Protein AF-A0A9D6IW24-F1 (afdb_monomer)

pLDDT: mean 77.9, std 18.71, range [34.84, 98.69]

Nearest PDB structures (foldseek):
  7vpw-assembly1_A  TM=5.408E-01  e=3.854E-04  Homo sapiens
  5j3v-assembly2_B  TM=5.750E-01  e=3.673E-04  Homo sapiens
  8sgh-assembly1_A  TM=5.682E-01  e=8.707E-04  Homo sapiens
  5o9z-assembly1_v  TM=4.630E-01  e=1.218E-03  Homo sapiens
  3oc3-assembly2_B  TM=4.592E-01  e=8.699E-03  Encephalitozoon cuniculi

Mean predicted aligned error: 17.55 Å

Sequence (497 aa):
MRTYSLVWLAALSACSSGPSPADREKELYDRIAYLRASFDTAYADHNTAALDAIVQEMRRHAFRYADVFVRDLKEAPAGRKRLAAFALAFSERDRRVQEALLGVLRNEREDGAVVETVLIALGMIRMEDTPATVFTSRFSHPSPTVRQAALYGFRYQIEKILERHDARLDDATLQAIFERLTDSEMDVRNEAVIVLRQVRIPEIIEPVVQHPLRDVHPLVRQNAAITLAALGAAGQEAVPHLIEALRDGDTKVVEAVWTALTRIAGKDIDRTYATWRDWYDEEEKRMEYACAAHPQVVENAPGKCPECKAKLARRPKPEEYRCPVHPDVRMGRAGRCTTCRRAMESRPPEYACADHPVRRLASPQACPTCSKVCTLVREMFTCLEHPDVEAPYFGRCSRCERDLVRRIDYLCPTHPDMQGRRTDACRKCGKPLQLWLPGYVCRDHANSKSDRPGKCDQCQKERSPVREKYTCATHPEADAPVPGKCSRCEADLVPKK

Radius of gyration: 36.65 Å; Cα contacts (8 Å, |Δi|>4): 771; chains: 1; bounding box: 72×62×144 Å

Secondary structure (DSSP, 8-state):
-------TTSSS-S---PPPHHHHHHHHHHHHHHHHHHHHHHHHTT-HHHHHHHHHHHHHHHHHHHHHHHHHHHHS-HHHHHHHHHHHTTS-S-HHHHHHHHHHHT-TTS-HHHHHHHHHHHHHHT-TT--THHHHTTTT-SSHHHHHHHHHHHHHHHHHHHHSTT----HHHHHHHHTTTT-SSHHHHHHHHHHHHHH--GGGHHHHHHTGGG-SSHHHHHHHHHHHHTTGGGGGGGHHHHHHHTT-S-HHHHHHHHHHHHHHHT----S-HHHHHHHHHHHHHTEEEE-SS-TT-EESSS-B-TTT-PBPEEEEPPS-EE-SS-TT-EESSSSB-TTT-PBPEEPPPPEEETTEEEEEESSS-B-TTT-PBPEE----EE-SS-TT-EESSS-B-TTT-PBPEETT-EEETTEEEEE--TT-B-TTT-PBPEEPPS-EEETTEEEEEESS-SB-TTT-SBPEEP---EE-SS-TT-EESSS-B-TTT-PBPEE--

Structure (mmCIF, N/CA/C/O backbone):
data_AF-A0A9D6IW24-F1
#
_entry.id   AF-A0A9D6IW24-F1
#
loop_
_atom_site.group_PDB
_atom_site.id
_atom_site.type_symbol
_atom_site.label_atom_id
_atom_site.label_alt_id
_atom_site.label_comp_id
_atom_site.label_asym_id
_atom_site.label_entity_id
_atom_site.label_seq_id
_atom_site.pdbx_PDB_ins_code
_atom_site.Cartn_x
_atom_site.Cartn_y
_atom_site.Cartn_z
_atom_site.occupancy
_atom_site.B_iso_or_equiv
_atom_site.auth_seq_id
_atom_site.auth_comp_id
_atom_site.auth_asym_id
_atom_site.auth_atom_id
_atom_site.pdbx_PDB_model_num
ATOM 1 N N . MET A 1 1 ? -11.333 6.982 90.474 1.00 34.84 1 MET A N 1
ATOM 2 C CA . MET A 1 1 ? -10.790 7.779 89.353 1.00 34.84 1 MET A CA 1
ATOM 3 C C . MET A 1 1 ? -10.684 6.880 88.124 1.00 34.84 1 MET A C 1
ATOM 5 O O . MET A 1 1 ? -10.015 5.867 88.228 1.00 34.84 1 MET A O 1
ATOM 9 N N . ARG A 1 2 ? -11.363 7.281 87.031 1.00 35.34 2 ARG A N 1
ATOM 10 C CA . ARG A 1 2 ? -11.197 6.926 85.595 1.00 35.34 2 ARG A CA 1
ATOM 11 C C . ARG A 1 2 ? -11.288 5.433 85.200 1.00 35.34 2 ARG A C 1
ATOM 13 O O . ARG A 1 2 ? -10.357 4.687 85.438 1.00 35.34 2 ARG A O 1
ATOM 20 N N . THR A 1 3 ? -12.441 4.900 84.772 1.00 42.66 3 THR A N 1
ATOM 21 C CA . THR A 1 3 ? -13.108 4.945 83.436 1.00 42.66 3 THR A CA 1
ATOM 22 C C . THR A 1 3 ? -12.318 4.350 82.257 1.00 42.66 3 THR A C 1
ATOM 24 O O . THR A 1 3 ? -11.243 4.846 81.937 1.00 42.66 3 THR A O 1
ATOM 27 N N . TYR A 1 4 ? -12.992 3.420 81.557 1.00 36.41 4 TYR A N 1
ATOM 28 C CA . TYR A 1 4 ? -12.799 2.901 80.187 1.00 36.41 4 TYR A CA 1
ATOM 29 C C . TYR A 1 4 ? -11.956 1.630 79.989 1.00 36.41 4 TYR A C 1
ATOM 31 O O . TYR A 1 4 ? -10.737 1.687 79.891 1.00 36.41 4 TYR A O 1
ATOM 39 N N . SER A 1 5 ? -12.643 0.496 79.782 1.00 38.78 5 SER A N 1
ATOM 40 C CA . SER A 1 5 ? -12.281 -0.528 78.778 1.00 38.78 5 SER A CA 1
ATOM 41 C C . SER A 1 5 ? -13.434 -1.525 78.571 1.00 38.78 5 SER A C 1
ATOM 43 O O . SER A 1 5 ? -13.344 -2.697 78.907 1.00 38.78 5 SER A O 1
ATOM 45 N N . LEU A 1 6 ? -14.545 -1.030 78.015 1.00 37.31 6 LEU A N 1
ATOM 46 C CA . LEU A 1 6 ? -15.658 -1.824 77.463 1.00 37.31 6 LEU A CA 1
ATOM 47 C C . LEU A 1 6 ? -15.849 -1.499 75.966 1.00 37.31 6 LEU A C 1
ATOM 49 O O . LEU A 1 6 ? -16.962 -1.313 75.494 1.00 37.31 6 LEU A O 1
ATOM 53 N N . VAL A 1 7 ? -14.750 -1.375 75.211 1.00 38.88 7 VAL A N 1
ATOM 54 C CA . VAL A 1 7 ? -14.787 -1.049 73.763 1.00 38.88 7 VAL A CA 1
ATOM 55 C C . VAL A 1 7 ? -14.125 -2.134 72.892 1.00 38.88 7 VAL A C 1
ATOM 57 O O . VAL A 1 7 ? -14.119 -2.045 71.671 1.00 38.88 7 VAL A O 1
ATOM 60 N N . TRP A 1 8 ? -13.652 -3.238 73.475 1.00 34.88 8 TRP A N 1
ATOM 61 C CA . TRP A 1 8 ? -12.947 -4.295 72.728 1.00 34.88 8 TRP A CA 1
ATOM 62 C C . TRP A 1 8 ? -13.841 -5.316 71.994 1.00 34.88 8 TRP A C 1
ATOM 64 O O . TRP A 1 8 ? -13.343 -6.329 71.517 1.00 34.88 8 TRP A O 1
ATOM 74 N N . LEU A 1 9 ? -15.142 -5.047 71.840 1.00 36.97 9 LEU A N 1
ATOM 75 C CA . LEU A 1 9 ? -16.083 -5.930 71.125 1.00 36.97 9 LEU A CA 1
ATOM 76 C C . LEU A 1 9 ? -16.911 -5.232 70.029 1.00 36.97 9 LEU A C 1
ATOM 78 O O . LEU A 1 9 ? -17.869 -5.809 69.528 1.00 36.97 9 LEU A O 1
ATOM 82 N N . ALA A 1 10 ? -16.530 -4.020 69.608 1.00 38.78 10 ALA A N 1
ATOM 83 C CA . ALA A 1 10 ? -17.240 -3.273 68.559 1.00 38.78 10 ALA A CA 1
ATOM 84 C C . ALA A 1 10 ? -16.310 -2.654 67.495 1.00 38.78 10 ALA A C 1
ATOM 86 O O . ALA A 1 10 ? -16.598 -1.586 66.964 1.00 38.78 10 ALA A O 1
ATOM 87 N N . ALA A 1 11 ? -15.188 -3.309 67.173 1.00 37.88 11 ALA A N 1
ATOM 88 C CA . ALA A 1 11 ? -14.238 -2.826 66.159 1.00 37.88 11 ALA A CA 1
ATOM 89 C C . ALA A 1 11 ? -13.743 -3.921 65.189 1.00 37.88 11 ALA A C 1
ATOM 91 O O . ALA A 1 11 ? -12.640 -3.830 64.664 1.00 37.88 11 ALA A O 1
ATOM 92 N N . LEU A 1 12 ? -14.557 -4.954 64.929 1.00 39.50 12 LEU A N 1
ATOM 93 C CA . LEU A 1 12 ? -14.298 -5.967 63.887 1.00 39.50 12 LEU A CA 1
ATOM 94 C C . LEU A 1 12 ? -15.357 -5.983 62.768 1.00 39.50 12 LEU A C 1
ATOM 96 O O . LEU A 1 12 ? -15.411 -6.922 61.984 1.00 39.50 12 LEU A O 1
ATOM 100 N N . SER A 1 13 ? -16.155 -4.917 62.652 1.00 43.19 13 SER A N 1
ATOM 101 C CA . SER A 1 13 ? -17.126 -4.739 61.556 1.00 43.19 13 SER A CA 1
ATOM 102 C C . SER A 1 13 ? -16.817 -3.535 60.661 1.00 43.19 13 SER A C 1
ATOM 104 O O . SER A 1 13 ? -17.690 -3.061 59.934 1.00 43.19 13 SER A O 1
ATOM 106 N N . ALA A 1 14 ? -15.575 -3.039 60.672 1.00 39.31 14 ALA A N 1
ATOM 107 C CA . ALA A 1 14 ? -15.097 -2.175 59.598 1.00 39.31 14 ALA A CA 1
ATOM 108 C C . ALA A 1 14 ? -14.836 -3.065 58.376 1.00 39.31 14 ALA A C 1
ATOM 110 O O . ALA A 1 14 ? -13.791 -3.697 58.248 1.00 39.31 14 ALA A O 1
ATOM 111 N N . CYS A 1 15 ? -15.868 -3.176 57.544 1.00 43.81 15 CYS A N 1
ATOM 112 C CA . CYS A 1 15 ? -15.897 -3.936 56.309 1.00 43.81 15 CYS A CA 1
ATOM 113 C C . CYS A 1 15 ? -14.624 -3.706 55.485 1.00 43.81 15 CYS A C 1
ATOM 115 O O . CYS A 1 15 ? -14.405 -2.620 54.952 1.00 43.81 15 CYS A O 1
ATOM 117 N N . SER A 1 16 ? -13.840 -4.763 55.289 1.00 47.09 16 SER A N 1
ATOM 118 C CA . SER A 1 16 ? -12.960 -4.912 54.131 1.00 47.09 16 SER A CA 1
ATOM 119 C C . SER A 1 16 ? -13.811 -5.191 52.885 1.00 47.09 16 SER A C 1
ATOM 121 O O . SER A 1 16 ? -13.673 -6.213 52.215 1.00 47.09 16 SER A O 1
ATOM 123 N N . SER A 1 17 ? -14.755 -4.303 52.571 1.00 58.00 17 SER A N 1
ATOM 124 C CA . SER A 1 17 ? -15.447 -4.352 51.290 1.00 58.00 17 SER A CA 1
ATOM 125 C C . SER A 1 17 ? -14.443 -3.905 50.237 1.00 58.00 17 SER A C 1
ATOM 127 O O . SER A 1 17 ? -14.224 -2.709 50.050 1.00 58.00 17 SER A O 1
ATOM 129 N N . GLY A 1 18 ? -13.775 -4.872 49.602 1.00 61.47 18 GLY A N 1
ATOM 130 C CA . GLY A 1 18 ? -12.970 -4.615 48.410 1.00 61.47 18 GLY A CA 1
ATOM 131 C C . GLY A 1 18 ? -13.777 -3.842 47.355 1.00 61.47 18 GLY A C 1
ATOM 132 O O . GLY A 1 18 ? -15.009 -3.805 47.438 1.00 61.47 18 GLY A O 1
ATOM 133 N N . PRO A 1 19 ? -13.104 -3.228 46.366 1.00 71.75 19 PRO A N 1
ATOM 134 C CA . PRO A 1 19 ? -13.751 -2.349 45.397 1.00 71.75 19 PRO A CA 1
ATOM 135 C C . PRO A 1 19 ? -14.975 -3.021 44.765 1.00 71.75 19 PRO A C 1
ATOM 137 O O . PRO A 1 19 ? -14.953 -4.215 44.407 1.00 71.75 19 PRO A O 1
ATOM 140 N N . SER A 1 20 ? -16.065 -2.257 44.651 1.00 85.75 20 SER A N 1
ATOM 141 C CA . SER A 1 20 ? -17.302 -2.759 44.061 1.00 85.75 20 SER A CA 1
ATOM 142 C C . SER A 1 20 ? -17.048 -3.211 42.612 1.00 85.75 20 SER A C 1
ATOM 144 O O . SER A 1 20 ? -16.039 -2.840 42.005 1.00 85.75 20 SER A O 1
ATOM 146 N N . PRO A 1 21 ? -17.920 -4.041 42.014 1.00 83.81 21 PRO A N 1
ATOM 147 C CA . PRO A 1 21 ? -17.789 -4.391 40.600 1.00 83.81 21 PRO A CA 1
ATOM 148 C C . PRO A 1 21 ? -17.697 -3.160 39.683 1.00 83.81 21 PRO A C 1
ATOM 150 O O . PRO A 1 21 ? -16.912 -3.164 38.740 1.00 83.81 21 PRO A O 1
ATOM 153 N N . ALA A 1 22 ? -18.431 -2.088 40.005 1.00 84.38 22 ALA A N 1
ATOM 154 C CA . ALA A 1 22 ? -18.382 -0.829 39.267 1.00 84.38 22 ALA A CA 1
ATOM 155 C C . ALA A 1 22 ? -17.029 -0.113 39.422 1.00 84.38 22 ALA A C 1
ATOM 157 O O . ALA A 1 22 ? -16.487 0.377 38.433 1.00 84.38 22 ALA A O 1
ATOM 158 N N . ASP A 1 23 ? -16.452 -0.112 40.629 1.00 87.94 23 ASP A N 1
ATOM 159 C CA . ASP A 1 23 ? -15.127 0.476 40.877 1.00 87.94 23 ASP A CA 1
ATOM 160 C C . ASP A 1 23 ? -14.036 -0.283 40.114 1.00 87.94 23 ASP A C 1
ATOM 162 O O . ASP A 1 23 ? -13.180 0.328 39.480 1.00 87.94 23 ASP A O 1
ATOM 166 N N . ARG A 1 24 ? -14.119 -1.619 40.082 1.00 89.25 24 ARG A N 1
ATOM 167 C CA . ARG A 1 24 ? -13.186 -2.465 39.322 1.00 89.25 24 ARG A CA 1
ATOM 168 C C . ARG A 1 24 ? -13.279 -2.246 37.814 1.00 89.25 24 ARG A C 1
ATOM 170 O O . ARG A 1 24 ? -12.253 -2.229 37.137 1.00 89.25 24 ARG A O 1
ATOM 177 N N . GLU A 1 25 ? -14.485 -2.079 37.268 1.00 91.69 25 GLU A N 1
ATOM 178 C CA . GLU A 1 25 ? -14.645 -1.734 35.851 1.00 91.69 25 GLU A CA 1
ATOM 179 C C . GLU A 1 25 ? -14.119 -0.325 35.552 1.00 91.69 25 GLU A C 1
ATOM 181 O O . GLU A 1 25 ? -13.469 -0.120 34.526 1.00 91.69 25 GLU A O 1
ATOM 186 N N . LYS A 1 26 ? -14.341 0.642 36.448 1.00 92.94 26 LYS A N 1
ATOM 187 C CA . LYS A 1 26 ? -13.782 1.989 36.305 1.00 92.94 26 LYS A CA 1
ATOM 188 C C . LYS A 1 26 ? -12.251 1.952 36.277 1.00 92.94 26 LYS A C 1
ATOM 190 O O . LYS A 1 26 ? -11.656 2.496 35.353 1.00 92.94 26 LYS A O 1
ATOM 195 N N . GLU A 1 27 ? -11.624 1.265 37.231 1.00 94.75 27 GLU A N 1
ATOM 196 C CA . GLU A 1 27 ? -10.167 1.082 37.280 1.00 94.75 27 GLU A CA 1
ATOM 197 C C . GLU A 1 27 ? -9.623 0.409 36.012 1.00 94.75 27 GLU A C 1
ATOM 199 O O . GLU A 1 27 ? -8.584 0.817 35.488 1.00 94.75 27 GLU A O 1
ATOM 204 N N . LEU A 1 28 ? -10.339 -0.589 35.478 1.00 96.06 28 LEU A N 1
ATOM 205 C CA . LEU A 1 28 ? -9.986 -1.231 34.212 1.00 96.06 28 LEU A CA 1
ATOM 206 C C . LEU A 1 28 ? -9.955 -0.213 33.067 1.00 96.06 28 LEU A C 1
ATOM 208 O O . LEU A 1 28 ? -8.969 -0.151 32.337 1.00 96.06 28 LEU A O 1
ATOM 212 N N . TYR A 1 29 ? -11.004 0.592 32.902 1.00 96.94 29 TYR A N 1
ATOM 213 C CA . TYR A 1 29 ? -11.069 1.569 31.814 1.00 96.94 29 TYR A CA 1
ATOM 214 C C . TYR A 1 29 ? -10.085 2.729 31.983 1.00 96.94 29 TYR A C 1
ATOM 216 O O . TYR A 1 29 ? -9.503 3.157 30.986 1.00 96.94 29 TYR A O 1
ATOM 224 N N . ASP A 1 30 ? -9.830 3.175 33.215 1.00 97.31 30 ASP A N 1
ATOM 225 C CA . ASP A 1 30 ? -8.777 4.153 33.514 1.00 97.31 30 ASP A CA 1
ATOM 226 C C . ASP A 1 30 ? -7.401 3.598 33.089 1.00 97.31 30 ASP A C 1
ATOM 228 O O . ASP A 1 30 ? -6.598 4.299 32.464 1.00 97.31 30 ASP A O 1
ATOM 232 N N . ARG A 1 31 ? -7.151 2.300 33.326 1.00 97.56 31 ARG A N 1
ATOM 233 C CA . ARG A 1 31 ? -5.926 1.628 32.871 1.00 97.56 31 ARG A CA 1
ATOM 234 C C . ARG A 1 31 ? -5.852 1.498 31.349 1.00 97.56 31 ARG A C 1
ATOM 236 O O . ARG A 1 31 ? -4.799 1.783 30.783 1.00 97.56 31 ARG A O 1
ATOM 243 N N . ILE A 1 32 ? -6.939 1.115 30.674 1.00 97.94 32 ILE A N 1
ATOM 244 C CA . ILE A 1 32 ? -6.974 1.032 29.201 1.00 97.94 32 ILE A CA 1
ATOM 245 C C . ILE A 1 32 ? -6.748 2.410 28.566 1.00 97.94 32 ILE A C 1
ATOM 247 O O . ILE A 1 32 ? -6.005 2.516 27.590 1.00 97.94 32 ILE A O 1
ATOM 251 N N . ALA A 1 33 ? -7.326 3.475 29.127 1.00 97.19 33 ALA A N 1
ATOM 252 C CA . ALA A 1 33 ? -7.103 4.842 28.661 1.00 97.19 33 ALA A CA 1
ATOM 253 C C . ALA A 1 33 ? -5.631 5.261 28.801 1.00 97.19 33 ALA A C 1
ATOM 255 O O . ALA A 1 33 ? -5.049 5.799 27.858 1.00 97.19 33 ALA A O 1
ATOM 256 N N . TYR A 1 34 ? -5.006 4.951 29.942 1.00 97.25 34 TYR A N 1
ATOM 257 C CA . TYR A 1 34 ? -3.578 5.186 30.156 1.00 97.25 34 TYR A CA 1
ATOM 258 C C . TYR A 1 34 ? -2.702 4.419 29.154 1.00 97.25 34 TYR A C 1
ATOM 260 O O . TYR A 1 34 ? -1.781 4.991 28.566 1.00 97.25 34 TYR A O 1
ATOM 268 N N . LEU A 1 35 ? -2.997 3.135 28.926 1.00 96.94 35 LEU A N 1
ATOM 269 C CA . LEU A 1 35 ? -2.258 2.307 27.972 1.00 96.94 35 LEU A CA 1
ATOM 270 C C . LEU A 1 35 ? -2.415 2.822 26.540 1.00 96.94 35 LEU A C 1
ATOM 272 O O . LEU A 1 35 ? -1.437 2.830 25.800 1.00 96.94 35 LEU A O 1
ATOM 276 N N . ARG A 1 36 ? -3.605 3.304 26.158 1.00 95.00 36 ARG A N 1
ATOM 277 C CA . ARG A 1 36 ? -3.828 3.920 24.846 1.00 95.00 36 ARG A CA 1
ATOM 278 C C . ARG A 1 36 ? -2.966 5.163 24.643 1.00 95.00 36 ARG A C 1
ATOM 280 O O . ARG A 1 36 ? -2.259 5.241 23.646 1.00 95.00 36 ARG A O 1
ATOM 287 N N . ALA A 1 37 ? -3.002 6.105 25.585 1.00 94.62 37 ALA A N 1
ATOM 288 C CA . ALA A 1 37 ? -2.191 7.319 25.496 1.00 94.62 37 ALA A CA 1
ATOM 289 C C . ALA A 1 37 ? -0.691 6.982 25.429 1.00 94.62 37 ALA A C 1
ATOM 291 O O . ALA A 1 37 ? 0.037 7.517 24.599 1.00 94.62 37 ALA A O 1
ATOM 292 N N . SER A 1 38 ? -0.253 6.025 26.254 1.00 95.00 38 SER A N 1
ATOM 293 C CA . SER A 1 38 ? 1.135 5.552 26.266 1.00 95.00 38 SER A CA 1
ATOM 294 C C . SER A 1 38 ? 1.532 4.874 24.951 1.00 95.00 38 SER A C 1
ATOM 296 O O . SER A 1 38 ? 2.672 5.009 24.515 1.00 95.00 38 SER A O 1
ATOM 298 N N . PHE A 1 39 ? 0.601 4.158 24.310 1.00 92.44 39 PHE A N 1
ATOM 299 C CA . PHE A 1 39 ? 0.817 3.523 23.010 1.00 92.44 39 PHE A CA 1
ATOM 300 C C . PHE A 1 39 ? 1.069 4.571 21.928 1.00 92.44 39 PHE A C 1
ATOM 302 O O . PHE A 1 39 ? 2.031 4.448 21.175 1.00 92.44 39 PHE A O 1
ATOM 309 N N . ASP A 1 40 ? 0.235 5.612 21.882 1.00 88.69 40 ASP A N 1
ATOM 310 C CA . ASP A 1 40 ? 0.345 6.686 20.892 1.00 88.69 40 ASP A CA 1
ATOM 311 C C . ASP A 1 40 ? 1.692 7.430 21.039 1.00 88.69 40 ASP A C 1
ATOM 313 O O . ASP A 1 40 ? 2.381 7.664 20.044 1.00 88.69 40 ASP A O 1
ATOM 317 N N . THR A 1 41 ? 2.133 7.710 22.275 1.00 92.19 41 THR A N 1
ATOM 318 C CA . THR A 1 41 ? 3.465 8.288 22.548 1.00 92.19 41 THR A CA 1
ATOM 319 C C . THR A 1 41 ? 4.599 7.352 22.132 1.00 92.19 41 THR A C 1
ATOM 321 O O . THR A 1 41 ? 5.495 7.758 21.396 1.00 92.19 41 THR A O 1
ATOM 324 N N . ALA A 1 42 ? 4.556 6.081 22.543 1.00 92.00 42 ALA A N 1
ATOM 325 C CA . ALA A 1 42 ? 5.605 5.118 22.208 1.00 92.00 42 ALA A CA 1
ATOM 326 C C . ALA A 1 42 ? 5.726 4.888 20.692 1.00 92.00 42 ALA A C 1
ATOM 328 O O . ALA A 1 42 ? 6.828 4.682 20.183 1.00 92.00 42 ALA A O 1
ATOM 329 N N . TYR A 1 43 ? 4.605 4.949 19.968 1.00 84.88 43 TYR A N 1
ATOM 330 C CA . TYR A 1 43 ? 4.581 4.864 18.513 1.00 84.88 43 TYR A CA 1
ATOM 331 C C . TYR A 1 43 ? 5.252 6.077 17.859 1.00 84.88 43 TYR A C 1
ATOM 333 O O . TYR A 1 43 ? 6.083 5.899 16.967 1.00 84.88 43 TYR A O 1
ATOM 341 N N . ALA A 1 44 ? 4.936 7.290 18.327 1.00 84.50 44 ALA A N 1
ATOM 342 C CA . ALA A 1 44 ? 5.543 8.528 17.839 1.00 84.50 44 ALA A CA 1
ATOM 343 C C . ALA A 1 44 ? 7.063 8.572 18.080 1.00 84.50 44 ALA A C 1
ATOM 345 O O . ALA A 1 44 ? 7.813 9.001 17.204 1.00 84.50 44 ALA A O 1
ATOM 346 N N . ASP A 1 45 ? 7.518 8.054 19.221 1.00 91.44 45 ASP A N 1
ATOM 347 C CA . ASP A 1 45 ? 8.937 8.010 19.595 1.00 91.44 45 ASP A CA 1
ATOM 348 C C . ASP A 1 45 ? 9.703 6.831 18.964 1.00 91.44 45 ASP A C 1
ATOM 350 O O . ASP A 1 45 ? 10.898 6.661 19.212 1.00 91.44 45 ASP A O 1
ATOM 354 N N . HIS A 1 46 ? 9.030 5.978 18.178 1.00 87.00 46 HIS A N 1
ATOM 355 C CA . HIS A 1 46 ? 9.571 4.712 17.668 1.00 87.00 46 HIS A CA 1
ATOM 356 C C . HIS A 1 46 ? 10.171 3.811 18.772 1.00 87.00 46 HIS A C 1
ATOM 358 O O . HIS A 1 46 ? 11.126 3.062 18.545 1.00 87.00 46 HIS A O 1
ATOM 364 N N . ASN A 1 47 ? 9.602 3.860 19.980 1.00 93.62 47 ASN A N 1
ATOM 365 C CA . ASN A 1 47 ? 10.073 3.118 21.145 1.00 93.62 47 ASN A CA 1
ATOM 366 C C . ASN A 1 47 ? 9.486 1.699 21.165 1.00 93.62 47 ASN A C 1
ATOM 368 O O . ASN A 1 47 ? 8.448 1.427 21.773 1.00 93.62 47 ASN A O 1
ATOM 372 N N . THR A 1 48 ? 10.173 0.776 20.497 1.00 93.88 48 THR A N 1
ATOM 373 C CA . THR A 1 48 ? 9.731 -0.617 20.334 1.00 93.88 48 THR A CA 1
ATOM 374 C C . THR A 1 48 ? 9.580 -1.365 21.659 1.00 93.88 48 THR A C 1
ATOM 376 O O . THR A 1 48 ? 8.604 -2.087 21.836 1.00 93.88 48 THR A O 1
ATOM 379 N N . ALA A 1 49 ? 10.478 -1.149 22.625 1.00 94.75 49 ALA A N 1
ATOM 380 C CA . ALA A 1 49 ? 10.412 -1.811 23.928 1.00 94.75 49 ALA A CA 1
ATOM 381 C C . ALA A 1 49 ? 9.169 -1.391 24.732 1.00 94.75 49 ALA A C 1
ATOM 383 O O . ALA A 1 49 ? 8.513 -2.230 25.354 1.00 94.75 49 ALA A O 1
ATOM 384 N N . ALA A 1 50 ? 8.821 -0.100 24.698 1.00 94.88 50 ALA A N 1
ATOM 385 C CA . ALA A 1 50 ? 7.600 0.395 25.326 1.00 94.88 50 ALA A CA 1
ATOM 386 C C . ALA A 1 50 ? 6.349 -0.160 24.630 1.00 94.88 50 ALA A C 1
ATOM 388 O O . ALA A 1 50 ? 5.424 -0.612 25.309 1.00 94.88 50 ALA A O 1
ATOM 389 N N . LEU A 1 51 ? 6.339 -0.192 23.292 1.00 93.38 51 LEU A N 1
ATOM 390 C CA . LEU A 1 51 ? 5.245 -0.787 22.521 1.00 93.38 51 LEU A CA 1
ATOM 391 C C . LEU A 1 51 ? 5.038 -2.261 22.884 1.00 93.38 51 LEU A C 1
ATOM 393 O O . LEU A 1 51 ? 3.911 -2.654 23.177 1.00 93.38 51 LEU A O 1
ATOM 397 N N . ASP A 1 52 ? 6.105 -3.058 22.946 1.00 94.62 52 ASP A N 1
ATOM 398 C CA . ASP A 1 52 ? 6.020 -4.479 23.294 1.00 94.62 52 ASP A CA 1
ATOM 399 C C . ASP A 1 52 ? 5.437 -4.697 24.697 1.00 94.62 52 ASP A C 1
ATOM 401 O O . ASP A 1 52 ? 4.567 -5.553 24.886 1.00 94.62 52 ASP A O 1
ATOM 405 N N . ALA A 1 53 ? 5.863 -3.898 25.681 1.00 95.94 53 ALA A N 1
ATOM 406 C CA . ALA A 1 53 ? 5.334 -3.970 27.041 1.00 95.94 53 ALA A CA 1
ATOM 407 C C . ALA A 1 53 ? 3.830 -3.643 27.090 1.00 95.94 53 ALA A C 1
ATOM 409 O O . ALA A 1 53 ? 3.053 -4.377 27.710 1.00 95.94 53 ALA A O 1
ATOM 410 N N . ILE A 1 54 ? 3.411 -2.583 26.391 1.00 96.06 54 ILE A N 1
ATOM 411 C CA . ILE A 1 54 ? 2.005 -2.170 26.304 1.00 96.06 54 ILE A CA 1
ATOM 412 C C . ILE A 1 54 ? 1.174 -3.253 25.612 1.00 96.06 54 ILE A C 1
ATOM 414 O O . ILE A 1 54 ? 0.139 -3.658 26.137 1.00 96.06 54 ILE A O 1
ATOM 418 N N . VAL A 1 55 ? 1.636 -3.777 24.474 1.00 94.62 55 VAL A N 1
ATOM 419 C CA . VAL A 1 55 ? 0.952 -4.837 23.716 1.00 94.62 55 VAL A CA 1
ATOM 420 C C . VAL A 1 55 ? 0.746 -6.082 24.579 1.00 94.62 55 VAL A C 1
ATOM 422 O O . VAL A 1 55 ? -0.346 -6.653 24.588 1.00 94.62 55 VAL A O 1
ATOM 425 N N . GLN A 1 56 ? 1.761 -6.505 25.337 1.00 95.31 56 GLN A N 1
ATOM 426 C CA . GLN A 1 56 ? 1.641 -7.657 26.234 1.00 95.31 56 GLN A CA 1
ATOM 427 C C . GLN A 1 56 ? 0.598 -7.430 27.330 1.00 95.31 56 GLN A C 1
ATOM 429 O O . GLN A 1 56 ? -0.165 -8.341 27.658 1.00 95.31 56 GLN A O 1
ATOM 434 N N . GLU A 1 57 ? 0.548 -6.229 27.904 1.00 97.00 57 GLU A N 1
ATOM 435 C CA . GLU A 1 57 ? -0.458 -5.890 28.906 1.00 97.00 57 GLU A CA 1
ATOM 436 C C . GLU A 1 57 ? -1.866 -5.841 28.310 1.00 97.00 57 GLU A C 1
ATOM 438 O O . GLU A 1 57 ? -2.793 -6.442 28.859 1.00 97.00 57 GLU A O 1
ATOM 443 N N . MET A 1 58 ? -2.011 -5.220 27.143 1.00 96.19 58 MET A N 1
ATOM 444 C CA . MET A 1 58 ? -3.270 -5.147 26.411 1.00 96.19 58 MET A CA 1
ATOM 445 C C . MET A 1 58 ? -3.803 -6.535 26.056 1.00 96.19 58 MET A C 1
ATOM 447 O O . MET A 1 58 ? -4.975 -6.802 26.301 1.00 96.19 58 MET A O 1
ATOM 451 N N . ARG A 1 59 ? -2.950 -7.460 25.592 1.00 95.38 59 ARG A N 1
ATOM 452 C CA . ARG A 1 59 ? -3.329 -8.866 25.352 1.00 95.38 59 ARG A CA 1
ATOM 453 C C . ARG A 1 59 ? -3.884 -9.540 26.609 1.00 95.38 59 ARG A C 1
ATOM 455 O O . ARG A 1 59 ? -4.904 -10.224 26.538 1.00 95.38 59 ARG A O 1
ATOM 462 N N . ARG A 1 60 ? -3.261 -9.325 27.778 1.00 95.25 60 ARG A N 1
ATOM 463 C CA . ARG A 1 60 ? -3.763 -9.872 29.056 1.00 95.25 60 ARG A CA 1
ATOM 464 C C . ARG A 1 60 ? -5.147 -9.325 29.396 1.00 95.25 60 ARG A C 1
ATOM 466 O O . ARG A 1 60 ? -6.012 -10.093 29.816 1.00 95.25 60 ARG A O 1
ATOM 473 N N . HIS A 1 61 ? -5.365 -8.022 29.213 1.00 95.88 61 HIS A N 1
ATOM 474 C CA . HIS A 1 61 ? -6.674 -7.414 29.447 1.00 95.88 61 HIS A CA 1
ATOM 475 C C . HIS A 1 61 ? -7.719 -7.894 28.442 1.00 95.88 61 HIS A C 1
ATOM 477 O O . HIS A 1 61 ? -8.811 -8.271 28.861 1.00 95.88 61 HIS A O 1
ATOM 483 N N . ALA A 1 62 ? -7.379 -7.931 27.153 1.00 93.88 62 ALA A N 1
ATOM 484 C CA . ALA A 1 62 ? -8.251 -8.403 26.086 1.00 93.88 62 ALA A CA 1
ATOM 485 C C . ALA A 1 62 ? -8.720 -9.836 26.351 1.00 93.88 62 ALA A C 1
ATOM 487 O O . ALA A 1 62 ? -9.910 -10.104 26.264 1.00 93.88 62 ALA A O 1
ATOM 488 N N . PHE A 1 63 ? -7.815 -10.730 26.763 1.00 92.94 63 PHE A N 1
ATOM 489 C CA . PHE A 1 63 ? -8.158 -12.106 27.119 1.00 92.94 63 PHE A CA 1
ATOM 490 C C . PHE A 1 63 ? -9.040 -12.187 28.374 1.00 92.94 63 PHE A C 1
ATOM 492 O O . PHE A 1 63 ? -10.064 -12.866 28.378 1.00 92.94 63 PHE A O 1
ATOM 499 N N . ARG A 1 64 ? -8.662 -11.489 29.453 1.00 94.19 64 ARG A N 1
ATOM 500 C CA . ARG A 1 64 ? -9.338 -11.601 30.756 1.00 94.19 64 ARG A CA 1
ATOM 501 C C . ARG A 1 64 ? -10.710 -10.928 30.797 1.00 94.19 64 ARG A C 1
ATOM 503 O O . ARG A 1 64 ? -11.575 -11.378 31.541 1.00 94.19 64 ARG A O 1
ATOM 510 N N . TYR A 1 65 ? -10.886 -9.841 30.051 1.00 95.38 65 TYR A N 1
ATOM 511 C CA . TYR A 1 65 ? -12.063 -8.972 30.124 1.00 95.38 65 TYR A CA 1
ATOM 512 C C . TYR A 1 65 ? -12.807 -8.858 28.785 1.00 95.38 65 TYR A C 1
ATOM 514 O O . TYR A 1 65 ? -13.600 -7.934 28.608 1.00 95.38 65 TYR A O 1
ATOM 522 N N . ALA A 1 66 ? -12.595 -9.801 27.856 1.00 94.44 66 ALA A N 1
ATOM 523 C CA . ALA A 1 66 ? -13.243 -9.821 26.541 1.00 94.44 66 ALA A CA 1
ATOM 524 C C . ALA A 1 66 ? -14.762 -9.613 26.626 1.00 94.44 66 ALA A C 1
ATOM 526 O O . ALA A 1 66 ? -15.308 -8.765 25.926 1.00 94.44 66 ALA A O 1
ATOM 527 N N . ASP A 1 67 ? -15.440 -10.346 27.515 1.00 94.19 67 ASP A N 1
ATOM 528 C CA . ASP A 1 67 ? -16.902 -10.307 27.625 1.00 94.19 67 ASP A CA 1
ATOM 529 C C . ASP A 1 67 ? -17.411 -8.936 28.112 1.00 94.19 67 ASP A C 1
ATOM 531 O O . ASP A 1 67 ? -18.440 -8.455 27.635 1.00 94.19 67 ASP A O 1
ATOM 535 N N . VAL A 1 68 ? -16.656 -8.267 28.996 1.00 95.50 68 VAL A N 1
ATOM 536 C CA . VAL A 1 68 ? -16.948 -6.897 29.459 1.00 95.50 68 VAL A CA 1
ATOM 537 C C . VAL A 1 68 ? -16.849 -5.924 28.288 1.00 95.50 68 VAL A C 1
ATOM 539 O O . VAL A 1 68 ? -17.772 -5.149 28.043 1.00 95.50 68 VAL A O 1
ATOM 542 N N . PHE A 1 69 ? -15.767 -6.005 27.511 1.00 97.06 69 PHE A N 1
ATOM 543 C CA . PHE A 1 69 ? -15.574 -5.134 26.354 1.00 97.06 69 PHE A CA 1
ATOM 544 C C . PHE A 1 69 ? -16.611 -5.390 25.252 1.00 97.06 69 PHE A C 1
ATOM 546 O O . PHE A 1 69 ? -17.123 -4.441 24.664 1.00 97.06 69 PHE A O 1
ATOM 553 N N . VAL A 1 70 ? -16.967 -6.652 24.989 1.00 96.44 70 VAL A N 1
ATOM 554 C CA . VAL A 1 70 ? -17.984 -7.028 23.993 1.00 96.44 70 VAL A CA 1
ATOM 555 C C . VAL A 1 70 ? -19.378 -6.537 24.389 1.00 96.44 70 VAL A C 1
ATOM 557 O O . VAL A 1 70 ? -20.125 -6.079 23.521 1.00 96.44 70 VAL A O 1
ATOM 560 N N . ARG A 1 71 ? -19.737 -6.602 25.677 1.00 95.75 71 ARG A N 1
ATOM 561 C CA . ARG A 1 71 ? -20.968 -5.992 26.205 1.00 95.75 71 ARG A CA 1
ATOM 562 C C . ARG A 1 71 ? -20.944 -4.478 25.997 1.00 95.75 71 ARG A C 1
ATOM 564 O O . ARG A 1 71 ? -21.860 -3.914 25.400 1.00 95.75 71 ARG A O 1
ATOM 571 N N . ASP A 1 72 ? -19.862 -3.829 26.415 1.00 96.19 72 ASP A N 1
ATOM 572 C CA . ASP A 1 72 ? -19.760 -2.370 26.397 1.00 96.19 72 ASP A CA 1
ATOM 573 C C . ASP A 1 72 ? -19.706 -1.796 24.973 1.00 96.19 72 ASP A C 1
ATOM 575 O O . ASP A 1 72 ? -20.222 -0.705 24.742 1.00 96.19 72 ASP A O 1
ATOM 579 N N . LEU A 1 73 ? -19.194 -2.536 23.982 1.00 95.75 73 LEU A N 1
ATOM 580 C CA . LEU A 1 73 ? -19.311 -2.157 22.566 1.00 95.75 73 LEU A CA 1
ATOM 581 C C . LEU A 1 73 ? -20.766 -1.942 22.119 1.00 95.75 73 LEU A C 1
ATOM 583 O O . LEU A 1 73 ? -21.026 -1.103 21.254 1.00 95.75 73 LEU A O 1
ATOM 587 N N . LYS A 1 74 ? -21.713 -2.693 22.691 1.00 90.69 74 LYS A N 1
ATOM 588 C CA . LYS A 1 74 ? -23.134 -2.637 22.324 1.00 90.69 74 LYS A CA 1
ATOM 589 C C . LYS A 1 74 ? -23.872 -1.542 23.087 1.00 90.69 74 LYS A C 1
ATOM 591 O O . LYS A 1 74 ? -24.672 -0.823 22.494 1.00 90.69 74 LYS A O 1
ATOM 596 N N . GLU A 1 75 ? -23.591 -1.417 24.380 1.00 91.88 75 GLU A N 1
ATOM 597 C CA . GLU A 1 75 ? -24.449 -0.690 25.325 1.00 91.88 75 GLU A CA 1
ATOM 598 C C . GLU A 1 75 ? -23.841 0.624 25.832 1.00 91.88 75 GLU A C 1
ATOM 600 O O . GLU A 1 75 ? -24.572 1.517 26.260 1.00 91.88 75 GLU A O 1
ATOM 605 N N . ALA A 1 76 ? -22.513 0.767 25.805 1.00 94.00 76 ALA A N 1
ATOM 606 C CA . ALA A 1 76 ? -21.846 1.878 26.472 1.00 94.00 76 ALA A CA 1
ATOM 607 C C . ALA A 1 76 ? -21.827 3.172 25.630 1.00 94.00 76 ALA A C 1
ATOM 609 O O . ALA A 1 76 ? -21.988 3.136 24.410 1.00 94.00 76 ALA A O 1
ATOM 610 N N . PRO A 1 77 ? -21.566 4.339 26.248 1.00 94.94 77 PRO A N 1
ATOM 611 C CA . PRO A 1 77 ? -21.326 5.583 25.518 1.00 94.94 77 PRO A CA 1
ATOM 612 C C . PRO A 1 77 ? -20.093 5.507 24.602 1.00 94.94 77 PRO A C 1
ATOM 614 O O . PRO A 1 77 ? -19.158 4.746 24.867 1.00 94.94 77 PRO A O 1
ATOM 617 N N . ALA A 1 78 ? -20.042 6.363 23.576 1.00 94.62 78 ALA A N 1
ATOM 618 C CA . ALA A 1 78 ? -19.004 6.356 22.536 1.00 94.62 78 ALA A CA 1
ATOM 619 C C . ALA A 1 78 ? -17.562 6.315 23.083 1.00 94.62 78 ALA A C 1
ATOM 621 O O . ALA A 1 78 ? -16.749 5.513 22.626 1.00 94.62 78 ALA A O 1
ATOM 622 N N . GLY A 1 79 ? -17.243 7.105 24.115 1.00 93.88 79 GLY A N 1
ATOM 623 C CA . GLY A 1 79 ? -15.907 7.099 24.729 1.00 93.88 79 GLY A CA 1
ATOM 624 C C . GLY A 1 79 ? -15.505 5.732 25.299 1.00 93.88 79 GLY A C 1
ATOM 625 O O . GLY A 1 79 ? -14.382 5.273 25.091 1.00 93.88 79 GLY A O 1
ATOM 626 N N . ARG A 1 80 ? -16.444 5.034 25.948 1.00 95.19 80 ARG A N 1
ATOM 627 C CA . ARG A 1 80 ? -16.214 3.697 26.512 1.00 95.19 80 ARG A CA 1
ATOM 628 C C . ARG A 1 80 ? -16.184 2.624 25.420 1.00 95.19 80 ARG A C 1
ATOM 630 O O . ARG A 1 80 ? -15.336 1.736 25.488 1.00 95.19 80 ARG A O 1
ATOM 637 N N . LYS A 1 81 ? -17.007 2.755 24.369 1.00 97.38 81 LYS A N 1
ATOM 638 C CA . LYS A 1 81 ? -16.933 1.899 23.169 1.00 97.38 81 LYS A CA 1
ATOM 639 C C . LYS A 1 81 ? -15.564 1.975 22.496 1.00 97.38 81 LYS A C 1
ATOM 641 O O . LYS A 1 81 ? -15.014 0.939 22.143 1.00 97.38 81 LYS A O 1
ATOM 646 N N . ARG A 1 82 ? -14.986 3.173 22.356 1.00 96.25 82 ARG A N 1
ATOM 647 C CA . ARG A 1 82 ? -13.646 3.357 21.768 1.00 96.25 82 ARG A CA 1
ATOM 648 C C . ARG A 1 82 ? -12.575 2.602 22.545 1.00 96.25 82 ARG A C 1
ATOM 650 O O . ARG A 1 82 ? -11.808 1.850 21.954 1.00 96.25 82 ARG A O 1
ATOM 657 N N . LEU A 1 83 ? -12.543 2.759 23.867 1.00 97.06 83 LEU A N 1
ATOM 658 C CA . LEU A 1 83 ? -11.580 2.046 24.711 1.00 97.06 83 LEU A CA 1
ATOM 659 C C . LEU A 1 83 ? -11.804 0.528 24.673 1.00 97.06 83 LEU A C 1
ATOM 661 O O . LEU A 1 83 ? -10.836 -0.225 24.608 1.00 97.06 83 LEU A O 1
ATOM 665 N N . ALA A 1 84 ? -13.064 0.080 24.641 1.00 97.56 84 ALA A N 1
ATOM 666 C CA . ALA A 1 84 ? -13.405 -1.333 24.486 1.00 97.56 84 ALA A CA 1
ATOM 667 C C . ALA A 1 84 ? -12.909 -1.896 23.141 1.00 97.56 84 ALA A C 1
ATOM 669 O O . ALA A 1 84 ? -12.236 -2.923 23.121 1.00 97.56 84 ALA A O 1
ATOM 670 N N . ALA A 1 85 ? -13.181 -1.206 22.027 1.00 97.31 85 ALA A N 1
ATOM 671 C CA . ALA A 1 85 ? -12.713 -1.586 20.693 1.00 97.31 85 ALA A CA 1
ATOM 672 C C . ALA A 1 85 ? -11.181 -1.643 20.630 1.00 97.31 85 ALA A C 1
ATOM 674 O O . ALA A 1 85 ? -10.619 -2.606 20.112 1.00 97.31 85 ALA A O 1
ATOM 675 N N . PHE A 1 86 ? -10.506 -0.641 21.202 1.00 96.50 86 PHE A N 1
ATOM 676 C CA . PHE A 1 86 ? -9.049 -0.608 21.271 1.00 96.50 86 PHE A CA 1
ATOM 677 C C . PHE A 1 86 ? -8.487 -1.782 22.077 1.00 96.50 86 PHE A C 1
ATOM 679 O O . PHE A 1 86 ? -7.556 -2.434 21.619 1.00 96.50 86 PHE A O 1
ATOM 686 N N . ALA A 1 87 ? -9.068 -2.096 23.239 1.00 96.94 87 ALA A N 1
ATOM 687 C CA . ALA A 1 87 ? -8.669 -3.260 24.026 1.00 96.94 87 ALA A CA 1
ATOM 688 C C . ALA A 1 87 ? -8.829 -4.566 23.241 1.00 96.94 87 ALA A C 1
ATOM 690 O O . ALA A 1 87 ? -7.922 -5.396 23.201 1.00 96.94 87 ALA A O 1
ATOM 691 N N . LEU A 1 88 ? -9.959 -4.714 22.557 1.00 96.50 88 LEU A N 1
ATOM 692 C CA . LEU A 1 88 ? -10.289 -5.897 21.773 1.00 96.50 88 LEU A CA 1
ATOM 693 C C . LEU A 1 88 ? -9.430 -6.078 20.515 1.00 96.50 88 LEU A C 1
ATOM 695 O O . LEU A 1 88 ? -9.292 -7.204 20.048 1.00 96.50 88 LEU A O 1
ATOM 699 N N . ALA A 1 89 ? -8.774 -5.031 20.006 1.00 94.62 89 ALA A N 1
ATOM 700 C CA . ALA A 1 89 ? -7.815 -5.148 18.902 1.00 94.62 89 ALA A CA 1
ATOM 701 C C . ALA A 1 89 ? -6.667 -6.142 19.196 1.00 94.62 89 ALA A C 1
ATOM 703 O O . ALA A 1 89 ? -6.052 -6.673 18.273 1.00 94.62 89 ALA A O 1
ATOM 704 N N . PHE A 1 90 ? -6.397 -6.414 20.479 1.00 94.75 90 PHE A N 1
ATOM 705 C CA . PHE A 1 90 ? -5.332 -7.299 20.960 1.00 94.75 90 PHE A CA 1
ATOM 706 C C . PHE A 1 90 ? -5.820 -8.707 21.338 1.00 94.75 90 PHE A C 1
ATOM 708 O O . PHE A 1 90 ? -5.073 -9.462 21.957 1.00 94.75 90 PHE A O 1
ATOM 715 N N . SER A 1 91 ? -7.058 -9.082 20.993 1.00 90.25 91 SER A N 1
ATOM 716 C CA . SER A 1 91 ? -7.645 -10.376 21.373 1.00 90.25 91 SER A CA 1
ATOM 717 C C . SER A 1 91 ? -7.258 -11.554 20.465 1.00 90.25 91 SER A C 1
ATOM 719 O O . SER A 1 91 ? -7.766 -12.643 20.685 1.00 90.25 91 SER A O 1
ATOM 721 N N . GLU A 1 92 ? -6.423 -11.328 19.443 1.00 82.19 92 GLU A N 1
ATOM 722 C CA . GLU A 1 92 ? -5.907 -12.301 18.457 1.00 82.19 92 GLU A CA 1
ATOM 723 C C . GLU A 1 92 ? -6.886 -13.402 18.004 1.00 82.19 92 GLU A C 1
ATOM 725 O O . GLU A 1 92 ? -7.038 -14.439 18.644 1.00 82.19 92 GLU A O 1
ATOM 730 N N . ARG A 1 93 ? -7.471 -13.235 16.809 1.00 82.56 93 ARG A N 1
ATOM 731 C CA . ARG A 1 93 ? -8.315 -14.244 16.139 1.00 82.56 93 ARG A CA 1
ATOM 732 C C . ARG A 1 93 ? -9.545 -14.735 16.937 1.00 82.56 93 ARG A C 1
ATOM 734 O O . ARG A 1 93 ? -9.996 -15.864 16.746 1.00 82.56 93 ARG A O 1
ATOM 741 N N . ASP A 1 94 ? -10.130 -13.895 17.794 1.00 89.38 94 ASP A N 1
ATOM 742 C CA . ASP A 1 94 ? -11.392 -14.210 18.488 1.00 89.38 94 ASP A CA 1
ATOM 743 C C . ASP A 1 94 ? -12.618 -13.887 17.600 1.00 89.38 94 ASP A C 1
ATOM 745 O O . ASP A 1 94 ? -12.912 -12.727 17.294 1.00 89.38 94 ASP A O 1
ATOM 749 N N . ARG A 1 95 ? -13.367 -14.931 17.207 1.00 93.00 95 ARG A N 1
ATOM 750 C CA . ARG A 1 95 ? -14.600 -14.833 16.398 1.00 93.00 95 ARG A CA 1
ATOM 751 C C . ARG A 1 95 ? -15.695 -14.013 17.082 1.00 93.00 95 ARG A C 1
ATOM 753 O O . ARG A 1 95 ? -16.371 -13.232 16.420 1.00 93.00 95 ARG A O 1
ATOM 760 N N . ARG A 1 96 ? -15.867 -14.156 18.399 1.00 93.19 96 ARG A N 1
ATOM 761 C CA . ARG A 1 96 ? -16.904 -13.429 19.154 1.00 93.19 96 ARG A CA 1
ATOM 762 C C . ARG A 1 96 ? -16.618 -11.931 19.136 1.00 93.19 96 ARG A C 1
ATOM 764 O O . ARG A 1 96 ? -17.531 -11.119 19.001 1.00 93.19 96 ARG A O 1
ATOM 771 N N . VAL A 1 97 ? -15.337 -11.575 19.235 1.00 94.44 97 VAL A N 1
ATOM 772 C CA . VAL A 1 97 ? -14.869 -10.188 19.147 1.00 94.44 97 VAL A CA 1
ATOM 773 C C . VAL A 1 97 ? -15.106 -9.622 17.752 1.00 94.44 97 VAL A C 1
ATOM 775 O O . VAL A 1 97 ? -15.666 -8.535 17.627 1.00 94.44 97 VAL A O 1
ATOM 778 N N . GLN A 1 98 ? -14.760 -10.369 16.701 1.00 95.12 98 GLN A N 1
ATOM 779 C CA . GLN A 1 98 ? -15.042 -9.967 15.322 1.00 95.12 98 GLN A CA 1
ATOM 780 C C . GLN A 1 98 ? -16.537 -9.708 15.097 1.00 95.12 98 GLN A C 1
ATOM 782 O O . GLN A 1 98 ? -16.901 -8.663 14.564 1.00 95.12 98 GLN A O 1
ATOM 787 N N . GLU A 1 99 ? -17.413 -10.619 15.526 1.00 95.38 99 GLU A N 1
ATOM 788 C CA . GLU A 1 99 ? -18.865 -10.463 15.388 1.00 95.38 99 GLU A CA 1
ATOM 789 C C . GLU A 1 99 ? -19.388 -9.222 16.121 1.00 95.38 99 GLU A C 1
ATOM 791 O O . GLU A 1 99 ? -20.231 -8.497 15.586 1.00 95.38 99 GLU A O 1
ATOM 796 N N . ALA A 1 100 ? -18.862 -8.940 17.317 1.00 96.06 100 ALA A N 1
ATOM 797 C CA . ALA A 1 100 ? -19.211 -7.745 18.077 1.00 96.06 100 ALA A CA 1
ATOM 798 C C . ALA A 1 100 ? -18.776 -6.457 17.359 1.00 96.06 100 ALA A C 1
ATOM 800 O O . ALA A 1 100 ? -19.586 -5.543 17.201 1.00 96.06 100 ALA A O 1
ATOM 801 N N . LEU A 1 101 ? -17.533 -6.407 16.869 1.00 97.00 101 LEU A N 1
ATOM 802 C CA . LEU A 1 101 ? -16.987 -5.276 16.113 1.00 97.00 101 LEU A CA 1
ATOM 803 C C . LEU A 1 101 ? -17.765 -5.039 14.808 1.00 97.00 101 LEU A C 1
ATOM 805 O O . LEU A 1 101 ? -18.155 -3.911 14.508 1.00 97.00 101 LEU A O 1
ATOM 809 N N . LEU A 1 102 ? -18.077 -6.103 14.062 1.00 96.31 102 LEU A N 1
ATOM 810 C CA . LEU A 1 102 ? -18.918 -6.023 12.865 1.00 96.31 102 LEU A CA 1
ATOM 811 C C . LEU A 1 102 ? -20.332 -5.530 13.189 1.00 96.31 102 LEU A C 1
ATOM 813 O O . LEU A 1 102 ? -20.915 -4.790 12.400 1.00 96.31 102 LEU A O 1
ATOM 817 N N . GLY A 1 103 ? -20.880 -5.913 14.345 1.00 95.56 103 GLY A N 1
ATOM 818 C CA . GLY A 1 103 ? -22.169 -5.427 14.833 1.00 95.56 103 GLY A CA 1
ATOM 819 C C . GLY A 1 103 ? -22.211 -3.906 14.991 1.00 95.56 103 GLY A C 1
ATOM 820 O O . GLY A 1 103 ? -23.198 -3.291 14.592 1.00 95.56 103 GLY A O 1
ATOM 821 N N . VAL A 1 104 ? -21.128 -3.297 15.486 1.00 96.12 104 VAL A N 1
ATOM 822 C CA . VAL A 1 104 ? -21.010 -1.834 15.617 1.00 96.12 104 VAL A CA 1
ATOM 823 C C . VAL A 1 104 ? -21.058 -1.152 14.247 1.00 96.12 104 VAL A C 1
ATOM 825 O O . VAL A 1 104 ? -21.785 -0.180 14.067 1.00 96.12 104 VAL A O 1
ATOM 828 N N . LEU A 1 105 ? -20.367 -1.702 13.244 1.00 95.38 105 LEU A N 1
ATOM 829 C CA . LEU A 1 105 ? -20.289 -1.108 11.901 1.00 95.38 105 LEU A CA 1
ATOM 830 C C . LEU A 1 105 ? -21.578 -1.208 11.070 1.00 95.38 105 LEU A C 1
ATOM 832 O O . LEU A 1 105 ? -21.659 -0.577 10.013 1.00 95.38 105 LEU A O 1
ATOM 836 N N . ARG A 1 106 ? -22.573 -1.981 11.529 1.00 93.38 106 ARG A N 1
ATOM 837 C CA . ARG A 1 106 ? -23.923 -2.019 10.935 1.00 93.38 106 ARG A CA 1
ATOM 838 C C . ARG A 1 106 ? -24.755 -0.791 11.307 1.00 93.38 106 ARG A C 1
ATOM 840 O O . ARG A 1 106 ? -25.735 -0.505 10.627 1.00 93.38 106 ARG A O 1
ATOM 847 N N . ASN A 1 107 ? -24.391 -0.080 12.373 1.00 91.44 107 ASN A N 1
ATOM 848 C CA . ASN A 1 107 ? -25.036 1.170 12.747 1.00 91.44 107 ASN A CA 1
ATOM 849 C C . ASN A 1 107 ? -24.424 2.332 11.952 1.00 91.44 107 ASN A C 1
ATOM 851 O O . ASN A 1 107 ? -23.354 2.831 12.286 1.00 91.44 107 ASN A O 1
ATOM 855 N N . GLU A 1 108 ? -25.123 2.797 10.917 1.00 87.62 108 GLU A N 1
ATOM 856 C CA . GLU A 1 108 ? -24.662 3.909 10.069 1.00 87.62 108 GLU A CA 1
ATOM 857 C C . GLU A 1 108 ? -24.568 5.255 10.804 1.00 87.62 108 GLU A C 1
ATOM 859 O O . GLU A 1 108 ? -23.919 6.175 10.315 1.00 87.62 108 GLU A O 1
ATOM 864 N N . ARG A 1 109 ? -25.209 5.383 11.974 1.00 90.19 109 ARG A N 1
ATOM 865 C CA . ARG A 1 109 ? -25.193 6.596 12.808 1.00 90.19 109 ARG A CA 1
ATOM 866 C C . ARG A 1 109 ? -24.194 6.517 13.960 1.00 90.19 109 ARG A C 1
ATOM 868 O O . ARG A 1 109 ? -24.263 7.333 14.876 1.00 90.19 109 ARG A O 1
ATOM 875 N N . GLU A 1 110 ? -23.336 5.504 13.969 1.00 94.50 110 GLU A N 1
ATOM 876 C CA . GLU A 1 110 ? -22.334 5.361 15.016 1.00 94.50 110 GLU A CA 1
ATOM 877 C C . GLU A 1 110 ? -21.311 6.503 14.967 1.00 94.50 110 GLU A C 1
ATOM 879 O O . GLU A 1 110 ? -21.017 7.063 13.909 1.00 94.50 110 GLU A O 1
ATOM 884 N N . ASP A 1 111 ? -20.771 6.852 16.133 1.00 94.75 111 ASP A N 1
ATOM 885 C CA . ASP A 1 111 ? -19.752 7.888 16.259 1.00 94.75 111 ASP A CA 1
ATOM 886 C C . ASP A 1 111 ? -18.516 7.570 15.395 1.00 94.75 111 ASP A C 1
ATOM 888 O O . ASP A 1 111 ? -17.977 6.461 15.421 1.00 94.75 111 ASP A O 1
ATOM 892 N N . GLY A 1 112 ? -18.036 8.559 14.635 1.00 94.75 112 GLY A N 1
ATOM 893 C CA . GLY A 1 112 ? -16.937 8.366 13.687 1.00 94.75 112 GLY A CA 1
ATOM 894 C C . GLY A 1 112 ? -15.638 7.880 14.339 1.00 94.75 112 GLY A C 1
ATOM 895 O O . GLY A 1 112 ? -14.930 7.072 13.744 1.00 94.75 112 GLY A O 1
ATOM 896 N N . ALA A 1 113 ? -15.342 8.298 15.573 1.00 95.06 113 ALA A N 1
ATOM 897 C CA . ALA A 1 113 ? -14.147 7.851 16.286 1.00 95.06 113 ALA A CA 1
ATOM 898 C C . ALA A 1 113 ? -14.306 6.420 16.837 1.00 95.06 113 ALA A C 1
ATOM 900 O O . ALA A 1 113 ? -13.320 5.685 16.965 1.00 95.06 113 ALA A O 1
ATOM 901 N N . VAL A 1 114 ? -15.540 5.988 17.129 1.00 97.25 114 VAL A N 1
ATOM 902 C CA . VAL A 1 114 ? -15.849 4.568 17.378 1.00 97.25 114 VAL A CA 1
ATOM 903 C C . VAL A 1 114 ? -15.624 3.758 16.102 1.00 97.25 114 VAL A C 1
ATOM 905 O O . VAL A 1 114 ? -14.891 2.772 16.145 1.00 97.25 114 VAL A O 1
ATOM 908 N N . VAL A 1 115 ? -16.187 4.190 14.967 1.00 97.69 115 VAL A N 1
ATOM 909 C CA . VAL A 1 115 ? -16.037 3.517 13.662 1.00 97.69 115 VAL A CA 1
ATOM 910 C C . VAL A 1 115 ? -14.564 3.362 13.281 1.00 97.69 115 VAL A C 1
ATOM 912 O O . VAL A 1 115 ? -14.133 2.261 12.944 1.00 97.69 115 VAL A O 1
ATOM 915 N N . GLU A 1 116 ? -13.781 4.434 13.389 1.00 96.94 116 GLU A N 1
ATOM 916 C CA . GLU A 1 116 ? -12.330 4.430 13.178 1.00 96.94 116 GLU A CA 1
ATOM 917 C C . GLU A 1 116 ? -11.635 3.347 14.016 1.00 96.94 116 GLU A C 1
ATOM 919 O O . GLU A 1 116 ? -10.941 2.481 13.479 1.00 96.94 116 GLU A O 1
ATOM 924 N N . THR A 1 117 ? -11.862 3.354 15.335 1.00 97.06 117 THR A N 1
ATOM 925 C CA . THR A 1 117 ? -11.207 2.414 16.257 1.00 97.06 117 THR A CA 1
ATOM 926 C C . THR A 1 117 ? -11.604 0.968 15.952 1.00 97.06 117 THR A C 1
ATOM 928 O O . THR A 1 117 ? -10.774 0.063 16.022 1.00 97.06 117 THR A O 1
ATOM 931 N N . VAL A 1 118 ? -12.865 0.743 15.579 1.00 97.69 118 VAL A N 1
ATOM 932 C CA . VAL A 1 118 ? -13.385 -0.580 15.219 1.00 97.69 118 VAL A CA 1
ATOM 933 C C . VAL A 1 118 ? -12.769 -1.096 13.915 1.00 97.69 118 VAL A C 1
ATOM 935 O O . VAL A 1 118 ? -12.413 -2.271 13.849 1.00 97.69 118 VAL A O 1
ATOM 938 N N . LEU A 1 119 ? -12.584 -0.248 12.898 1.00 97.25 119 LEU A N 1
ATOM 939 C CA . LEU A 1 119 ? -11.907 -0.631 11.651 1.00 97.25 119 LEU A CA 1
ATOM 940 C C . LEU A 1 119 ? -10.445 -1.028 11.904 1.00 97.25 119 LEU A C 1
ATOM 942 O O . LEU A 1 119 ? -9.990 -2.055 11.396 1.00 97.25 119 LEU A O 1
ATOM 946 N N . ILE A 1 120 ? -9.731 -0.271 12.743 1.00 94.56 120 ILE A N 1
ATOM 947 C CA . ILE A 1 120 ? -8.364 -0.618 13.164 1.00 94.56 120 ILE A CA 1
ATOM 948 C C . ILE A 1 120 ? -8.362 -1.964 13.897 1.00 94.56 120 ILE A C 1
ATOM 950 O O . ILE A 1 120 ? -7.574 -2.847 13.553 1.00 94.56 120 ILE A O 1
ATOM 954 N N . ALA A 1 121 ? -9.267 -2.148 14.863 1.00 95.75 121 ALA A N 1
ATOM 955 C CA . ALA A 1 121 ? -9.370 -3.380 15.637 1.00 95.75 121 ALA A CA 1
ATOM 956 C C . ALA A 1 121 ? -9.635 -4.601 14.743 1.00 95.75 121 ALA A C 1
ATOM 958 O O . ALA A 1 121 ? -8.952 -5.613 14.882 1.00 95.75 121 ALA A O 1
ATOM 959 N N . LEU A 1 122 ? -10.553 -4.493 13.776 1.00 95.12 122 LEU A N 1
ATOM 960 C CA . LEU A 1 122 ? -10.828 -5.553 12.799 1.00 95.12 122 LEU A CA 1
ATOM 961 C C . LEU A 1 122 ? -9.598 -5.909 11.951 1.00 95.12 122 LEU A C 1
ATOM 963 O O . LEU A 1 122 ? -9.365 -7.086 11.673 1.00 95.12 122 LEU A O 1
ATOM 967 N N . GLY A 1 123 ? -8.792 -4.914 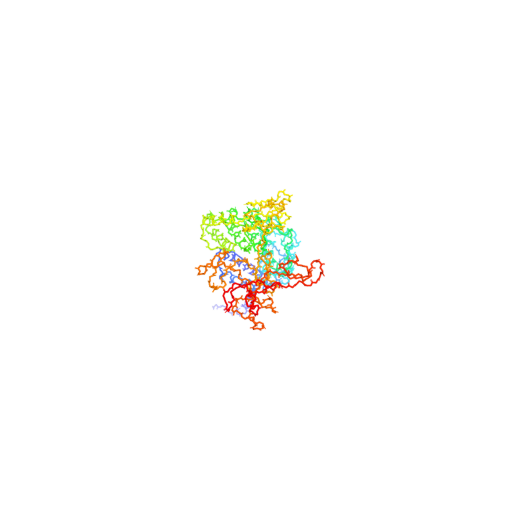11.568 1.00 91.81 123 GLY A N 1
ATOM 968 C CA . GLY A 1 123 ? -7.507 -5.148 10.907 1.00 91.81 123 GLY A CA 1
ATOM 969 C C . GLY A 1 123 ? -6.521 -5.907 11.800 1.00 91.81 123 GLY A C 1
ATOM 970 O O . GLY A 1 123 ? -5.937 -6.902 11.376 1.00 91.81 123 GLY A O 1
ATOM 971 N N . MET A 1 124 ? -6.378 -5.481 13.059 1.00 91.19 124 MET A N 1
ATOM 972 C CA . MET A 1 124 ? -5.406 -6.033 14.013 1.00 91.19 124 MET A CA 1
ATOM 973 C C . MET A 1 124 ? -5.728 -7.452 14.493 1.00 91.19 124 MET A C 1
ATOM 975 O O . MET A 1 124 ? -4.806 -8.248 14.667 1.00 91.19 124 MET A O 1
ATOM 979 N N . ILE A 1 125 ? -7.008 -7.815 14.652 1.00 91.31 125 ILE A N 1
ATOM 980 C CA . ILE A 1 125 ? -7.378 -9.196 15.015 1.00 91.31 125 ILE A CA 1
ATOM 981 C C . ILE A 1 125 ? -7.093 -10.194 13.883 1.00 91.31 125 ILE A C 1
ATOM 983 O O . ILE A 1 125 ? -7.036 -11.398 14.143 1.00 91.31 125 ILE A O 1
ATOM 987 N N . ARG A 1 126 ? -6.909 -9.698 12.645 1.00 85.88 126 ARG A N 1
ATOM 988 C CA . ARG A 1 126 ? -6.542 -10.461 11.438 1.00 85.88 126 ARG A CA 1
ATOM 989 C C . ARG A 1 126 ? -7.447 -11.669 11.194 1.00 85.88 126 ARG A C 1
ATOM 991 O O . ARG A 1 126 ? -6.982 -12.746 10.820 1.00 85.88 126 ARG A O 1
ATOM 998 N N . MET A 1 127 ? -8.747 -11.485 11.421 1.00 88.38 127 MET A N 1
ATOM 999 C CA . MET A 1 127 ? -9.739 -12.512 11.134 1.00 88.38 127 MET A CA 1
ATOM 1000 C C . MET A 1 127 ? -9.931 -12.648 9.628 1.00 88.38 127 MET A C 1
ATOM 1002 O O . MET A 1 127 ? -10.259 -11.696 8.917 1.00 88.38 127 MET A O 1
ATOM 1006 N N . GLU A 1 128 ? -9.709 -13.869 9.175 1.00 82.00 128 GLU A N 1
ATOM 1007 C CA . GLU A 1 128 ? -9.598 -14.276 7.782 1.00 82.00 128 GLU A CA 1
ATOM 1008 C C . GLU A 1 128 ? -10.900 -14.204 6.972 1.00 82.00 128 GLU A C 1
ATOM 1010 O O . GLU A 1 128 ? -10.865 -14.204 5.742 1.00 82.00 128 GLU A O 1
ATOM 1015 N N . ASP A 1 129 ? -12.039 -14.225 7.647 1.00 86.81 129 ASP A N 1
ATOM 1016 C CA . ASP A 1 129 ? -13.394 -14.163 7.098 1.00 86.81 129 ASP A CA 1
ATOM 1017 C C . ASP A 1 129 ? -14.021 -12.768 7.259 1.00 86.81 129 ASP A C 1
ATOM 1019 O O . ASP A 1 129 ? -15.208 -12.589 6.988 1.00 86.81 129 ASP A O 1
ATOM 1023 N N . THR A 1 130 ? -13.233 -11.762 7.665 1.00 90.38 130 THR A N 1
ATOM 1024 C CA . THR A 1 130 ? -13.703 -10.373 7.742 1.00 90.38 130 THR A CA 1
ATOM 1025 C C . THR A 1 130 ? -14.025 -9.866 6.334 1.00 90.38 130 THR A C 1
ATOM 1027 O O . THR A 1 130 ? -13.130 -9.827 5.488 1.00 90.38 130 THR A O 1
ATOM 1030 N N . PRO A 1 131 ? -15.271 -9.445 6.045 1.00 90.25 131 PRO A N 1
ATOM 1031 C CA . PRO A 1 131 ? -15.629 -9.011 4.701 1.00 90.25 131 PRO A CA 1
ATOM 1032 C C . PRO A 1 131 ? -14.856 -7.755 4.284 1.00 90.25 131 PRO A C 1
ATOM 1034 O O . PRO A 1 131 ? -14.915 -6.730 4.962 1.00 90.25 131 PRO A O 1
ATOM 1037 N N . ALA A 1 132 ? -14.196 -7.796 3.124 1.00 89.50 132 ALA A N 1
ATOM 1038 C CA . ALA A 1 132 ? -13.489 -6.646 2.549 1.00 89.50 132 ALA A CA 1
ATOM 1039 C C . ALA A 1 132 ? -14.385 -5.398 2.403 1.00 89.50 132 ALA A C 1
ATOM 1041 O O . ALA A 1 132 ? -13.929 -4.274 2.609 1.00 89.50 132 ALA A O 1
ATOM 1042 N N . THR A 1 133 ? -15.677 -5.604 2.120 1.00 91.44 133 THR A N 1
ATOM 1043 C CA . THR A 1 133 ? -16.700 -4.555 1.951 1.00 91.44 133 THR A CA 1
ATOM 1044 C C . THR A 1 133 ? -16.897 -3.678 3.183 1.00 91.44 133 THR A C 1
ATOM 1046 O O . THR A 1 133 ? -17.327 -2.528 3.066 1.00 91.44 133 THR A O 1
ATOM 1049 N N . VAL A 1 134 ? -16.551 -4.190 4.365 1.00 94.12 134 VAL A N 1
ATOM 1050 C CA . VAL A 1 134 ? -16.570 -3.424 5.612 1.00 94.12 134 VAL A CA 1
ATOM 1051 C C . VAL A 1 134 ? -15.517 -2.323 5.588 1.00 94.12 134 VAL A C 1
ATOM 1053 O O . VAL A 1 134 ? -15.752 -1.271 6.160 1.00 94.12 134 VAL A O 1
ATOM 1056 N N . PHE A 1 135 ? -14.395 -2.519 4.897 1.00 95.25 135 PHE A N 1
ATOM 1057 C CA . PHE A 1 135 ? -13.373 -1.490 4.743 1.00 95.25 135 PHE A CA 1
ATOM 1058 C C . PHE A 1 135 ? -13.626 -0.636 3.500 1.00 95.25 135 PHE A C 1
ATOM 1060 O O . PHE A 1 135 ? -13.701 0.588 3.601 1.00 95.25 135 PHE A O 1
ATOM 1067 N N . THR A 1 136 ? -13.825 -1.264 2.336 1.00 94.38 136 THR A N 1
ATOM 1068 C CA . THR A 1 136 ? -13.893 -0.540 1.054 1.00 94.38 136 THR A CA 1
ATOM 1069 C C . THR A 1 136 ? -15.047 0.459 1.004 1.00 94.38 136 THR A C 1
ATOM 1071 O O . THR A 1 136 ? -14.882 1.567 0.498 1.00 94.38 136 THR A O 1
ATOM 1074 N N .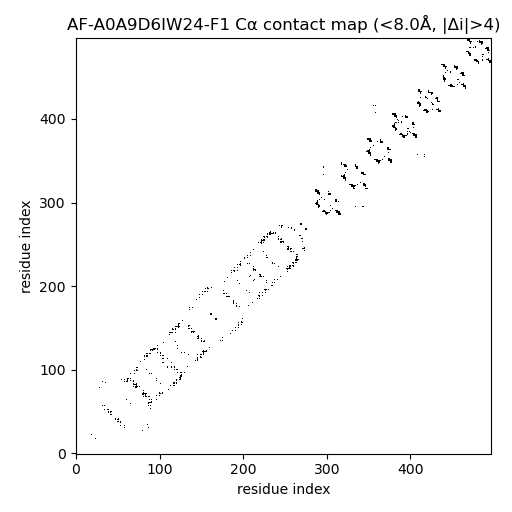 SER A 1 137 ? -16.188 0.150 1.630 1.00 93.88 137 SER A N 1
ATOM 1075 C CA . SER A 1 137 ? -17.327 1.076 1.694 1.00 93.88 137 SER A CA 1
ATOM 1076 C C . SER A 1 137 ? -17.094 2.304 2.587 1.00 93.88 137 SER A C 1
ATOM 1078 O O . SER A 1 137 ? -17.909 3.223 2.579 1.00 93.88 137 SER A O 1
ATOM 1080 N N . ARG A 1 138 ? -16.000 2.347 3.364 1.00 96.75 138 ARG A N 1
ATOM 1081 C CA . ARG A 1 138 ? -15.604 3.499 4.195 1.00 96.75 138 ARG A CA 1
ATOM 1082 C C . ARG A 1 138 ? -14.420 4.281 3.627 1.00 96.75 138 ARG A C 1
ATOM 1084 O O . ARG A 1 138 ? -14.046 5.297 4.209 1.00 96.75 138 ARG A O 1
ATOM 1091 N N . PHE A 1 139 ? -13.898 3.912 2.454 1.00 96.88 139 PHE A N 1
ATOM 1092 C CA . PHE A 1 139 ? -12.888 4.731 1.779 1.00 96.88 139 PHE A CA 1
ATOM 1093 C C . PHE A 1 139 ? -13.405 6.133 1.476 1.00 96.88 139 PHE A C 1
ATOM 1095 O O . PHE A 1 139 ? -12.614 7.060 1.525 1.00 96.88 139 PHE A O 1
ATOM 1102 N N . SER A 1 140 ? -14.703 6.324 1.223 1.00 94.50 140 SER A N 1
ATOM 1103 C CA . SER A 1 140 ? -15.310 7.637 0.934 1.00 94.50 140 SER A CA 1
ATOM 1104 C C . SER A 1 140 ? -16.034 8.261 2.133 1.00 94.50 140 SER A C 1
ATOM 1106 O O . SER A 1 140 ? -16.906 9.108 1.962 1.00 94.50 140 SER A O 1
ATOM 1108 N N . HIS A 1 141 ? -15.703 7.839 3.356 1.00 96.31 141 HIS A N 1
ATOM 1109 C CA . HIS A 1 141 ? -16.328 8.376 4.562 1.00 96.31 141 HIS A CA 1
ATOM 1110 C C . HIS A 1 141 ? -15.987 9.873 4.774 1.00 96.31 141 HIS A C 1
ATOM 1112 O O . HIS A 1 141 ? -14.849 10.277 4.509 1.00 96.31 141 HIS A O 1
ATOM 1118 N N . PRO A 1 142 ? -16.913 10.709 5.298 1.00 95.12 142 PRO A N 1
ATOM 1119 C CA . PRO A 1 142 ? -16.653 12.137 5.516 1.00 95.12 142 PRO A CA 1
ATOM 1120 C C . PRO A 1 142 ? -15.472 12.417 6.456 1.00 95.12 142 PRO A C 1
ATOM 1122 O O . PRO A 1 142 ? -14.660 13.299 6.186 1.00 95.12 142 PRO A O 1
ATOM 1125 N N . SER A 1 143 ? -15.344 11.639 7.538 1.00 96.25 143 SER A N 1
ATOM 1126 C CA . SER A 1 143 ? -14.195 11.736 8.451 1.00 96.25 143 SER A CA 1
ATOM 1127 C C . SER A 1 143 ? -12.925 11.151 7.817 1.00 96.25 143 SER A C 1
ATOM 1129 O O . SER A 1 143 ? -12.951 9.977 7.431 1.00 96.25 143 SER A O 1
ATOM 1131 N N . PRO A 1 144 ? -11.810 11.902 7.770 1.00 97.31 144 PRO A N 1
ATOM 1132 C CA . PRO A 1 144 ? -10.549 11.405 7.232 1.00 97.31 144 PRO A CA 1
ATOM 1133 C C . PRO A 1 144 ? -9.923 10.289 8.060 1.00 97.31 144 PRO A C 1
ATOM 1135 O O . PRO A 1 144 ? -9.369 9.353 7.486 1.00 97.31 144 PRO A O 1
ATOM 1138 N N . THR A 1 145 ? -10.064 10.331 9.386 1.00 96.25 145 THR A N 1
ATOM 1139 C CA . THR A 1 145 ? -9.515 9.285 10.256 1.00 96.25 145 THR A CA 1
ATOM 1140 C C . THR A 1 145 ? -10.191 7.943 9.985 1.00 96.25 145 THR A C 1
ATOM 1142 O O . THR A 1 145 ? -9.537 6.906 9.953 1.00 96.25 145 THR A O 1
ATOM 1145 N N . VAL A 1 146 ? -11.487 7.957 9.651 1.00 97.88 146 VAL A N 1
ATOM 1146 C CA . VAL A 1 146 ? -12.221 6.760 9.219 1.00 97.88 146 VAL A CA 1
ATOM 1147 C C . VAL A 1 146 ? -11.746 6.273 7.848 1.00 97.88 146 VAL A C 1
ATOM 1149 O O . VAL A 1 146 ? -11.577 5.067 7.675 1.00 97.88 146 VAL A O 1
ATOM 1152 N N . ARG A 1 147 ? -11.488 7.174 6.884 1.00 98.25 147 ARG A N 1
ATOM 1153 C CA . ARG A 1 147 ? -10.933 6.788 5.569 1.00 98.25 147 ARG A CA 1
ATOM 1154 C C . ARG A 1 147 ? -9.570 6.113 5.721 1.00 98.25 147 ARG A C 1
ATOM 1156 O O . ARG A 1 147 ? -9.338 5.055 5.139 1.00 98.25 147 ARG A O 1
ATOM 1163 N N . GLN A 1 148 ? -8.697 6.694 6.541 1.00 97.38 148 GLN A N 1
ATOM 1164 C CA . GLN A 1 148 ? -7.384 6.136 6.857 1.00 97.38 148 GLN A CA 1
ATOM 1165 C C . GLN A 1 148 ? -7.509 4.780 7.563 1.00 97.38 148 GLN A C 1
ATOM 1167 O O . GLN A 1 148 ? -6.902 3.806 7.126 1.00 97.38 148 GLN A O 1
ATOM 1172 N N . ALA A 1 149 ? -8.325 4.687 8.617 1.00 97.25 149 ALA A N 1
ATOM 1173 C CA . ALA A 1 149 ? -8.551 3.447 9.359 1.00 97.25 149 ALA A CA 1
ATOM 1174 C C . ALA A 1 149 ? -9.113 2.330 8.470 1.00 97.25 149 ALA A C 1
ATOM 1176 O O . ALA A 1 149 ? -8.740 1.167 8.624 1.00 97.25 149 ALA A O 1
ATOM 1177 N N . ALA A 1 150 ? -9.973 2.678 7.509 1.00 97.81 150 ALA A N 1
ATOM 1178 C CA . ALA A 1 150 ? -10.478 1.742 6.519 1.00 97.81 150 ALA A CA 1
ATOM 1179 C C . ALA A 1 150 ? -9.349 1.188 5.636 1.00 97.81 150 ALA A C 1
ATOM 1181 O O . ALA A 1 150 ? -9.250 -0.028 5.487 1.00 97.81 150 ALA A O 1
ATOM 1182 N N . LEU A 1 151 ? -8.475 2.043 5.091 1.00 97.31 151 LEU A N 1
ATOM 1183 C CA . LEU A 1 151 ? -7.316 1.616 4.289 1.00 97.31 151 LEU A CA 1
ATOM 1184 C C . LEU A 1 151 ? -6.339 0.763 5.114 1.00 97.31 151 LEU A C 1
ATOM 1186 O O . LEU A 1 151 ? -5.933 -0.313 4.674 1.00 97.31 151 LEU A O 1
ATOM 1190 N N . TYR A 1 152 ? -6.034 1.199 6.339 1.00 94.31 152 TYR A N 1
ATOM 1191 C CA . TYR A 1 152 ? -5.170 0.479 7.272 1.00 94.31 152 TYR A CA 1
ATOM 1192 C C . TYR A 1 152 ? -5.719 -0.914 7.597 1.00 94.31 152 TYR A C 1
ATOM 1194 O O . TYR A 1 152 ? -4.993 -1.906 7.540 1.00 94.31 152 TYR A O 1
ATOM 1202 N N . GLY A 1 153 ? -7.010 -1.010 7.926 1.00 93.31 153 GLY A N 1
ATOM 1203 C CA . GLY A 1 153 ? -7.661 -2.284 8.213 1.00 93.31 153 GLY A CA 1
ATOM 1204 C C . GLY A 1 153 ? -7.715 -3.194 6.983 1.00 93.31 153 GLY A C 1
ATOM 1205 O O . GLY A 1 153 ? -7.437 -4.391 7.084 1.00 93.31 153 GLY A O 1
ATOM 1206 N N . PHE A 1 154 ? -7.975 -2.614 5.806 1.00 93.88 154 PHE A N 1
ATOM 1207 C CA . PHE A 1 154 ? -7.999 -3.332 4.532 1.00 93.88 154 PHE A CA 1
ATOM 1208 C C . PHE A 1 154 ? -6.642 -3.938 4.163 1.00 93.88 154 PHE A C 1
ATOM 1210 O O . PHE A 1 154 ? -6.601 -5.042 3.623 1.00 93.88 154 PHE A O 1
ATOM 1217 N N . ARG A 1 155 ? -5.532 -3.277 4.513 1.00 90.19 155 ARG A N 1
ATOM 1218 C CA . ARG A 1 155 ? -4.160 -3.764 4.288 1.00 90.19 155 ARG A CA 1
ATOM 1219 C C . ARG A 1 155 ? -3.948 -5.205 4.767 1.00 90.19 155 ARG A C 1
ATOM 1221 O O . ARG A 1 155 ? -3.299 -6.002 4.099 1.00 90.19 155 ARG A O 1
ATOM 1228 N N . TYR A 1 156 ? -4.554 -5.582 5.892 1.00 84.44 156 TYR A N 1
ATOM 1229 C CA . TYR A 1 156 ? -4.445 -6.942 6.436 1.00 84.44 156 TYR A CA 1
ATOM 1230 C C . TYR A 1 156 ? -5.259 -7.991 5.665 1.00 84.44 156 TYR A C 1
ATOM 1232 O O . TYR A 1 156 ? -5.023 -9.184 5.835 1.00 84.44 156 TYR A O 1
ATOM 1240 N N . GLN A 1 157 ? -6.203 -7.570 4.819 1.00 82.81 157 GLN A N 1
ATOM 1241 C CA . GLN A 1 157 ? -6.989 -8.453 3.952 1.00 82.81 157 GLN A CA 1
ATOM 1242 C C . GLN A 1 157 ? -6.320 -8.671 2.589 1.00 82.81 157 GLN A C 1
ATOM 1244 O O . GLN A 1 157 ? -6.508 -9.724 1.979 1.00 82.81 157 GLN A O 1
ATOM 1249 N N . ILE A 1 158 ? -5.521 -7.707 2.115 1.00 83.31 158 ILE A N 1
ATOM 1250 C CA . ILE A 1 158 ? -4.882 -7.753 0.790 1.00 83.31 158 ILE A CA 1
ATOM 1251 C C . ILE A 1 158 ? -3.955 -8.958 0.658 1.00 83.31 158 ILE A C 1
ATOM 1253 O O . ILE A 1 158 ? -4.032 -9.656 -0.349 1.00 83.31 158 ILE A O 1
ATOM 1257 N N . GLU A 1 159 ? -3.128 -9.234 1.671 1.00 73.62 159 GLU A N 1
ATOM 1258 C CA . GLU A 1 159 ? -2.216 -10.390 1.672 1.00 73.62 159 GLU A CA 1
ATOM 1259 C C . GLU A 1 159 ? -2.974 -11.685 1.351 1.00 73.62 159 GLU A C 1
ATOM 1261 O O . GLU A 1 159 ? -2.636 -12.385 0.400 1.00 73.62 159 GLU A O 1
ATOM 1266 N N . LYS A 1 160 ? -4.087 -11.933 2.051 1.00 73.25 160 LYS A N 1
ATOM 1267 C CA . LYS A 1 160 ? -4.921 -13.118 1.830 1.00 73.25 160 LYS A CA 1
ATOM 1268 C C . LYS A 1 160 ? -5.613 -13.121 0.470 1.00 73.25 160 LYS A C 1
ATOM 1270 O O . LYS A 1 160 ? -5.743 -14.181 -0.145 1.00 73.25 160 LYS A O 1
ATOM 1275 N N . ILE A 1 161 ? -6.125 -11.969 0.024 1.00 74.94 161 ILE A N 1
ATOM 1276 C CA . ILE A 1 161 ? -6.757 -11.878 -1.295 1.00 74.94 161 ILE A CA 1
ATOM 1277 C C . ILE A 1 161 ? -5.741 -12.317 -2.348 1.00 74.94 161 ILE A C 1
ATOM 1279 O O . ILE A 1 161 ? -6.074 -13.172 -3.152 1.00 74.94 161 ILE A O 1
ATOM 1283 N N . LEU A 1 162 ? -4.504 -11.825 -2.284 1.00 70.62 162 LEU A N 1
ATOM 1284 C CA . LEU A 1 162 ? -3.474 -12.080 -3.295 1.00 70.62 162 LEU A CA 1
ATOM 1285 C C . LEU A 1 162 ? -2.764 -13.441 -3.156 1.00 70.62 162 LEU A C 1
ATOM 1287 O O . LEU A 1 162 ? -2.166 -13.908 -4.120 1.00 70.62 162 LEU A O 1
ATOM 1291 N N . GLU A 1 163 ? -2.832 -14.106 -1.998 1.00 68.69 163 GLU A N 1
ATOM 1292 C CA . GLU A 1 163 ? -2.332 -15.483 -1.813 1.00 68.69 163 GLU A CA 1
ATOM 1293 C C . GLU A 1 163 ? -3.117 -16.524 -2.625 1.00 68.69 163 GLU A C 1
ATOM 1295 O O . GLU A 1 163 ? -2.604 -17.598 -2.954 1.00 68.69 163 GLU A O 1
ATOM 1300 N N . ARG A 1 164 ? -4.368 -16.225 -2.982 1.00 69.31 164 ARG A N 1
ATOM 1301 C CA . ARG A 1 164 ? -5.132 -17.061 -3.908 1.00 69.31 164 ARG A CA 1
ATOM 1302 C C . ARG A 1 164 ? -4.586 -16.788 -5.308 1.00 69.31 164 ARG A C 1
ATOM 1304 O O . ARG A 1 164 ? -4.801 -15.708 -5.836 1.00 69.31 164 ARG A O 1
ATOM 1311 N N . HIS A 1 165 ? -3.899 -17.764 -5.900 1.00 48.34 165 HIS A N 1
ATOM 1312 C CA . HIS A 1 165 ? -3.134 -17.634 -7.154 1.00 48.34 165 HIS A CA 1
ATOM 1313 C C . HIS A 1 165 ? -3.869 -16.985 -8.355 1.00 48.34 165 HIS A C 1
ATOM 1315 O O . HIS A 1 165 ? -3.191 -16.527 -9.272 1.00 48.34 165 HIS A O 1
ATOM 1321 N N . ASP A 1 166 ? -5.206 -16.900 -8.334 1.00 52.88 166 ASP A N 1
ATOM 1322 C CA . ASP A 1 166 ? -6.050 -16.285 -9.375 1.00 52.88 166 ASP A CA 1
ATOM 1323 C C . ASP A 1 166 ? -6.814 -15.023 -8.918 1.00 52.88 166 ASP A C 1
ATOM 1325 O O . ASP A 1 166 ? -7.629 -14.474 -9.660 1.00 52.88 166 ASP A O 1
ATOM 1329 N N . ALA A 1 167 ? -6.612 -14.555 -7.687 1.00 62.84 167 ALA A N 1
ATOM 1330 C CA . ALA A 1 167 ? -7.367 -13.439 -7.135 1.00 62.84 167 ALA A CA 1
ATOM 1331 C C . ALA A 1 167 ? -6.652 -12.104 -7.376 1.00 62.84 167 ALA A C 1
ATOM 1333 O O . ALA A 1 167 ? -5.549 -11.845 -6.898 1.00 62.84 167 ALA A O 1
ATOM 1334 N N . ARG A 1 168 ? -7.339 -11.225 -8.104 1.00 73.38 168 ARG A N 1
ATOM 1335 C CA . ARG A 1 168 ? -7.007 -9.808 -8.269 1.00 73.38 168 ARG A CA 1
ATOM 1336 C C . ARG A 1 168 ? -8.017 -8.990 -7.466 1.00 73.38 168 ARG A C 1
ATOM 1338 O O . ARG A 1 168 ? -9.162 -9.411 -7.304 1.00 73.38 168 ARG A O 1
ATOM 1345 N N . LEU A 1 169 ? -7.608 -7.819 -6.983 1.00 83.38 169 LEU A N 1
ATOM 1346 C CA . LEU A 1 169 ? -8.581 -6.824 -6.535 1.00 83.38 169 LEU A CA 1
ATOM 1347 C C . LEU A 1 169 ? -9.497 -6.461 -7.706 1.00 83.38 169 LEU A C 1
ATOM 1349 O O . LEU A 1 169 ? -9.015 -6.250 -8.820 1.00 83.38 169 LEU A O 1
ATOM 1353 N N . ASP A 1 170 ? -10.802 -6.400 -7.456 1.00 87.25 170 ASP A N 1
ATOM 1354 C CA . ASP A 1 170 ? -11.729 -5.909 -8.468 1.00 87.25 170 ASP A CA 1
ATOM 1355 C C . ASP A 1 170 ? -11.429 -4.443 -8.821 1.00 87.25 170 ASP A C 1
ATOM 1357 O O . ASP A 1 170 ? -10.860 -3.678 -8.031 1.00 87.25 170 ASP A O 1
ATOM 1361 N N . ASP A 1 171 ? -11.796 -4.055 -10.042 1.00 89.50 171 ASP A N 1
ATOM 1362 C CA . ASP A 1 171 ? -11.481 -2.727 -10.571 1.00 89.50 171 ASP A CA 1
ATOM 1363 C C . ASP A 1 171 ? -12.144 -1.609 -9.753 1.00 89.50 171 ASP A C 1
ATOM 1365 O O . ASP A 1 171 ? -11.578 -0.526 -9.621 1.00 89.50 171 ASP A O 1
ATOM 1369 N N . ALA A 1 172 ? -13.307 -1.874 -9.147 1.00 91.75 172 ALA A N 1
ATOM 1370 C CA . ALA A 1 172 ? -13.999 -0.912 -8.291 1.00 91.75 172 ALA A CA 1
ATOM 1371 C C . ALA A 1 172 ? -13.195 -0.608 -7.017 1.00 91.75 172 ALA A C 1
ATOM 1373 O O . ALA A 1 172 ? -13.048 0.551 -6.631 1.00 91.75 172 ALA A O 1
ATOM 1374 N N . THR A 1 173 ? -12.628 -1.635 -6.387 1.00 92.69 173 THR A N 1
ATOM 1375 C CA . THR A 1 173 ? -11.775 -1.506 -5.205 1.00 92.69 173 THR A CA 1
ATOM 1376 C C . THR A 1 173 ? -10.468 -0.805 -5.555 1.00 92.69 173 THR A C 1
ATOM 1378 O O . THR A 1 173 ? -10.053 0.098 -4.830 1.00 92.69 173 THR A O 1
ATOM 1381 N N . LEU A 1 174 ? -9.835 -1.166 -6.679 1.00 92.75 174 LEU A N 1
ATOM 1382 C CA . LEU A 1 174 ? -8.635 -0.474 -7.161 1.00 92.75 174 LEU A CA 1
ATOM 1383 C C . LEU A 1 174 ? -8.904 1.010 -7.415 1.00 92.75 174 LEU A C 1
ATOM 1385 O O . LEU A 1 174 ? -8.139 1.857 -6.955 1.00 92.75 174 LEU A O 1
ATOM 1389 N N . 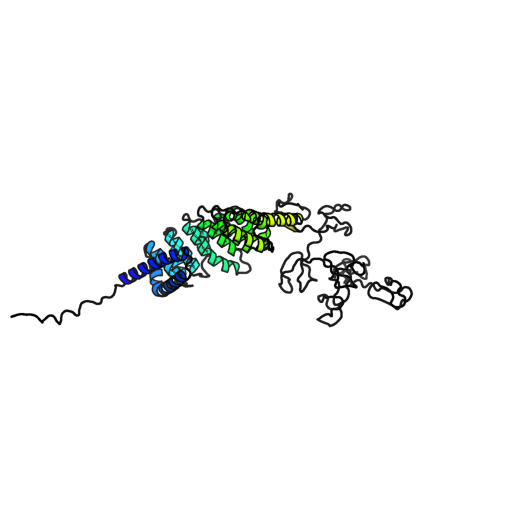GLN A 1 175 ? -10.015 1.329 -8.079 1.00 94.81 175 GLN A N 1
ATOM 1390 C CA . GLN A 1 175 ? -10.404 2.706 -8.353 1.00 94.81 175 GLN A CA 1
ATOM 1391 C C . GLN A 1 175 ? -10.653 3.490 -7.059 1.00 94.81 175 GLN A C 1
ATOM 1393 O O . GLN A 1 175 ? -10.145 4.600 -6.911 1.00 94.81 175 GLN A O 1
ATOM 1398 N N . ALA A 1 176 ? -11.346 2.895 -6.086 1.00 95.88 176 ALA A N 1
ATOM 1399 C CA . ALA A 1 176 ? -11.587 3.529 -4.794 1.00 95.88 176 ALA A CA 1
ATOM 1400 C C . ALA A 1 176 ? -10.283 3.812 -4.018 1.00 95.88 176 ALA A C 1
ATOM 1402 O O . ALA A 1 176 ? -10.197 4.814 -3.310 1.00 95.88 176 ALA A O 1
ATOM 1403 N N . ILE A 1 177 ? -9.248 2.973 -4.168 1.00 97.00 177 ILE A N 1
ATOM 1404 C CA . ILE A 1 177 ? -7.911 3.236 -3.608 1.00 97.00 177 ILE A CA 1
ATOM 1405 C C . ILE A 1 177 ? -7.210 4.361 -4.382 1.00 97.00 177 ILE A C 1
ATOM 1407 O O . ILE A 1 177 ? -6.625 5.252 -3.766 1.00 97.00 177 ILE A O 1
ATOM 1411 N N . PHE A 1 178 ? -7.276 4.362 -5.718 1.00 97.25 178 PHE A N 1
ATOM 1412 C CA . PHE A 1 178 ? -6.670 5.414 -6.541 1.00 97.25 178 PHE A CA 1
ATOM 1413 C C . PHE A 1 178 ? -7.244 6.799 -6.238 1.00 97.25 178 PHE A C 1
ATOM 1415 O O . PHE A 1 178 ? -6.483 7.758 -6.127 1.00 97.25 178 PHE A O 1
ATOM 1422 N N . GLU A 1 179 ? -8.549 6.906 -5.994 1.00 97.06 179 GLU A N 1
ATOM 1423 C CA . GLU A 1 179 ? -9.186 8.158 -5.568 1.00 97.06 179 GLU A CA 1
ATOM 1424 C C . GLU A 1 179 ? -8.696 8.675 -4.204 1.00 97.06 179 GLU A C 1
ATOM 1426 O O . GLU A 1 179 ? -8.919 9.841 -3.868 1.00 97.06 179 GLU A O 1
ATOM 1431 N N . ARG A 1 180 ? -8.056 7.831 -3.383 1.00 98.25 180 ARG A N 1
ATOM 1432 C CA . ARG A 1 180 ? -7.452 8.237 -2.105 1.00 98.25 180 ARG A CA 1
ATOM 1433 C C . ARG A 1 180 ? -6.009 8.716 -2.238 1.00 98.25 180 ARG A C 1
ATOM 1435 O O . ARG A 1 180 ? -5.504 9.330 -1.306 1.00 98.25 180 ARG A O 1
ATOM 1442 N N . LEU A 1 181 ? -5.367 8.551 -3.397 1.00 98.38 181 LEU A N 1
ATOM 1443 C CA . LEU A 1 181 ? -4.024 9.095 -3.649 1.00 98.38 181 LEU A CA 1
ATOM 1444 C C . LEU A 1 181 ? -3.991 10.629 -3.723 1.00 98.38 181 LEU A C 1
ATOM 1446 O O . LEU A 1 181 ? -2.918 11.214 -3.624 1.00 98.38 181 LEU A O 1
ATOM 1450 N N . THR A 1 182 ? -5.149 11.275 -3.878 1.00 97.56 182 THR A N 1
ATOM 1451 C CA . THR A 1 182 ? -5.316 12.738 -3.922 1.00 97.56 182 THR A CA 1
ATOM 1452 C C . THR A 1 182 ? -6.220 13.256 -2.801 1.00 97.56 182 THR A C 1
ATOM 1454 O O . THR A 1 182 ? -6.831 14.314 -2.935 1.00 97.56 182 THR A O 1
ATOM 1457 N N . ASP A 1 183 ? -6.360 12.494 -1.715 1.00 98.56 183 ASP A N 1
ATOM 1458 C CA . ASP A 1 183 ? -7.148 12.893 -0.547 1.00 98.56 183 ASP A CA 1
ATOM 1459 C C . ASP A 1 183 ? -6.616 14.191 0.095 1.00 98.56 183 ASP A C 1
ATOM 1461 O O . ASP A 1 183 ? -5.416 14.477 0.029 1.00 98.56 183 ASP A O 1
ATOM 1465 N N . SER A 1 184 ? -7.486 14.979 0.738 1.00 96.88 184 SER A N 1
ATOM 1466 C CA . SER A 1 184 ? -7.069 16.214 1.420 1.00 96.88 184 SER A CA 1
ATOM 1467 C C . SER A 1 184 ? -6.062 15.933 2.534 1.00 96.88 184 SER A C 1
ATOM 1469 O O . SER A 1 184 ? -5.107 16.693 2.709 1.00 96.88 184 SER A O 1
ATOM 1471 N N . GLU A 1 185 ? -6.219 14.806 3.230 1.00 97.94 185 GLU A N 1
ATOM 1472 C CA . GLU A 1 185 ? -5.378 14.456 4.366 1.00 97.94 185 GLU A CA 1
ATOM 1473 C C . GLU A 1 185 ? -4.163 13.629 3.956 1.00 97.94 185 GLU A C 1
ATOM 1475 O O . GLU A 1 185 ? -4.268 12.593 3.294 1.00 97.94 185 GLU A O 1
ATOM 1480 N N . MET A 1 186 ? -2.990 14.069 4.413 1.00 97.31 186 MET A N 1
ATOM 1481 C CA . MET A 1 186 ? -1.707 13.423 4.125 1.00 97.31 186 MET A CA 1
ATOM 1482 C C . MET A 1 186 ? -1.684 11.960 4.575 1.00 97.31 186 MET A C 1
ATOM 1484 O O . MET A 1 186 ? -1.236 11.099 3.819 1.00 97.31 186 MET A O 1
ATOM 1488 N N . ASP A 1 187 ? -2.237 11.667 5.752 1.00 96.25 187 ASP A N 1
ATOM 1489 C CA . ASP A 1 187 ? -2.265 10.313 6.304 1.00 96.25 187 ASP A CA 1
ATOM 1490 C C . ASP A 1 187 ? -3.105 9.348 5.454 1.00 96.25 187 ASP A C 1
ATOM 1492 O O . ASP A 1 187 ? -2.729 8.189 5.274 1.00 96.25 187 ASP A O 1
ATOM 1496 N N . VAL A 1 188 ? -4.205 9.833 4.863 1.00 98.44 188 VAL A N 1
ATOM 1497 C CA . VAL A 1 188 ? -5.048 9.039 3.956 1.00 98.44 188 VAL A CA 1
ATOM 1498 C C . VAL A 1 188 ? -4.305 8.758 2.650 1.00 98.44 188 VAL A C 1
ATOM 1500 O O . VAL A 1 188 ? -4.261 7.605 2.211 1.00 98.44 188 VAL A O 1
ATOM 1503 N N . ARG A 1 189 ? -3.665 9.778 2.057 1.00 98.50 189 ARG A N 1
ATOM 1504 C CA . ARG A 1 189 ? -2.843 9.605 0.845 1.00 98.50 189 ARG A CA 1
ATOM 1505 C C . ARG A 1 189 ? -1.712 8.610 1.079 1.00 98.50 189 ARG A C 1
ATOM 1507 O O . ARG A 1 189 ? -1.498 7.709 0.270 1.00 98.50 189 ARG A O 1
ATOM 1514 N N . ASN A 1 190 ? -1.010 8.745 2.202 1.00 97.94 190 ASN A N 1
ATOM 1515 C CA . ASN A 1 190 ? 0.099 7.874 2.566 1.00 97.94 190 ASN A CA 1
ATOM 1516 C C . ASN A 1 190 ? -0.351 6.418 2.760 1.00 97.94 190 ASN A C 1
ATOM 1518 O O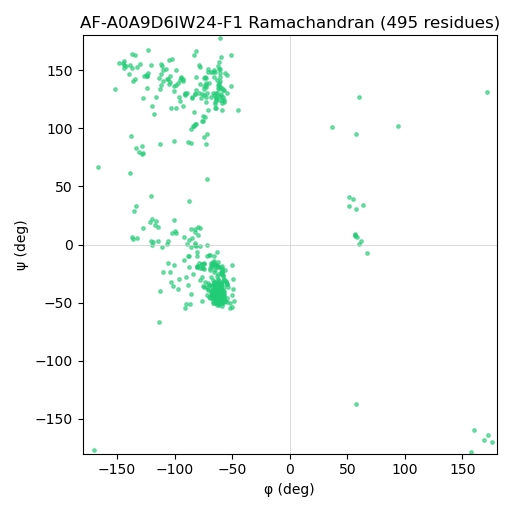 . ASN A 1 190 ? 0.284 5.500 2.239 1.00 97.94 190 ASN A O 1
ATOM 1522 N N . GLU A 1 191 ? -1.461 6.193 3.468 1.00 97.38 191 GLU A N 1
ATOM 1523 C CA . GLU A 1 191 ? -1.983 4.843 3.693 1.00 97.38 191 GLU A CA 1
ATOM 1524 C C . GLU A 1 191 ? -2.441 4.191 2.378 1.00 97.38 191 GLU A C 1
ATOM 1526 O O . GLU A 1 191 ? -2.157 3.016 2.144 1.00 97.38 191 GLU A O 1
ATOM 1531 N N . ALA A 1 192 ? -3.045 4.955 1.458 1.00 98.06 192 ALA A N 1
ATOM 1532 C CA . ALA A 1 192 ? -3.396 4.462 0.124 1.00 98.06 192 ALA A CA 1
ATOM 1533 C C . ALA A 1 192 ? -2.156 4.007 -0.672 1.00 98.06 192 ALA A C 1
ATOM 1535 O O . ALA A 1 192 ? -2.170 2.951 -1.309 1.00 98.06 192 ALA A O 1
ATOM 1536 N N . VAL A 1 193 ? -1.043 4.743 -0.585 1.00 98.06 193 VAL A N 1
ATOM 1537 C CA . VAL A 1 193 ? 0.236 4.364 -1.215 1.00 98.06 193 VAL A CA 1
ATOM 1538 C C . VAL A 1 193 ? 0.816 3.078 -0.618 1.00 98.06 193 VAL A C 1
ATOM 1540 O O . VAL A 1 193 ? 1.372 2.253 -1.353 1.00 98.06 193 VAL A O 1
ATOM 1543 N N . ILE A 1 194 ? 0.695 2.890 0.699 1.00 95.81 194 ILE A N 1
ATOM 1544 C CA . ILE A 1 194 ? 1.144 1.674 1.396 1.00 95.81 194 ILE A CA 1
ATOM 1545 C C . ILE A 1 194 ? 0.283 0.475 0.991 1.00 95.81 194 ILE A C 1
ATOM 1547 O O . ILE A 1 194 ? 0.823 -0.593 0.705 1.00 95.81 194 ILE A O 1
ATOM 1551 N N . VAL A 1 195 ? -1.035 0.654 0.902 1.00 95.25 195 VAL A N 1
ATOM 1552 C CA . VAL A 1 195 ? -1.970 -0.359 0.396 1.00 95.25 195 VAL A CA 1
ATOM 1553 C C . VAL A 1 195 ? -1.551 -0.831 -1.004 1.00 95.25 195 VAL A C 1
ATOM 1555 O O . VAL A 1 195 ? -1.367 -2.029 -1.221 1.00 95.25 195 VAL A O 1
ATOM 1558 N N . LEU A 1 196 ? -1.284 0.090 -1.938 1.00 94.56 196 LEU A N 1
ATOM 1559 C CA . LEU A 1 196 ? -0.860 -0.260 -3.303 1.00 94.56 196 LEU A CA 1
ATOM 1560 C C . LEU A 1 196 ? 0.486 -1.003 -3.362 1.00 94.56 196 LEU A C 1
ATOM 1562 O O . LEU A 1 196 ? 0.703 -1.810 -4.271 1.00 94.56 196 LEU A O 1
ATOM 1566 N N . ARG A 1 197 ? 1.372 -0.797 -2.378 1.00 92.50 197 ARG A N 1
ATOM 1567 C CA . ARG A 1 197 ? 2.644 -1.533 -2.267 1.00 92.50 197 ARG A CA 1
ATOM 1568 C C . ARG A 1 197 ? 2.447 -3.033 -2.132 1.00 92.50 197 ARG A C 1
ATOM 1570 O O . ARG A 1 197 ? 3.289 -3.778 -2.621 1.00 92.50 197 ARG A O 1
ATOM 1577 N N . GLN A 1 198 ? 1.388 -3.472 -1.455 1.00 86.94 198 GLN A N 1
ATOM 1578 C CA . GLN A 1 198 ? 1.083 -4.895 -1.298 1.00 86.94 198 GLN A CA 1
ATOM 1579 C C . GLN A 1 198 ? 0.438 -5.480 -2.556 1.00 86.94 198 GLN A C 1
ATOM 1581 O O . GLN A 1 198 ? 0.681 -6.641 -2.871 1.00 86.94 198 GLN A O 1
ATOM 1586 N N . VAL A 1 199 ? -0.313 -4.661 -3.302 1.00 85.88 199 VAL A N 1
ATOM 1587 C CA . VAL A 1 199 ? -0.998 -5.072 -4.537 1.00 85.88 199 VAL A CA 1
ATOM 1588 C C . VAL A 1 199 ? -0.010 -5.434 -5.649 1.00 85.88 199 VAL A C 1
ATOM 1590 O O . VAL A 1 199 ? -0.193 -6.445 -6.318 1.00 85.88 199 VAL A O 1
ATOM 1593 N N . ARG A 1 200 ? 1.066 -4.651 -5.819 1.00 84.19 200 ARG A N 1
ATOM 1594 C CA . ARG A 1 200 ? 2.200 -4.952 -6.725 1.00 84.19 200 ARG A CA 1
ATOM 1595 C C . ARG A 1 200 ? 1.816 -5.223 -8.191 1.00 84.19 200 ARG A C 1
ATOM 1597 O O . ARG A 1 200 ? 2.434 -6.065 -8.843 1.00 84.19 200 ARG A O 1
ATOM 1604 N N . ILE A 1 201 ? 0.847 -4.483 -8.726 1.00 83.50 201 ILE A N 1
ATOM 1605 C CA . ILE A 1 201 ? 0.443 -4.564 -10.140 1.00 83.50 201 ILE A CA 1
ATOM 1606 C C . ILE A 1 201 ? 0.974 -3.361 -10.949 1.00 83.50 201 ILE A C 1
ATOM 1608 O O . ILE A 1 201 ? 1.044 -2.262 -10.396 1.00 83.50 201 ILE A O 1
ATOM 1612 N N . PRO A 1 202 ? 1.349 -3.513 -12.235 1.00 81.50 202 PRO A N 1
ATOM 1613 C CA . PRO A 1 202 ? 1.871 -2.411 -13.059 1.00 81.50 202 PRO A CA 1
ATOM 1614 C C . PRO A 1 202 ? 0.927 -1.207 -13.205 1.00 81.50 202 PRO A C 1
ATOM 1616 O O . PRO A 1 202 ? 1.380 -0.082 -13.397 1.00 81.50 202 PRO A O 1
ATOM 1619 N N . GLU A 1 203 ? -0.382 -1.415 -13.077 1.00 86.62 203 GLU A N 1
ATOM 1620 C CA . GLU A 1 203 ? -1.417 -0.385 -13.198 1.00 86.62 203 GLU A CA 1
ATOM 1621 C C . GLU A 1 203 ? -1.282 0.727 -12.148 1.00 86.62 203 GLU A C 1
ATOM 1623 O O . GLU A 1 203 ? -1.783 1.828 -12.362 1.00 86.62 203 GLU A O 1
ATOM 1628 N N . ILE A 1 204 ? -0.565 0.484 -11.043 1.00 94.38 204 ILE A N 1
ATOM 1629 C CA . ILE A 1 204 ? -0.315 1.510 -10.021 1.00 94.38 204 ILE A CA 1
ATOM 1630 C C . ILE A 1 204 ? 0.725 2.548 -10.461 1.00 94.38 204 ILE A C 1
ATOM 1632 O O . ILE A 1 204 ? 0.812 3.597 -9.828 1.00 94.38 204 ILE A O 1
ATOM 1636 N N . ILE A 1 205 ? 1.531 2.273 -11.498 1.00 93.94 205 ILE A N 1
ATOM 1637 C CA . ILE A 1 205 ? 2.660 3.135 -11.884 1.00 93.94 205 ILE A CA 1
ATOM 1638 C C . ILE A 1 205 ? 2.172 4.546 -12.203 1.00 93.94 205 ILE A C 1
ATOM 1640 O O . ILE A 1 205 ? 2.670 5.502 -11.615 1.00 93.94 205 ILE A O 1
ATOM 1644 N N . GLU A 1 206 ? 1.184 4.675 -13.092 1.00 95.44 206 GLU A N 1
ATOM 1645 C CA . GLU A 1 206 ? 0.700 5.982 -13.542 1.00 95.44 206 GLU A CA 1
ATOM 1646 C C . GLU A 1 206 ? 0.088 6.794 -12.380 1.00 95.44 206 GLU A C 1
ATOM 1648 O O . GLU A 1 206 ? 0.571 7.902 -12.133 1.00 95.44 206 GLU A O 1
ATOM 1653 N N . PRO A 1 207 ? -0.871 6.269 -11.580 1.00 97.69 207 PRO A N 1
ATOM 1654 C CA . PRO A 1 207 ? -1.423 7.021 -10.452 1.00 97.69 207 PRO A CA 1
ATOM 1655 C C . PRO A 1 207 ? -0.374 7.428 -9.406 1.00 97.69 207 PRO A C 1
ATOM 1657 O O . PRO A 1 207 ? -0.424 8.555 -8.904 1.00 97.69 207 PRO A O 1
ATOM 1660 N N . VAL A 1 208 ? 0.584 6.539 -9.095 1.00 98.44 208 VAL A N 1
ATOM 1661 C CA . VAL A 1 208 ? 1.626 6.768 -8.075 1.00 98.44 208 VAL A CA 1
ATOM 1662 C C . VAL A 1 208 ? 2.674 7.786 -8.543 1.00 98.44 208 VAL A C 1
ATOM 1664 O O . VAL A 1 208 ? 3.144 8.603 -7.751 1.00 98.44 208 VAL A O 1
ATOM 1667 N N . VAL A 1 209 ? 3.028 7.779 -9.827 1.00 98.19 209 VAL A N 1
ATOM 1668 C CA . VAL A 1 209 ? 3.956 8.753 -10.421 1.00 98.19 209 VAL A CA 1
ATOM 1669 C C . VAL A 1 209 ? 3.330 10.145 -10.537 1.00 98.19 209 VAL A C 1
ATOM 1671 O O . VAL A 1 209 ? 4.027 11.151 -10.350 1.00 98.19 209 VAL A O 1
ATOM 1674 N N . GLN A 1 210 ? 2.040 10.213 -10.873 1.00 96.50 210 GLN A N 1
ATOM 1675 C CA . GLN A 1 210 ? 1.344 11.478 -11.093 1.00 96.50 210 GLN A CA 1
ATOM 1676 C C . GLN A 1 210 ? 1.145 12.270 -9.798 1.00 96.50 210 GLN A C 1
ATOM 1678 O O . GLN A 1 210 ? 1.424 13.468 -9.798 1.00 96.50 210 GLN A O 1
ATOM 1683 N N . HIS A 1 211 ? 0.707 11.622 -8.708 1.00 96.56 211 HIS A N 1
ATOM 1684 C CA . HIS A 1 211 ? 0.359 12.337 -7.471 1.00 96.56 211 HIS A CA 1
ATOM 1685 C C . HIS A 1 211 ? 1.312 12.018 -6.308 1.00 96.56 211 HIS A C 1
ATOM 1687 O O . HIS A 1 211 ? 2.092 12.900 -5.951 1.00 96.56 211 HIS A O 1
ATOM 1693 N N . PRO A 1 212 ? 1.369 10.789 -5.754 1.00 98.50 212 PRO A N 1
ATOM 1694 C CA . PRO A 1 212 ? 2.200 10.498 -4.582 1.00 98.50 212 PRO A CA 1
ATOM 1695 C C . PRO A 1 212 ? 3.695 10.805 -4.719 1.00 98.50 212 PRO A C 1
ATOM 1697 O O . PRO A 1 212 ? 4.297 11.319 -3.782 1.00 98.50 212 PRO A O 1
ATOM 1700 N N . LEU A 1 213 ? 4.321 10.524 -5.868 1.00 98.56 213 LEU A N 1
ATOM 1701 C CA . LEU A 1 213 ? 5.754 10.795 -6.074 1.00 98.56 213 LEU A CA 1
ATOM 1702 C C . LEU A 1 213 ? 6.073 12.303 -6.110 1.00 98.56 213 LEU A C 1
ATOM 1704 O O . LEU A 1 213 ? 7.223 12.698 -5.947 1.00 98.56 213 LEU A O 1
ATOM 1708 N N . ARG A 1 214 ? 5.053 13.143 -6.304 1.00 97.44 214 ARG A N 1
ATOM 1709 C CA . ARG A 1 214 ? 5.127 14.610 -6.347 1.00 97.44 214 ARG A CA 1
ATOM 1710 C C . ARG A 1 214 ? 4.372 15.267 -5.190 1.00 97.44 214 ARG A C 1
ATOM 1712 O O . ARG A 1 214 ? 4.088 16.461 -5.243 1.00 97.44 214 ARG A O 1
ATOM 1719 N N . ASP A 1 215 ? 4.029 14.495 -4.161 1.00 98.69 215 ASP A N 1
ATOM 1720 C CA . ASP A 1 215 ? 3.238 14.975 -3.034 1.00 98.69 215 ASP A CA 1
ATOM 1721 C C . ASP A 1 215 ? 3.937 16.108 -2.277 1.00 98.69 215 ASP A C 1
ATOM 1723 O O . ASP A 1 215 ? 5.165 16.151 -2.175 1.00 98.69 215 ASP A O 1
ATOM 1727 N N . VAL A 1 216 ? 3.151 16.998 -1.672 1.00 97.44 216 VAL A N 1
ATOM 1728 C CA . VAL A 1 216 ? 3.676 18.076 -0.825 1.00 97.44 216 VAL A CA 1
ATOM 1729 C C . VAL A 1 216 ? 4.475 17.534 0.363 1.00 97.44 216 VAL A C 1
ATOM 1731 O O . VAL A 1 216 ? 5.469 18.139 0.765 1.00 97.44 216 VAL A O 1
ATOM 1734 N N . HIS A 1 217 ? 4.091 16.373 0.902 1.00 98.25 217 HIS A N 1
ATOM 1735 C CA . HIS A 1 217 ? 4.699 15.809 2.097 1.00 98.25 217 HIS A CA 1
ATOM 1736 C C . HIS A 1 217 ? 5.794 14.777 1.760 1.00 98.25 217 HIS A C 1
ATOM 1738 O O . HIS A 1 217 ? 5.514 13.792 1.069 1.00 98.25 217 HIS A O 1
ATOM 1744 N N . PRO A 1 218 ? 7.025 14.917 2.298 1.00 98.19 218 PRO A N 1
ATOM 1745 C CA . PRO A 1 218 ? 8.135 14.006 1.994 1.00 98.19 218 PRO A CA 1
ATOM 1746 C C . PRO A 1 218 ? 7.842 12.534 2.299 1.00 98.19 218 PRO A C 1
ATOM 1748 O O . PRO A 1 218 ? 8.232 11.659 1.533 1.00 98.19 218 PRO A O 1
ATOM 1751 N N . LEU A 1 219 ? 7.097 12.248 3.375 1.00 97.19 219 LEU A N 1
ATOM 1752 C CA . LEU A 1 219 ? 6.723 10.873 3.736 1.00 97.19 219 LEU A CA 1
ATOM 1753 C C . LEU A 1 219 ? 5.926 10.165 2.625 1.00 97.19 219 LEU A C 1
ATOM 1755 O O . LEU A 1 219 ? 6.180 8.995 2.338 1.00 97.19 219 LEU A O 1
ATOM 1759 N N . VAL A 1 220 ? 5.000 10.876 1.970 1.00 98.56 220 VAL A N 1
ATOM 1760 C CA . VAL A 1 220 ? 4.198 10.317 0.872 1.00 98.56 220 VAL A CA 1
ATOM 1761 C C . VAL A 1 220 ? 5.090 10.058 -0.343 1.00 98.56 220 VAL A C 1
ATOM 1763 O O . VAL A 1 220 ? 5.034 8.967 -0.910 1.00 98.56 220 VAL A O 1
ATOM 1766 N N . ARG A 1 221 ? 5.984 10.999 -0.689 1.00 98.69 221 ARG A N 1
ATOM 1767 C CA . ARG A 1 221 ? 6.947 10.836 -1.797 1.00 98.69 221 ARG A CA 1
ATOM 1768 C C . ARG A 1 221 ? 7.906 9.670 -1.571 1.00 98.69 221 ARG A C 1
ATOM 1770 O O . ARG A 1 221 ? 8.119 8.854 -2.469 1.00 98.69 221 ARG A O 1
ATOM 1777 N N . GLN A 1 222 ? 8.431 9.543 -0.354 1.00 98.50 222 GLN A N 1
ATOM 1778 C CA . GLN A 1 222 ? 9.275 8.422 0.053 1.00 98.50 222 GLN A CA 1
ATOM 1779 C C . GLN A 1 222 ? 8.526 7.096 -0.124 1.00 98.50 222 GLN A C 1
ATOM 1781 O O . GLN A 1 222 ? 9.030 6.164 -0.757 1.00 98.50 222 GLN A O 1
ATOM 1786 N N . ASN A 1 223 ? 7.302 7.008 0.402 1.00 98.31 223 ASN A N 1
ATOM 1787 C CA . ASN A 1 223 ? 6.504 5.797 0.291 1.00 98.31 223 ASN A CA 1
ATOM 1788 C C . ASN A 1 223 ? 6.102 5.488 -1.154 1.00 98.31 223 ASN A C 1
ATOM 1790 O O . ASN A 1 223 ? 6.052 4.307 -1.498 1.00 98.31 223 ASN A O 1
ATOM 1794 N N . ALA A 1 224 ? 5.897 6.500 -2.000 1.00 98.69 224 ALA A N 1
ATOM 1795 C CA . ALA A 1 224 ? 5.640 6.337 -3.426 1.00 98.69 224 ALA A CA 1
ATOM 1796 C C . ALA A 1 224 ? 6.822 5.667 -4.136 1.00 98.69 224 ALA A C 1
ATOM 1798 O O . ALA A 1 224 ? 6.629 4.679 -4.846 1.00 98.69 224 ALA A O 1
ATOM 1799 N N . ALA A 1 225 ? 8.050 6.131 -3.881 1.00 98.62 225 ALA A N 1
ATOM 1800 C CA . ALA A 1 225 ? 9.258 5.525 -4.437 1.00 98.62 225 ALA A CA 1
ATOM 1801 C C . ALA A 1 225 ? 9.412 4.053 -4.012 1.00 98.62 225 ALA A C 1
ATOM 1803 O O . ALA A 1 225 ? 9.632 3.182 -4.855 1.00 98.62 225 ALA A O 1
ATOM 1804 N N . ILE A 1 226 ? 9.211 3.743 -2.725 1.00 98.06 226 ILE A N 1
ATOM 1805 C CA . ILE A 1 226 ? 9.269 2.358 -2.220 1.00 98.06 226 ILE A CA 1
ATOM 1806 C C . ILE A 1 226 ? 8.147 1.498 -2.831 1.00 98.06 226 ILE A C 1
ATOM 1808 O O . ILE A 1 226 ? 8.362 0.329 -3.156 1.00 98.06 226 ILE A O 1
ATOM 1812 N N . THR A 1 227 ? 6.949 2.059 -3.016 1.00 97.50 227 THR A N 1
ATOM 1813 C CA . THR A 1 227 ? 5.821 1.370 -3.658 1.00 97.50 227 THR A CA 1
ATOM 1814 C C . THR A 1 227 ? 6.127 1.020 -5.114 1.00 97.50 227 THR A C 1
ATOM 1816 O O . THR A 1 227 ? 5.903 -0.119 -5.518 1.00 97.50 227 THR A O 1
ATOM 1819 N N . LEU A 1 228 ? 6.732 1.934 -5.877 1.00 96.94 228 LEU A N 1
ATOM 1820 C CA . LEU A 1 228 ? 7.203 1.658 -7.239 1.00 96.94 228 LEU A CA 1
ATOM 1821 C C . LEU A 1 228 ? 8.328 0.607 -7.246 1.00 96.94 228 LEU A C 1
ATOM 1823 O O . LEU A 1 228 ? 8.322 -0.302 -8.075 1.00 96.94 228 LEU A O 1
ATOM 1827 N N . ALA A 1 229 ? 9.249 0.656 -6.277 1.00 92.25 229 ALA A N 1
ATOM 1828 C CA . ALA A 1 229 ? 10.324 -0.329 -6.125 1.00 92.25 229 ALA A CA 1
ATOM 1829 C C . ALA A 1 229 ? 9.803 -1.765 -5.910 1.00 92.25 229 ALA A C 1
ATOM 1831 O O . ALA A 1 229 ? 10.425 -2.738 -6.352 1.00 92.25 229 ALA A O 1
ATOM 1832 N N . ALA A 1 230 ? 8.655 -1.926 -5.242 1.00 87.44 230 ALA A N 1
ATOM 1833 C CA . ALA A 1 230 ? 8.053 -3.233 -4.966 1.00 87.44 230 ALA A CA 1
ATOM 1834 C C . ALA A 1 230 ? 7.633 -4.000 -6.240 1.00 87.44 230 ALA A C 1
ATOM 1836 O O . ALA A 1 230 ? 7.496 -5.231 -6.198 1.00 87.44 230 ALA A O 1
ATOM 1837 N N . LEU A 1 231 ? 7.499 -3.301 -7.375 1.00 81.00 231 LEU A N 1
ATOM 1838 C CA . LEU A 1 231 ? 7.238 -3.883 -8.696 1.00 81.00 231 LEU A CA 1
ATOM 1839 C C . LEU A 1 231 ? 8.480 -4.549 -9.318 1.00 81.00 231 LEU A C 1
ATOM 1841 O O . LEU A 1 231 ? 8.348 -5.395 -10.203 1.00 81.00 231 LEU A O 1
ATOM 1845 N N . GLY A 1 232 ? 9.692 -4.204 -8.866 1.00 82.19 232 GLY A N 1
ATOM 1846 C CA . GLY A 1 232 ? 10.935 -4.668 -9.493 1.00 82.19 232 GLY A CA 1
ATOM 1847 C C . GLY A 1 232 ? 10.997 -4.278 -10.974 1.00 82.19 232 GLY A C 1
ATOM 1848 O O . GLY A 1 232 ? 10.594 -3.179 -11.338 1.00 82.19 232 GLY A O 1
ATOM 1849 N N . ALA A 1 233 ? 11.442 -5.185 -11.847 1.00 77.00 233 ALA A N 1
ATOM 1850 C CA . ALA A 1 233 ? 11.563 -4.917 -13.286 1.00 77.00 233 ALA A CA 1
ATOM 1851 C C . ALA A 1 233 ? 10.234 -4.522 -13.970 1.00 77.00 233 ALA A C 1
ATOM 1853 O O . ALA A 1 233 ? 10.250 -3.837 -14.991 1.00 77.00 233 ALA A O 1
ATOM 1854 N N . ALA A 1 234 ? 9.078 -4.902 -13.408 1.00 77.38 234 ALA A N 1
ATOM 1855 C CA . ALA A 1 234 ? 7.776 -4.470 -13.924 1.00 77.38 234 ALA A CA 1
ATOM 1856 C C . ALA A 1 234 ? 7.539 -2.955 -13.746 1.00 77.38 234 ALA A C 1
ATOM 1858 O O . ALA A 1 234 ? 6.698 -2.382 -14.429 1.00 77.38 234 ALA A O 1
ATOM 1859 N N . GLY A 1 235 ? 8.307 -2.295 -12.872 1.00 81.81 235 GLY A N 1
ATOM 1860 C CA . GLY A 1 235 ? 8.279 -0.852 -12.640 1.00 81.81 235 GLY A CA 1
ATOM 1861 C C . GLY A 1 235 ? 9.086 -0.021 -13.643 1.00 81.81 235 GLY A C 1
ATOM 1862 O O . GLY A 1 235 ? 9.291 1.162 -13.393 1.00 81.81 235 GLY A O 1
ATOM 1863 N N . GLN A 1 236 ? 9.571 -0.593 -14.755 1.00 82.81 236 GLN A N 1
ATOM 1864 C CA . GLN A 1 236 ? 10.485 0.091 -15.686 1.00 82.81 236 GLN A CA 1
ATOM 1865 C C . GLN A 1 236 ? 9.944 1.432 -16.213 1.00 82.81 236 GLN A C 1
ATOM 1867 O O . GLN A 1 236 ? 10.713 2.365 -16.439 1.00 82.81 236 GLN A O 1
ATOM 1872 N N . GLU A 1 237 ? 8.627 1.559 -16.383 1.00 86.38 237 GLU A N 1
ATOM 1873 C CA . GLU A 1 237 ? 7.993 2.806 -16.834 1.00 86.38 237 GLU A CA 1
ATOM 1874 C C . GLU A 1 237 ? 8.092 3.949 -15.803 1.00 86.38 237 GLU A C 1
ATOM 1876 O O . GLU A 1 237 ? 7.991 5.123 -16.159 1.00 86.38 237 GLU A O 1
ATOM 1881 N N . ALA A 1 238 ? 8.351 3.633 -14.531 1.00 94.88 238 ALA A N 1
ATOM 1882 C CA . ALA A 1 238 ? 8.541 4.621 -13.476 1.00 94.88 238 ALA A CA 1
ATOM 1883 C C . ALA A 1 238 ? 9.951 5.239 -13.468 1.00 94.88 238 ALA A C 1
ATOM 1885 O O . ALA A 1 238 ? 10.134 6.311 -12.892 1.00 94.88 238 ALA A O 1
ATOM 1886 N N . VAL A 1 239 ? 10.938 4.597 -14.108 1.00 95.00 239 VAL A N 1
ATOM 1887 C CA . VAL A 1 239 ? 12.356 5.005 -14.086 1.00 95.00 239 VAL A CA 1
ATOM 1888 C C . VAL A 1 239 ? 12.572 6.487 -14.410 1.00 95.00 239 VAL A C 1
ATOM 1890 O O . VAL A 1 239 ? 13.164 7.156 -13.569 1.00 95.00 239 VAL A O 1
ATOM 1893 N N . PRO A 1 240 ? 12.087 7.059 -15.531 1.00 95.44 240 PRO A N 1
ATOM 1894 C CA . PRO A 1 240 ? 12.338 8.474 -15.826 1.00 95.44 240 PRO A CA 1
ATOM 1895 C C . PRO A 1 240 ? 11.799 9.414 -14.738 1.00 95.44 240 PRO A C 1
ATOM 1897 O O . PRO A 1 240 ? 12.424 10.420 -14.426 1.00 95.44 240 PRO A O 1
ATOM 1900 N N . HIS A 1 241 ? 10.677 9.066 -14.107 1.00 98.19 241 HIS A N 1
ATOM 1901 C CA . HIS A 1 241 ? 10.078 9.868 -13.041 1.00 98.19 241 HIS A CA 1
ATOM 1902 C C . HIS A 1 241 ? 10.846 9.755 -11.722 1.00 98.19 241 HIS A C 1
ATOM 1904 O O . HIS A 1 241 ? 10.982 10.741 -11.002 1.00 98.19 241 HIS A O 1
ATOM 1910 N N . LEU A 1 242 ? 11.370 8.567 -11.421 1.00 98.50 242 LEU A N 1
ATOM 1911 C CA . LEU A 1 242 ? 12.256 8.349 -10.283 1.00 98.50 242 LEU A CA 1
ATOM 1912 C C . LEU A 1 242 ? 13.598 9.070 -10.477 1.00 98.50 242 LEU A C 1
ATOM 1914 O O . LEU A 1 242 ? 14.108 9.640 -9.524 1.00 98.50 242 LEU A O 1
ATOM 1918 N N . ILE A 1 243 ? 14.142 9.129 -11.697 1.00 98.38 243 ILE A N 1
ATOM 1919 C CA . ILE A 1 243 ? 15.358 9.911 -11.981 1.00 98.38 243 ILE A CA 1
ATOM 1920 C C . ILE A 1 243 ? 15.135 11.382 -11.625 1.00 98.38 243 ILE A C 1
ATOM 1922 O O . ILE A 1 243 ? 15.943 11.949 -10.896 1.00 98.38 243 ILE A O 1
ATOM 1926 N N . GLU A 1 244 ? 14.020 11.985 -12.048 1.00 98.06 244 GLU A N 1
ATOM 1927 C CA . GLU A 1 244 ? 13.690 13.363 -11.653 1.00 98.06 244 GLU A CA 1
ATOM 1928 C C . GLU A 1 244 ? 13.564 13.522 -10.129 1.00 98.06 244 GLU A C 1
ATOM 1930 O O . GLU A 1 244 ? 14.033 14.513 -9.567 1.00 98.06 244 GLU A O 1
ATOM 1935 N N . ALA A 1 245 ? 13.003 12.523 -9.442 1.00 98.19 245 ALA A N 1
ATOM 1936 C CA . ALA A 1 245 ? 12.854 12.526 -7.988 1.00 98.19 245 ALA A CA 1
ATOM 1937 C C . ALA A 1 245 ? 14.188 12.405 -7.214 1.00 98.19 245 ALA A C 1
ATOM 1939 O O . ALA A 1 245 ? 14.204 12.630 -6.009 1.00 98.19 245 ALA A O 1
ATOM 1940 N N . LEU A 1 246 ? 15.330 12.129 -7.864 1.00 98.25 246 LEU A N 1
ATOM 1941 C CA . LEU A 1 246 ? 16.652 12.239 -7.217 1.00 98.25 246 LEU A CA 1
ATOM 1942 C C . LEU A 1 246 ? 17.025 13.688 -6.870 1.00 98.25 246 LEU A C 1
ATOM 1944 O O . LEU A 1 246 ? 17.958 13.917 -6.105 1.00 98.25 246 LEU A O 1
ATOM 1948 N N . ARG A 1 247 ? 16.315 14.671 -7.435 1.00 97.44 247 ARG A N 1
ATOM 1949 C CA . ARG A 1 247 ? 16.490 16.099 -7.134 1.00 97.44 247 ARG A CA 1
ATOM 1950 C C . ARG A 1 247 ? 15.698 16.558 -5.907 1.00 97.44 247 ARG A C 1
ATOM 1952 O O . ARG A 1 247 ? 15.635 17.761 -5.656 1.00 97.44 247 ARG A O 1
ATOM 1959 N N . ASP A 1 248 ? 15.049 15.640 -5.194 1.00 98.31 248 ASP A N 1
ATOM 1960 C CA . ASP A 1 248 ? 14.249 15.972 -4.020 1.00 98.31 248 ASP A CA 1
ATOM 1961 C C . ASP A 1 248 ? 15.093 16.643 -2.925 1.00 98.31 248 ASP A C 1
ATOM 1963 O O . ASP A 1 248 ? 16.263 16.314 -2.728 1.00 98.31 248 ASP A O 1
ATOM 1967 N N . GLY A 1 249 ? 14.492 17.593 -2.205 1.00 96.81 249 GLY A N 1
ATOM 1968 C CA . GLY A 1 249 ? 15.154 18.287 -1.099 1.00 96.81 249 GLY A CA 1
ATOM 1969 C C . GLY A 1 249 ? 15.256 17.449 0.179 1.00 96.81 249 GLY A C 1
ATOM 1970 O O . GLY A 1 249 ? 16.043 17.785 1.062 1.00 96.81 249 GLY A O 1
ATOM 1971 N N . ASP A 1 250 ? 14.473 16.375 0.296 1.00 98.06 250 ASP A N 1
ATOM 1972 C CA . ASP A 1 250 ? 14.482 15.481 1.449 1.00 98.06 250 ASP A CA 1
ATOM 1973 C C . ASP A 1 250 ? 15.399 14.270 1.214 1.00 98.06 250 ASP A C 1
ATOM 1975 O O . ASP A 1 250 ? 15.230 13.485 0.277 1.00 98.06 250 ASP A O 1
ATOM 1979 N N . THR A 1 251 ? 16.371 14.080 2.107 1.00 97.12 251 THR A N 1
ATOM 1980 C CA . THR A 1 251 ? 17.384 13.022 1.987 1.00 97.12 251 THR A CA 1
ATOM 1981 C C . THR A 1 251 ? 16.802 11.611 2.073 1.00 97.12 251 THR A C 1
ATOM 1983 O O . THR A 1 251 ? 17.306 10.710 1.398 1.00 97.12 251 THR A O 1
ATOM 1986 N N . LYS A 1 252 ? 15.727 11.403 2.848 1.00 96.88 252 LYS A N 1
ATOM 1987 C CA . LYS A 1 252 ? 15.046 10.103 2.952 1.00 96.88 252 LYS A CA 1
ATOM 1988 C C . LYS A 1 252 ? 14.287 9.779 1.670 1.00 96.88 252 LYS A C 1
ATOM 1990 O O . LYS A 1 252 ? 14.208 8.608 1.292 1.00 96.88 252 LYS A O 1
ATOM 1995 N N . VAL A 1 253 ? 13.748 10.797 0.992 1.00 98.31 253 VAL A N 1
ATOM 1996 C CA . VAL A 1 253 ? 13.126 10.635 -0.330 1.00 98.31 253 VAL A CA 1
ATOM 1997 C C . VAL A 1 253 ? 14.182 10.247 -1.360 1.00 98.31 253 VAL A C 1
ATOM 1999 O O . VAL A 1 253 ? 14.012 9.228 -2.026 1.00 98.31 253 VAL A O 1
ATOM 2002 N N . VAL A 1 254 ? 15.300 10.977 -1.437 1.00 98.06 254 VAL A N 1
ATOM 2003 C CA . VAL A 1 254 ? 16.398 10.665 -2.374 1.00 98.06 254 VAL A CA 1
ATOM 2004 C C . VAL A 1 254 ? 16.932 9.242 -2.165 1.00 98.06 254 VAL A C 1
ATOM 2006 O O . VAL A 1 254 ? 17.144 8.510 -3.131 1.00 98.06 254 VAL A O 1
ATOM 2009 N N . GLU A 1 255 ? 17.099 8.803 -0.915 1.00 97.44 255 GLU A N 1
ATOM 2010 C CA . GLU A 1 255 ? 17.534 7.437 -0.601 1.00 97.44 255 GLU A CA 1
ATOM 2011 C C . GLU A 1 255 ? 16.526 6.365 -1.051 1.00 97.44 255 GLU A C 1
ATOM 2013 O O . GLU A 1 255 ? 16.915 5.343 -1.634 1.00 97.44 255 GLU A O 1
ATOM 2018 N N . ALA A 1 256 ? 15.231 6.597 -0.826 1.00 98.06 256 ALA A N 1
ATOM 2019 C CA . ALA A 1 256 ? 14.176 5.699 -1.284 1.00 98.06 256 ALA A CA 1
ATOM 2020 C C . ALA A 1 256 ? 14.099 5.635 -2.818 1.00 98.06 256 ALA A C 1
ATOM 2022 O O . ALA A 1 256 ? 13.958 4.550 -3.383 1.00 98.06 256 ALA A O 1
ATOM 2023 N N . VAL A 1 257 ? 14.236 6.779 -3.491 1.00 98.56 257 VAL A N 1
ATOM 2024 C CA . VAL A 1 257 ? 14.249 6.894 -4.954 1.00 98.56 257 VAL A CA 1
ATOM 2025 C C . VAL A 1 257 ? 15.441 6.158 -5.555 1.00 98.56 257 VAL A C 1
ATOM 2027 O O . VAL A 1 257 ? 15.264 5.364 -6.476 1.00 98.56 257 VAL A O 1
ATOM 2030 N N . TRP A 1 258 ? 16.639 6.359 -5.009 1.00 97.75 258 TRP A N 1
ATOM 2031 C CA . TRP A 1 258 ? 17.831 5.633 -5.440 1.00 97.75 258 TRP A CA 1
ATOM 2032 C C . TRP A 1 258 ? 17.656 4.119 -5.284 1.00 97.75 258 TRP A C 1
ATOM 2034 O O . TRP A 1 258 ? 17.885 3.364 -6.227 1.00 97.75 258 TRP A O 1
ATOM 2044 N N . THR A 1 259 ? 17.152 3.672 -4.131 1.00 94.69 259 THR A N 1
ATOM 2045 C CA . THR A 1 259 ? 16.858 2.250 -3.889 1.00 94.69 259 THR A CA 1
ATOM 2046 C C . THR A 1 259 ? 15.854 1.704 -4.911 1.00 94.69 259 THR A C 1
ATOM 2048 O O . THR A 1 259 ? 16.009 0.583 -5.407 1.00 94.69 259 THR A O 1
ATOM 2051 N N . ALA A 1 260 ? 14.834 2.496 -5.258 1.00 97.00 260 ALA A N 1
ATOM 2052 C CA . ALA A 1 260 ? 13.851 2.140 -6.271 1.00 97.00 260 ALA A CA 1
ATOM 2053 C C . ALA A 1 260 ? 14.482 1.998 -7.661 1.00 97.00 260 ALA A C 1
ATOM 2055 O O . ALA A 1 260 ? 14.272 0.977 -8.317 1.00 97.00 260 ALA A O 1
ATOM 2056 N N . LEU A 1 261 ? 15.296 2.969 -8.084 1.00 96.38 261 LEU A N 1
ATOM 2057 C CA . LEU A 1 261 ? 16.014 2.943 -9.360 1.00 96.38 261 LEU A CA 1
ATOM 2058 C C . LEU A 1 261 ? 16.926 1.720 -9.468 1.00 96.38 261 LEU A C 1
ATOM 2060 O O . LEU A 1 261 ? 16.822 0.966 -10.436 1.00 96.38 261 LEU A O 1
ATOM 2064 N N . THR A 1 262 ? 17.736 1.459 -8.442 1.00 89.62 262 THR A N 1
ATOM 2065 C CA . THR A 1 262 ? 18.634 0.299 -8.394 1.00 89.62 262 THR A CA 1
ATOM 2066 C C . THR A 1 262 ? 17.871 -1.014 -8.534 1.00 89.62 262 THR A C 1
ATOM 2068 O O . THR A 1 262 ? 18.252 -1.889 -9.315 1.00 89.62 262 THR A O 1
ATOM 2071 N N . ARG A 1 263 ? 16.746 -1.150 -7.822 1.00 86.38 263 ARG A N 1
ATOM 2072 C CA . ARG A 1 263 ? 15.922 -2.364 -7.834 1.00 86.38 263 ARG A CA 1
ATOM 2073 C C . ARG A 1 263 ? 15.173 -2.578 -9.150 1.00 86.38 263 ARG A C 1
ATOM 2075 O O . ARG A 1 263 ? 15.039 -3.722 -9.579 1.00 86.38 263 ARG A O 1
ATOM 2082 N N . ILE A 1 264 ? 14.657 -1.513 -9.760 1.00 83.88 264 ILE A N 1
ATOM 2083 C CA . ILE A 1 264 ? 13.878 -1.587 -11.004 1.00 83.88 264 ILE A CA 1
ATOM 2084 C C . ILE A 1 264 ? 14.808 -1.803 -12.201 1.00 83.88 264 ILE A C 1
ATOM 2086 O O . ILE A 1 264 ? 14.578 -2.710 -12.998 1.00 83.88 264 ILE A O 1
ATOM 2090 N N . ALA A 1 265 ? 15.877 -1.008 -12.303 1.00 79.31 265 ALA A N 1
ATOM 2091 C CA . ALA A 1 265 ? 16.809 -1.052 -13.428 1.00 79.31 265 ALA A CA 1
ATOM 2092 C C . ALA A 1 265 ? 17.849 -2.180 -13.319 1.00 79.31 265 ALA A C 1
ATOM 2094 O O . ALA A 1 265 ? 18.482 -2.533 -14.317 1.00 79.31 265 ALA A O 1
ATOM 2095 N N . GLY A 1 266 ? 18.068 -2.730 -12.118 1.00 80.75 266 GLY A N 1
ATOM 2096 C CA . GLY A 1 266 ? 19.131 -3.705 -11.866 1.00 80.75 266 GLY A CA 1
ATOM 2097 C C . GLY A 1 266 ? 20.529 -3.116 -12.080 1.00 80.75 266 GLY A C 1
ATOM 2098 O O . GLY A 1 266 ? 21.419 -3.802 -12.589 1.00 80.75 266 GLY A O 1
ATOM 2099 N N . LYS A 1 267 ? 20.705 -1.828 -11.763 1.00 79.94 267 LYS A N 1
ATOM 2100 C CA . LYS A 1 267 ? 21.953 -1.071 -11.926 1.00 79.94 267 LYS A CA 1
ATOM 2101 C C . LYS A 1 267 ? 22.369 -0.462 -10.601 1.00 79.94 267 LYS A C 1
ATOM 2103 O O . LYS A 1 267 ? 21.540 0.128 -9.927 1.00 79.94 267 LYS A O 1
ATOM 2108 N N . ASP A 1 268 ? 23.647 -0.577 -10.275 1.00 85.44 268 ASP A N 1
ATOM 2109 C CA . ASP A 1 268 ? 24.246 0.089 -9.124 1.00 85.44 268 ASP A CA 1
ATOM 2110 C C . ASP A 1 268 ? 24.988 1.335 -9.622 1.00 85.44 268 ASP A C 1
ATOM 2112 O O . ASP A 1 268 ? 26.132 1.267 -10.072 1.00 85.44 268 ASP A O 1
ATOM 2116 N N . ILE A 1 269 ? 24.259 2.447 -9.679 1.00 89.00 269 ILE A N 1
ATOM 2117 C CA . ILE A 1 269 ? 24.768 3.785 -10.004 1.00 89.00 269 ILE A CA 1
ATOM 2118 C C . ILE A 1 269 ? 24.674 4.601 -8.713 1.00 89.00 269 ILE A C 1
ATOM 2120 O O . ILE A 1 269 ? 23.843 4.304 -7.855 1.00 89.00 269 ILE A O 1
ATOM 2124 N N . ASP A 1 270 ? 25.515 5.616 -8.547 1.00 90.69 270 ASP A N 1
ATOM 2125 C CA . ASP A 1 270 ? 25.464 6.503 -7.385 1.00 90.69 270 ASP A CA 1
ATOM 2126 C C . ASP A 1 270 ? 24.113 7.251 -7.250 1.00 90.69 270 ASP A C 1
ATOM 2128 O O . ASP A 1 270 ? 23.189 7.110 -8.052 1.00 90.69 270 ASP A O 1
ATOM 2132 N N . ARG A 1 271 ? 23.960 8.053 -6.191 1.00 91.06 271 ARG A N 1
ATOM 2133 C CA . ARG A 1 271 ? 22.713 8.790 -5.890 1.00 91.06 271 ARG A CA 1
ATOM 2134 C C . ARG A 1 271 ? 22.559 10.075 -6.717 1.00 91.06 271 ARG A C 1
ATOM 2136 O O . ARG A 1 271 ? 21.766 10.944 -6.364 1.00 91.06 271 ARG A O 1
ATOM 2143 N N . THR A 1 272 ? 23.336 10.228 -7.785 1.00 94.00 272 THR A N 1
ATOM 2144 C CA . THR A 1 272 ? 23.439 11.482 -8.527 1.00 94.00 272 THR A CA 1
ATOM 2145 C C . THR A 1 272 ? 22.412 11.515 -9.655 1.00 94.00 272 THR A C 1
ATOM 2147 O O . THR A 1 272 ? 22.328 10.601 -10.466 1.00 94.00 272 THR A O 1
ATOM 2150 N N . TYR A 1 273 ? 21.640 12.600 -9.764 1.00 96.31 273 TYR A N 1
ATOM 2151 C CA . TYR A 1 273 ? 20.699 12.769 -10.879 1.00 96.31 273 TYR A CA 1
ATOM 2152 C C . TYR A 1 273 ? 21.389 12.625 -12.250 1.00 96.31 273 TYR A C 1
ATOM 2154 O O . TYR A 1 273 ? 20.874 11.949 -13.137 1.00 96.31 273 TYR A O 1
ATOM 2162 N N . ALA A 1 274 ? 22.546 13.276 -12.431 1.00 95.94 274 ALA A N 1
ATOM 2163 C CA . ALA A 1 274 ? 23.207 13.387 -13.732 1.00 95.94 274 ALA A CA 1
ATOM 2164 C C . ALA A 1 274 ? 23.640 12.021 -14.284 1.00 95.94 274 ALA A C 1
ATOM 2166 O O . ALA A 1 274 ? 23.371 11.713 -15.437 1.00 95.94 274 ALA A O 1
ATOM 2167 N N . THR A 1 275 ? 24.222 11.171 -13.440 1.00 95.25 275 THR A N 1
ATOM 2168 C CA . THR A 1 275 ? 24.695 9.833 -13.826 1.00 95.25 275 THR A CA 1
ATOM 2169 C C . THR A 1 275 ? 23.538 8.923 -14.240 1.00 95.25 275 THR A C 1
ATOM 2171 O O . THR A 1 275 ? 23.622 8.226 -15.252 1.00 95.25 275 THR A O 1
ATOM 2174 N N . TRP A 1 276 ? 22.427 8.962 -13.501 1.00 95.88 276 TRP A N 1
ATOM 2175 C CA . TRP A 1 276 ? 21.213 8.229 -13.852 1.00 95.88 276 TRP A CA 1
ATOM 2176 C C . TRP A 1 276 ? 20.559 8.753 -15.131 1.00 95.88 276 TRP A C 1
ATOM 2178 O O . TRP A 1 276 ? 20.093 7.950 -15.941 1.00 95.88 276 TRP A O 1
ATOM 2188 N N . ARG A 1 277 ? 20.535 10.077 -15.328 1.00 96.62 277 ARG A N 1
ATOM 2189 C CA . ARG A 1 277 ? 20.013 10.706 -16.546 1.00 96.62 277 ARG A CA 1
ATOM 2190 C C . ARG A 1 277 ? 20.813 10.276 -17.773 1.00 96.62 277 ARG A C 1
ATOM 2192 O O . ARG A 1 277 ? 20.211 9.784 -18.723 1.00 96.62 277 ARG A O 1
ATOM 2199 N N . ASP A 1 278 ? 22.139 10.369 -17.708 1.00 93.94 278 ASP A N 1
ATOM 2200 C CA . ASP A 1 278 ? 23.041 9.973 -18.794 1.00 93.94 278 ASP A CA 1
ATOM 2201 C C . ASP A 1 278 ? 22.876 8.488 -19.143 1.00 93.94 278 ASP A C 1
ATOM 2203 O O . ASP A 1 278 ? 22.744 8.123 -20.313 1.00 93.94 278 ASP A O 1
ATOM 2207 N N . TRP A 1 279 ? 22.816 7.618 -18.127 1.00 93.38 279 TRP A N 1
ATOM 2208 C CA . TRP A 1 279 ? 22.559 6.194 -18.337 1.00 93.38 279 TRP A CA 1
ATOM 2209 C C . TRP A 1 279 ? 21.208 5.951 -19.016 1.00 93.38 279 TRP A C 1
ATOM 2211 O O . TRP A 1 279 ? 21.134 5.168 -19.965 1.00 93.38 279 TRP A O 1
ATOM 2221 N N . TYR A 1 280 ? 20.144 6.605 -18.545 1.00 92.06 280 TYR A N 1
ATOM 2222 C CA . TYR A 1 280 ? 18.811 6.419 -19.105 1.00 92.06 280 TYR A CA 1
ATOM 2223 C C . TYR A 1 280 ? 18.729 6.918 -20.548 1.00 92.06 280 TYR A C 1
ATOM 2225 O O . TYR A 1 280 ? 18.125 6.243 -21.373 1.00 92.06 280 TYR A O 1
ATOM 2233 N N . ASP A 1 281 ? 19.376 8.036 -20.882 1.00 91.31 281 ASP A N 1
ATOM 2234 C CA . ASP A 1 281 ? 19.434 8.550 -22.253 1.00 91.31 281 ASP A CA 1
ATOM 2235 C C . ASP A 1 281 ? 20.172 7.600 -23.207 1.00 91.31 281 ASP A C 1
ATOM 2237 O O . ASP A 1 281 ? 19.715 7.359 -24.328 1.00 91.31 281 ASP A O 1
ATOM 2241 N N . GLU A 1 282 ? 21.286 7.010 -22.769 1.00 89.19 282 GLU A N 1
ATOM 2242 C CA . GLU A 1 282 ? 21.999 5.987 -23.543 1.00 89.19 282 GLU A CA 1
ATOM 2243 C C . GLU A 1 282 ? 21.194 4.692 -23.694 1.00 89.19 282 GLU A C 1
ATOM 2245 O O . GLU A 1 282 ? 21.185 4.080 -24.768 1.00 89.19 282 GLU A O 1
ATOM 2250 N N . GLU A 1 283 ? 20.490 4.277 -22.642 1.00 84.75 283 GLU A N 1
ATOM 2251 C CA . GLU A 1 283 ? 19.598 3.122 -22.692 1.00 84.75 283 GLU A CA 1
ATOM 2252 C C . GLU A 1 283 ? 18.430 3.388 -23.651 1.00 84.75 283 GLU A C 1
ATOM 2254 O O . GLU A 1 283 ? 18.120 2.552 -24.493 1.00 84.75 283 GLU A O 1
ATOM 2259 N N . GLU A 1 284 ? 17.822 4.572 -23.599 1.00 85.19 284 GLU A N 1
ATOM 2260 C CA . GLU A 1 284 ? 16.663 4.938 -24.412 1.00 85.19 284 GLU A CA 1
ATOM 2261 C C . GLU A 1 284 ? 16.992 5.004 -25.909 1.00 85.19 284 GLU A C 1
ATOM 2263 O O . GLU A 1 284 ? 16.192 4.570 -26.740 1.00 85.19 284 GLU A O 1
ATOM 2268 N N . LYS A 1 285 ? 18.215 5.409 -26.279 1.00 85.25 285 LYS A N 1
ATOM 2269 C CA . LYS A 1 285 ? 18.701 5.315 -27.670 1.00 85.25 285 LYS A CA 1
ATOM 2270 C C . LYS A 1 285 ? 18.644 3.887 -28.215 1.00 85.25 285 LYS A C 1
ATOM 2272 O O . LYS A 1 285 ? 18.441 3.714 -29.421 1.00 85.25 285 LYS A O 1
ATOM 2277 N N . ARG A 1 286 ? 18.795 2.879 -27.351 1.00 82.62 286 ARG A N 1
ATOM 2278 C CA . ARG A 1 286 ? 18.760 1.444 -27.685 1.00 82.62 286 ARG A CA 1
ATOM 2279 C C . ARG A 1 286 ? 17.358 0.847 -27.626 1.00 82.62 286 ARG A C 1
ATOM 2281 O O . ARG A 1 286 ? 17.210 -0.341 -27.896 1.00 82.62 286 ARG A O 1
ATOM 2288 N N . MET A 1 287 ? 16.338 1.639 -27.311 1.00 82.00 287 MET A N 1
ATOM 2289 C CA . MET A 1 287 ? 14.952 1.189 -27.232 1.00 82.00 287 MET A CA 1
ATOM 2290 C C . MET A 1 287 ? 14.108 1.792 -28.350 1.00 82.00 287 MET A C 1
ATOM 2292 O O . MET A 1 287 ? 14.424 2.835 -28.920 1.00 82.00 287 MET A O 1
ATOM 2296 N N . GLU A 1 288 ? 13.033 1.095 -28.682 1.00 84.00 288 GLU A N 1
ATOM 2297 C CA . GLU A 1 288 ? 11.984 1.523 -29.599 1.00 84.00 288 GLU A CA 1
ATOM 2298 C C . GLU A 1 288 ? 10.613 1.166 -29.015 1.00 84.00 288 GLU A C 1
ATOM 2300 O O . GLU A 1 288 ? 10.495 0.347 -28.099 1.00 84.00 288 GLU A O 1
ATOM 2305 N N . TYR A 1 289 ? 9.564 1.774 -29.555 1.00 84.69 289 TYR A N 1
ATOM 2306 C CA . TYR A 1 289 ? 8.195 1.624 -29.083 1.00 84.69 289 TYR A CA 1
ATOM 2307 C C . TYR A 1 289 ? 7.332 1.060 -30.195 1.00 84.69 289 TYR A C 1
ATOM 2309 O O . TYR A 1 289 ? 7.197 1.684 -31.241 1.00 84.69 289 TYR A O 1
ATOM 2317 N N . ALA A 1 290 ? 6.733 -0.109 -29.975 1.00 79.69 290 ALA A N 1
ATOM 2318 C CA . ALA A 1 290 ? 5.964 -0.801 -31.002 1.00 79.69 290 ALA A CA 1
ATOM 2319 C C . ALA A 1 290 ? 4.536 -1.109 -30.554 1.00 79.69 290 ALA A C 1
ATOM 2321 O O . ALA A 1 290 ? 4.279 -1.420 -29.389 1.00 79.69 290 ALA A O 1
ATOM 2322 N N . CYS A 1 291 ? 3.586 -1.053 -31.485 1.00 77.69 291 CYS A N 1
ATOM 2323 C CA . CYS A 1 291 ? 2.221 -1.477 -31.197 1.00 77.69 291 CYS A CA 1
ATOM 2324 C C . CYS A 1 291 ? 2.125 -3.008 -31.230 1.00 77.69 291 CYS A C 1
ATOM 2326 O O . CYS A 1 291 ? 2.527 -3.638 -32.206 1.00 77.69 291 CYS A O 1
ATOM 2328 N N . ALA A 1 292 ? 1.532 -3.611 -30.196 1.00 74.75 292 ALA A N 1
ATOM 2329 C CA . ALA A 1 292 ? 1.326 -5.059 -30.145 1.00 74.75 292 ALA A CA 1
ATOM 2330 C C . ALA A 1 292 ? 0.367 -5.570 -31.241 1.00 74.75 292 ALA A C 1
ATOM 2332 O O . ALA A 1 292 ? 0.567 -6.659 -31.769 1.00 74.75 292 ALA A O 1
ATOM 2333 N N . ALA A 1 293 ? -0.651 -4.777 -31.600 1.00 74.00 293 ALA A N 1
ATOM 2334 C CA . ALA A 1 293 ? -1.619 -5.115 -32.650 1.00 74.00 293 ALA A CA 1
ATOM 2335 C C . ALA A 1 293 ? -1.128 -4.751 -34.063 1.00 74.00 293 ALA A C 1
ATOM 2337 O O . ALA A 1 293 ? -1.546 -5.362 -35.042 1.00 74.00 293 ALA A O 1
ATOM 2338 N N . HIS A 1 294 ? -0.226 -3.771 -34.163 1.00 71.31 294 HIS A N 1
ATOM 2339 C CA . HIS A 1 294 ? 0.310 -3.260 -35.423 1.00 71.31 294 HIS A CA 1
ATOM 2340 C C . HIS A 1 294 ? 1.847 -3.270 -35.381 1.00 71.31 294 HIS A C 1
ATOM 2342 O O . HIS A 1 294 ? 2.452 -2.219 -35.159 1.00 71.31 294 HIS A O 1
ATOM 2348 N N . PRO A 1 295 ? 2.508 -4.428 -35.587 1.00 68.44 295 PRO A N 1
ATOM 2349 C CA . PRO A 1 295 ? 3.964 -4.566 -35.446 1.00 68.44 295 PRO A CA 1
ATOM 2350 C C . PRO A 1 295 ? 4.794 -3.642 -36.350 1.00 68.44 295 PRO A C 1
ATOM 2352 O O . PRO A 1 295 ? 5.967 -3.401 -36.074 1.00 68.44 295 PRO A O 1
ATOM 2355 N N . GLN A 1 296 ? 4.186 -3.131 -37.425 1.00 70.44 296 GLN A N 1
ATOM 2356 C CA . GLN A 1 296 ? 4.757 -2.144 -38.340 1.00 70.44 296 GLN A CA 1
ATOM 2357 C C . GLN A 1 296 ? 4.814 -0.718 -37.774 1.00 70.44 296 GLN A C 1
ATOM 2359 O O . GLN A 1 296 ? 5.575 0.102 -38.283 1.00 70.44 296 GLN A O 1
ATOM 2364 N N . VAL A 1 297 ? 4.007 -0.407 -36.756 1.00 80.44 297 VAL A N 1
ATOM 2365 C CA . VAL A 1 297 ? 4.021 0.889 -36.076 1.00 80.44 297 VAL A CA 1
ATOM 2366 C C . VAL A 1 297 ? 5.134 0.846 -35.042 1.00 80.44 297 VAL A C 1
ATOM 2368 O O . VAL A 1 297 ? 4.965 0.246 -33.978 1.00 80.44 297 VAL A O 1
ATOM 2371 N N . VAL A 1 298 ? 6.261 1.473 -35.378 1.00 81.62 298 VAL A N 1
ATOM 2372 C CA . VAL A 1 298 ? 7.441 1.594 -34.521 1.00 81.62 298 VAL A CA 1
ATOM 2373 C C . VAL A 1 298 ? 7.844 3.061 -34.432 1.00 81.62 298 VAL A C 1
ATOM 2375 O O . VAL A 1 298 ? 8.074 3.700 -35.454 1.00 81.62 298 VAL A O 1
ATOM 2378 N N . GLU A 1 299 ? 7.963 3.566 -33.210 1.00 83.62 299 GLU A N 1
ATOM 2379 C CA . GLU A 1 299 ? 8.368 4.934 -32.895 1.00 83.62 299 GLU A CA 1
ATOM 2380 C C . GLU A 1 299 ? 9.638 4.939 -32.034 1.00 83.62 299 GLU A C 1
ATOM 2382 O O . GLU A 1 299 ? 9.915 3.997 -31.289 1.00 83.62 299 GLU A O 1
ATOM 2387 N N . ASN A 1 300 ? 10.412 6.025 -32.102 1.00 82.75 300 ASN A N 1
ATOM 2388 C CA . ASN A 1 300 ? 11.600 6.217 -31.254 1.00 82.75 300 ASN A CA 1
ATOM 2389 C C . ASN A 1 300 ? 11.279 6.882 -29.905 1.00 82.75 300 ASN A C 1
ATOM 2391 O O . ASN A 1 300 ? 12.194 7.190 -29.148 1.00 82.75 300 ASN A O 1
ATOM 2395 N N . ALA A 1 301 ? 10.001 7.133 -29.622 1.00 80.88 301 ALA A N 1
ATOM 2396 C CA . ALA A 1 301 ? 9.542 7.786 -28.406 1.00 80.88 301 ALA A CA 1
ATOM 2397 C C . ALA A 1 301 ? 8.273 7.102 -27.865 1.00 80.88 301 ALA A C 1
ATOM 2399 O O . ALA A 1 301 ? 7.515 6.516 -28.650 1.00 80.88 301 ALA A O 1
ATOM 2400 N N . PRO A 1 302 ? 8.010 7.192 -26.547 1.00 82.25 302 PRO A N 1
ATOM 2401 C CA . PRO A 1 302 ? 6.743 6.766 -25.971 1.00 82.25 302 PRO A CA 1
ATOM 2402 C C . PRO A 1 302 ? 5.556 7.452 -26.654 1.00 82.25 302 PRO A C 1
ATOM 2404 O O . PRO A 1 302 ? 5.622 8.625 -27.019 1.00 82.25 302 PRO A O 1
ATOM 2407 N N . GLY A 1 303 ? 4.433 6.747 -26.778 1.00 86.69 303 GLY A N 1
ATOM 2408 C CA . GLY A 1 303 ? 3.248 7.325 -27.399 1.00 86.69 303 GLY A CA 1
ATOM 2409 C C . GLY A 1 303 ? 2.091 6.353 -27.557 1.00 86.69 303 GLY A C 1
ATOM 2410 O O . GLY A 1 303 ? 2.089 5.241 -27.022 1.00 86.69 303 GLY A O 1
ATOM 2411 N N . LYS A 1 304 ? 1.087 6.802 -28.309 1.00 89.31 304 LYS A N 1
ATOM 2412 C CA . LYS A 1 304 ? -0.063 5.997 -28.721 1.00 89.31 304 LYS A CA 1
ATOM 2413 C C . LYS A 1 304 ? 0.076 5.644 -30.195 1.00 89.31 304 LYS A C 1
ATOM 2415 O O . LYS A 1 304 ? 0.501 6.468 -30.995 1.00 89.31 304 LYS A O 1
ATOM 2420 N N . CYS A 1 305 ? -0.323 4.431 -30.552 1.00 86.31 305 CYS A N 1
ATOM 2421 C CA . CYS A 1 305 ? -0.398 3.995 -31.936 1.00 86.31 305 CYS A CA 1
ATOM 2422 C C . CYS A 1 305 ? -1.342 4.925 -32.724 1.00 86.31 305 CYS A C 1
ATOM 2424 O O . CYS A 1 305 ? -2.490 5.089 -32.307 1.00 86.31 305 CYS A O 1
ATOM 2426 N N . PRO A 1 306 ? -0.919 5.505 -33.861 1.00 90.31 306 PRO A N 1
ATOM 2427 C CA . PRO A 1 306 ? -1.777 6.372 -34.668 1.00 90.31 306 PRO A CA 1
ATOM 2428 C C . PRO A 1 306 ? -2.977 5.624 -35.270 1.00 90.31 306 PRO A C 1
ATOM 2430 O O . PRO A 1 306 ? -3.989 6.245 -35.576 1.00 90.31 306 PRO A O 1
ATOM 2433 N N . GLU A 1 307 ? -2.891 4.296 -35.397 1.00 88.06 307 GLU A N 1
ATOM 2434 C CA . GLU A 1 307 ? -3.948 3.463 -35.980 1.00 88.06 307 GLU A CA 1
ATOM 2435 C C . GLU A 1 307 ? -5.008 3.041 -34.944 1.00 88.06 307 GLU A C 1
ATOM 2437 O O . GLU A 1 307 ? -6.198 3.248 -35.164 1.00 88.06 307 GLU A O 1
ATOM 2442 N N . CYS A 1 308 ? -4.608 2.481 -33.792 1.00 88.94 308 CYS A N 1
ATOM 2443 C CA . CYS A 1 308 ? -5.554 1.974 -32.776 1.00 88.94 308 CYS A CA 1
ATOM 2444 C C . CYS A 1 308 ? -5.605 2.775 -31.472 1.00 88.94 308 CYS A C 1
ATOM 2446 O O . CYS A 1 308 ? -6.371 2.427 -30.577 1.00 88.94 308 CYS A O 1
ATOM 2448 N N . LYS A 1 309 ? -4.786 3.821 -31.319 1.00 90.00 309 LYS A N 1
ATOM 2449 C CA . LYS A 1 309 ? -4.663 4.648 -30.102 1.00 90.00 309 LYS A CA 1
ATOM 2450 C C . LYS A 1 309 ? -4.186 3.906 -28.843 1.00 90.00 309 LYS A C 1
ATOM 2452 O O . LYS A 1 309 ? -4.076 4.530 -27.788 1.00 90.00 309 LYS A O 1
ATOM 2457 N N . ALA A 1 310 ? -3.857 2.615 -28.939 1.00 83.31 310 ALA A N 1
ATOM 2458 C CA . ALA A 1 310 ? -3.258 1.853 -27.847 1.00 83.31 310 ALA A CA 1
ATOM 2459 C C . ALA A 1 310 ? -1.845 2.364 -27.526 1.00 83.31 310 ALA A C 1
ATOM 2461 O O . ALA A 1 310 ? -1.129 2.818 -28.421 1.00 83.31 310 ALA A O 1
ATOM 2462 N N . LYS A 1 311 ? -1.433 2.276 -26.257 1.00 82.06 311 LYS A N 1
ATOM 2463 C CA . LYS A 1 311 ? -0.077 2.638 -25.816 1.00 82.06 311 LYS A CA 1
ATOM 2464 C C . LYS A 1 311 ? 0.953 1.740 -26.510 1.00 82.06 311 LYS A C 1
ATOM 2466 O O . LYS A 1 311 ? 0.762 0.527 -26.599 1.00 82.06 311 LYS A O 1
ATOM 2471 N N . LEU A 1 312 ? 2.020 2.339 -27.029 1.00 82.69 312 LEU A N 1
ATOM 2472 C CA . LEU A 1 312 ? 3.119 1.598 -27.643 1.00 82.69 312 LEU A CA 1
ATOM 2473 C C . LEU A 1 312 ? 3.969 0.924 -26.557 1.00 82.69 312 LEU A C 1
ATOM 2475 O O . LEU A 1 312 ? 4.287 1.539 -25.540 1.00 82.69 312 LEU A O 1
ATOM 2479 N N . ALA A 1 313 ? 4.346 -0.333 -26.782 1.00 77.94 313 ALA A N 1
ATOM 2480 C CA . ALA A 1 313 ? 5.161 -1.113 -25.862 1.00 77.94 313 ALA A CA 1
ATOM 2481 C C . ALA A 1 313 ? 6.65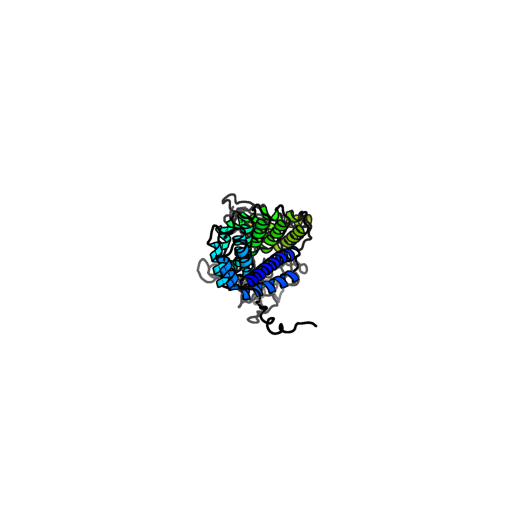2 -0.835 -26.092 1.00 77.94 313 ALA A C 1
ATOM 2483 O O . ALA A 1 313 ? 7.147 -0.976 -27.212 1.00 77.94 313 ALA A O 1
ATOM 2484 N N . ARG A 1 314 ? 7.366 -0.475 -25.021 1.00 79.38 314 ARG A N 1
ATOM 2485 C CA . ARG A 1 314 ? 8.823 -0.280 -25.022 1.00 79.38 314 ARG A CA 1
ATOM 2486 C C . ARG A 1 314 ? 9.532 -1.622 -25.215 1.00 79.38 314 ARG A C 1
ATOM 2488 O O . ARG A 1 314 ? 9.295 -2.554 -24.447 1.00 79.38 314 ARG A O 1
ATOM 2495 N N . ARG A 1 315 ? 10.433 -1.727 -26.192 1.00 74.62 315 ARG A N 1
ATOM 2496 C CA . ARG A 1 315 ? 11.255 -2.924 -26.438 1.00 74.62 315 ARG A CA 1
ATOM 2497 C C . ARG A 1 315 ? 12.666 -2.559 -26.918 1.00 74.62 315 ARG A C 1
ATOM 2499 O O . ARG A 1 315 ? 12.854 -1.458 -27.429 1.00 74.62 315 ARG A O 1
ATOM 2506 N N . PRO A 1 316 ? 13.662 -3.449 -26.766 1.00 72.62 316 PRO A N 1
ATOM 2507 C CA . PRO A 1 316 ? 14.993 -3.222 -27.321 1.00 72.62 316 PRO A CA 1
ATOM 2508 C C . PRO A 1 316 ? 14.949 -3.103 -28.842 1.00 72.62 316 PRO A C 1
ATOM 2510 O O . PRO A 1 316 ? 14.248 -3.879 -29.497 1.00 72.62 316 PRO A O 1
ATOM 2513 N N . LYS A 1 317 ? 15.719 -2.161 -29.396 1.00 75.94 317 LYS A N 1
ATOM 2514 C CA . LYS A 1 317 ? 15.943 -2.053 -30.837 1.00 75.94 317 LYS A CA 1
ATOM 2515 C C . LYS A 1 317 ? 16.612 -3.333 -31.335 1.00 75.94 317 LYS A C 1
ATOM 2517 O O . LYS A 1 317 ? 17.668 -3.708 -30.823 1.00 75.94 317 LYS A O 1
ATOM 2522 N N . PRO A 1 318 ? 16.021 -4.003 -32.327 1.00 68.38 318 PRO A N 1
ATOM 2523 C CA . PRO A 1 318 ? 16.648 -5.126 -33.001 1.00 68.38 318 PRO A CA 1
ATOM 2524 C C . PRO A 1 318 ? 17.939 -4.683 -33.690 1.00 68.38 318 PRO A C 1
ATOM 2526 O O . PRO A 1 318 ? 17.957 -3.651 -34.358 1.00 68.38 318 PRO A O 1
ATOM 2529 N N . GLU A 1 319 ? 18.996 -5.488 -33.574 1.00 67.50 319 GLU A N 1
ATOM 2530 C CA . GLU A 1 319 ? 20.262 -5.245 -34.284 1.00 67.50 319 GLU A CA 1
ATOM 2531 C C . GLU A 1 319 ? 20.075 -5.297 -35.808 1.00 67.50 319 GLU A C 1
ATOM 2533 O O . GLU A 1 319 ? 20.768 -4.608 -36.556 1.00 67.50 319 GLU A O 1
ATOM 2538 N N . GLU A 1 320 ? 19.114 -6.100 -36.275 1.00 70.25 320 GLU A N 1
ATOM 2539 C CA . GLU A 1 320 ? 18.845 -6.299 -37.692 1.00 70.25 320 GLU A CA 1
ATOM 2540 C C . GLU A 1 320 ? 17.370 -6.652 -37.939 1.00 70.25 320 GLU A C 1
ATOM 2542 O O . GLU A 1 320 ? 16.783 -7.526 -37.293 1.00 70.25 320 GLU A O 1
ATOM 2547 N N . TYR A 1 321 ? 16.781 -5.984 -38.924 1.00 72.25 321 TYR A N 1
ATOM 2548 C CA . TYR A 1 321 ? 15.467 -6.283 -39.475 1.00 72.25 321 TYR A CA 1
ATOM 2549 C C . TYR A 1 321 ? 15.622 -7.061 -40.776 1.00 72.25 321 TYR A C 1
ATOM 2551 O O . TYR A 1 321 ? 16.434 -6.684 -41.623 1.00 72.25 321 TYR A O 1
ATOM 2559 N N . ARG A 1 322 ? 14.823 -8.112 -40.973 1.00 70.00 322 ARG A N 1
ATOM 2560 C CA . ARG A 1 322 ? 14.864 -8.963 -42.171 1.00 70.00 322 ARG A CA 1
ATOM 2561 C C . ARG A 1 322 ? 13.512 -9.020 -42.855 1.00 70.00 322 ARG A C 1
ATOM 2563 O O . ARG A 1 322 ? 12.465 -8.955 -42.218 1.00 70.00 322 ARG A O 1
ATOM 2570 N N . CYS A 1 323 ? 13.522 -9.150 -44.175 1.00 65.25 323 CYS A N 1
ATOM 2571 C CA . CYS A 1 323 ? 12.287 -9.405 -44.897 1.00 65.25 323 CYS A CA 1
ATOM 2572 C C . CYS A 1 323 ? 11.873 -10.879 -44.722 1.00 65.25 323 CYS A C 1
ATOM 2574 O O . CYS A 1 323 ? 12.679 -11.758 -45.032 1.00 65.25 323 CYS A O 1
ATOM 2576 N N . PRO A 1 324 ? 10.620 -11.182 -44.330 1.00 63.56 324 PRO A N 1
ATOM 2577 C CA . PRO A 1 324 ? 10.153 -12.566 -44.178 1.00 63.56 324 PRO A CA 1
ATOM 2578 C C . PRO A 1 324 ? 10.128 -13.352 -45.501 1.00 63.56 324 PRO A C 1
ATOM 2580 O O . PRO A 1 324 ? 10.110 -14.577 -45.495 1.00 63.56 324 PRO A O 1
ATOM 2583 N N . VAL A 1 325 ? 10.123 -12.655 -46.644 1.00 64.19 325 VAL A N 1
ATOM 2584 C CA . VAL A 1 325 ? 10.151 -13.262 -47.990 1.00 64.19 325 VAL A CA 1
ATOM 2585 C C . VAL A 1 325 ? 11.573 -13.329 -48.553 1.00 64.19 325 VAL A C 1
ATOM 2587 O O . VAL A 1 325 ? 11.888 -14.231 -49.321 1.00 64.19 325 VAL A O 1
ATOM 2590 N N . HIS A 1 326 ? 12.439 -12.389 -48.169 1.00 65.88 326 HIS A N 1
ATOM 2591 C CA . HIS A 1 326 ? 13.815 -12.289 -48.656 1.00 65.88 326 HIS A CA 1
ATOM 2592 C C . HIS A 1 326 ? 14.775 -12.196 -47.459 1.00 65.88 326 HIS A C 1
ATOM 2594 O O . HIS A 1 326 ? 15.142 -11.086 -47.066 1.00 65.88 326 HIS A O 1
ATOM 2600 N N . PRO A 1 327 ? 15.187 -13.329 -46.864 1.00 59.69 327 PRO A N 1
ATOM 2601 C CA . PRO A 1 327 ? 16.008 -13.344 -45.647 1.00 59.69 327 PRO A CA 1
ATOM 2602 C C . PRO A 1 327 ? 17.359 -12.622 -45.778 1.00 59.69 327 PRO A C 1
ATOM 2604 O O . PRO A 1 327 ? 17.936 -12.204 -44.772 1.00 59.69 327 PRO A O 1
ATOM 2607 N N . ASP A 1 328 ? 17.843 -12.461 -47.011 1.00 64.75 328 ASP A N 1
ATOM 2608 C CA . ASP A 1 328 ? 19.084 -11.756 -47.343 1.00 64.75 328 ASP A CA 1
ATOM 2609 C C . ASP A 1 328 ? 18.918 -10.229 -47.377 1.00 64.75 328 ASP A C 1
ATOM 2611 O O . ASP A 1 328 ? 19.894 -9.492 -47.239 1.00 64.75 328 ASP A O 1
ATOM 2615 N N . VAL A 1 329 ? 17.682 -9.731 -47.508 1.00 67.00 329 VAL A N 1
ATOM 2616 C CA . VAL A 1 329 ? 17.385 -8.297 -47.433 1.00 67.00 329 VAL A CA 1
ATOM 2617 C C . VAL A 1 329 ? 17.298 -7.900 -45.965 1.00 67.00 329 VAL A C 1
ATOM 2619 O O . VAL A 1 329 ? 16.308 -8.178 -45.282 1.00 67.00 329 VAL A O 1
ATOM 2622 N N . ARG A 1 330 ? 18.359 -7.238 -45.502 1.00 69.38 330 ARG A N 1
ATOM 2623 C CA . ARG A 1 330 ? 18.573 -6.801 -44.120 1.00 69.38 330 ARG A CA 1
ATOM 2624 C C . ARG A 1 330 ? 18.568 -5.279 -44.031 1.00 69.38 330 ARG A C 1
ATOM 2626 O O . ARG A 1 330 ? 19.058 -4.602 -44.932 1.00 69.38 330 ARG A O 1
ATOM 2633 N N . MET A 1 331 ? 18.025 -4.730 -42.949 1.00 67.31 331 MET A N 1
ATOM 2634 C CA . MET A 1 331 ? 18.051 -3.293 -42.669 1.00 67.31 331 MET A CA 1
ATOM 2635 C C . MET A 1 331 ? 18.323 -3.038 -41.186 1.00 67.31 331 MET A C 1
ATOM 2637 O O . MET A 1 331 ? 17.847 -3.774 -40.330 1.00 67.31 331 MET A O 1
ATOM 2641 N N . GLY A 1 332 ? 19.030 -1.951 -40.872 1.00 65.62 332 GLY A N 1
ATOM 2642 C CA . GLY A 1 332 ? 19.257 -1.507 -39.487 1.00 65.62 332 GLY A CA 1
ATOM 2643 C C . GLY A 1 332 ? 18.078 -0.748 -38.863 1.00 65.62 332 GLY A C 1
ATOM 2644 O O . GLY A 1 332 ? 18.232 -0.146 -37.807 1.00 65.62 332 GLY A O 1
ATOM 2645 N N . ARG A 1 333 ? 16.916 -0.700 -39.530 1.00 65.12 333 ARG A N 1
ATOM 2646 C CA . ARG A 1 333 ? 15.715 -0.008 -39.042 1.00 65.12 333 ARG A CA 1
ATOM 2647 C C . ARG A 1 333 ? 14.439 -0.749 -39.421 1.00 65.12 333 ARG A C 1
ATOM 2649 O O . ARG A 1 333 ? 14.391 -1.383 -40.479 1.00 65.12 333 ARG A O 1
ATOM 2656 N N . ALA A 1 334 ? 13.402 -0.588 -38.598 1.00 66.12 334 ALA A N 1
ATOM 2657 C CA . ALA A 1 334 ? 12.041 -0.984 -38.938 1.00 66.12 334 ALA A CA 1
ATOM 2658 C C . ALA A 1 334 ? 11.595 -0.295 -40.238 1.00 66.12 334 ALA A C 1
ATOM 2660 O O . ALA A 1 334 ? 12.005 0.829 -40.543 1.00 66.12 334 ALA A O 1
ATOM 2661 N N . GLY A 1 335 ? 10.760 -0.966 -41.029 1.00 71.50 335 GLY A N 1
ATOM 2662 C CA . GLY A 1 335 ? 10.277 -0.403 -42.285 1.00 71.50 335 GLY A CA 1
ATOM 2663 C C . GLY A 1 335 ? 9.755 -1.447 -43.259 1.00 71.50 335 GLY A C 1
ATOM 2664 O O . GLY A 1 335 ? 9.392 -2.557 -42.876 1.00 71.50 335 GLY A O 1
ATOM 2665 N N . ARG A 1 336 ? 9.704 -1.080 -44.541 1.00 73.88 336 ARG A N 1
ATOM 2666 C CA . ARG A 1 336 ? 9.288 -1.967 -45.634 1.00 73.88 336 ARG A CA 1
ATOM 2667 C C . ARG A 1 336 ? 10.502 -2.447 -46.420 1.00 73.88 336 ARG A C 1
ATOM 2669 O O . ARG A 1 336 ? 11.399 -1.660 -46.709 1.00 73.88 336 ARG A O 1
ATOM 2676 N N . CYS A 1 337 ? 10.490 -3.719 -46.807 1.00 71.81 337 CYS A N 1
ATOM 2677 C CA . CYS A 1 337 ? 11.500 -4.321 -47.667 1.00 71.81 337 CYS A CA 1
ATOM 2678 C C . CYS A 1 337 ? 11.636 -3.525 -48.969 1.00 71.81 337 CYS A C 1
ATOM 2680 O O . CYS A 1 337 ? 10.642 -3.262 -49.648 1.00 71.81 337 CYS A O 1
ATOM 2682 N N . THR A 1 338 ? 12.866 -3.186 -49.344 1.00 77.81 338 THR A N 1
ATOM 2683 C CA . THR A 1 338 ? 13.169 -2.453 -50.583 1.00 77.81 338 THR A CA 1
ATOM 2684 C C . THR A 1 338 ? 12.759 -3.223 -51.841 1.00 77.81 338 THR A C 1
ATOM 2686 O O . THR A 1 338 ? 12.454 -2.607 -52.857 1.00 77.81 338 THR A O 1
ATOM 2689 N N . THR A 1 339 ? 12.683 -4.555 -51.762 1.00 78.56 339 THR A N 1
ATOM 2690 C CA . THR A 1 339 ? 12.335 -5.434 -52.886 1.00 78.56 339 THR A CA 1
ATOM 2691 C C . THR A 1 339 ? 10.834 -5.719 -52.983 1.00 78.56 339 THR A C 1
ATOM 2693 O O . THR A 1 339 ? 10.236 -5.484 -54.026 1.00 78.56 339 THR A O 1
ATOM 2696 N N . CYS A 1 340 ? 10.194 -6.223 -51.918 1.00 79.25 340 CYS A N 1
ATOM 2697 C CA . CYS A 1 340 ? 8.775 -6.631 -51.964 1.00 79.25 340 CYS A CA 1
ATOM 2698 C C . CYS A 1 340 ? 7.815 -5.685 -51.236 1.00 79.25 340 CYS A C 1
ATOM 2700 O O . CYS A 1 340 ? 6.621 -5.967 -51.174 1.00 79.25 340 CYS A O 1
ATOM 2702 N N . ARG A 1 341 ? 8.308 -4.592 -50.638 1.00 78.19 341 ARG A N 1
ATOM 2703 C CA . ARG A 1 341 ? 7.529 -3.621 -49.842 1.00 78.19 341 ARG A CA 1
ATOM 2704 C C . ARG A 1 341 ? 6.762 -4.205 -48.646 1.00 78.19 341 ARG A C 1
ATOM 2706 O O . ARG A 1 341 ? 6.000 -3.478 -48.005 1.00 78.19 341 ARG A O 1
ATOM 2713 N N . ARG A 1 342 ? 6.968 -5.484 -48.319 1.00 72.94 342 ARG A N 1
ATOM 2714 C CA . ARG A 1 342 ? 6.409 -6.137 -47.131 1.00 72.94 342 ARG A CA 1
ATOM 2715 C C . ARG A 1 342 ? 7.093 -5.603 -45.873 1.00 72.94 342 ARG A C 1
ATOM 2717 O O . ARG A 1 342 ? 8.245 -5.174 -45.945 1.00 72.94 342 ARG A O 1
ATOM 2724 N N . ALA A 1 343 ? 6.378 -5.595 -44.751 1.00 68.06 343 ALA A N 1
ATOM 2725 C CA . ALA A 1 343 ? 6.943 -5.174 -43.474 1.00 68.06 343 ALA A CA 1
ATOM 2726 C C . ALA A 1 343 ? 8.165 -6.036 -43.132 1.00 68.06 343 ALA A C 1
ATOM 2728 O O . ALA A 1 343 ? 8.139 -7.257 -43.291 1.00 68.06 343 ALA A O 1
ATOM 2729 N N . MET A 1 344 ? 9.242 -5.373 -42.730 1.00 68.06 344 MET A N 1
ATOM 2730 C CA . MET A 1 344 ? 10.438 -6.028 -42.231 1.00 68.06 344 MET A CA 1
ATOM 2731 C C . MET A 1 344 ? 10.151 -6.531 -40.819 1.00 68.06 344 MET A C 1
ATOM 2733 O O . MET A 1 344 ? 9.614 -5.793 -39.993 1.00 68.06 344 MET A O 1
ATOM 2737 N N . GLU A 1 345 ? 10.525 -7.770 -40.540 1.00 63.97 345 GLU A N 1
ATOM 2738 C CA . GLU A 1 345 ? 10.371 -8.387 -39.231 1.00 63.97 345 GLU A CA 1
ATOM 2739 C C . GLU A 1 345 ? 11.719 -8.350 -38.518 1.00 63.97 345 GLU A C 1
ATOM 2741 O O . GLU A 1 345 ? 12.766 -8.672 -39.088 1.00 63.97 345 GLU A O 1
ATOM 2746 N N . SER A 1 346 ? 11.714 -7.917 -37.264 1.00 61.25 346 SER A N 1
ATOM 2747 C CA . SER A 1 346 ? 12.868 -8.113 -36.408 1.00 61.25 346 SER A CA 1
ATOM 2748 C C . SER A 1 346 ? 12.953 -9.572 -36.008 1.00 61.25 346 SER A C 1
ATOM 2750 O O . SER A 1 346 ? 11.935 -10.223 -35.770 1.00 61.25 346 SER A O 1
ATOM 2752 N N . ARG A 1 347 ? 14.171 -10.101 -35.899 1.00 53.75 347 ARG A N 1
ATOM 2753 C CA . ARG A 1 347 ? 14.339 -11.375 -35.209 1.00 53.75 347 ARG A CA 1
ATOM 2754 C C . ARG A 1 347 ? 13.931 -11.143 -33.742 1.00 53.75 347 ARG A C 1
ATOM 2756 O O . ARG A 1 347 ? 14.551 -10.297 -33.097 1.00 53.75 347 ARG A O 1
ATOM 2763 N N . PRO A 1 348 ? 12.888 -11.809 -33.215 1.00 49.69 348 PRO A N 1
ATOM 2764 C CA . PRO A 1 348 ? 12.449 -11.557 -31.850 1.00 49.69 348 PRO A CA 1
ATOM 2765 C C . PRO A 1 348 ? 13.573 -11.933 -30.870 1.00 49.69 348 PRO A C 1
ATOM 2767 O O . PRO A 1 348 ? 14.257 -12.934 -31.106 1.00 49.69 348 PRO A O 1
ATOM 2770 N N . PRO A 1 349 ? 13.785 -11.160 -29.787 1.00 51.47 349 PRO A N 1
ATOM 2771 C CA . PRO A 1 349 ? 14.725 -11.538 -28.742 1.00 51.47 349 PRO A CA 1
ATOM 2772 C C . PRO A 1 349 ? 14.333 -12.910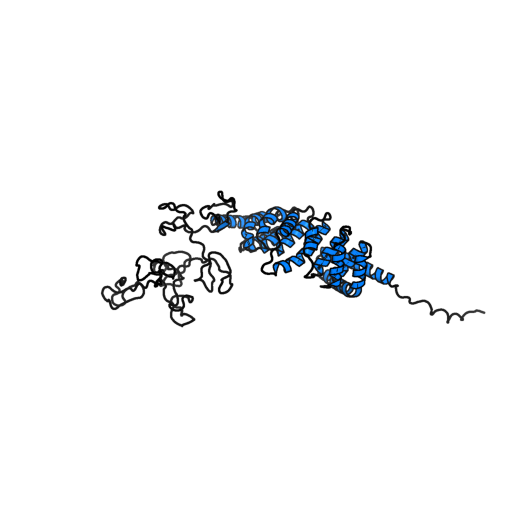 -28.188 1.00 51.47 349 PRO A C 1
ATOM 2774 O O . PRO A 1 349 ? 13.204 -13.128 -27.750 1.00 51.47 349 PRO A O 1
ATOM 2777 N N . GLU A 1 350 ? 15.267 -13.853 -28.250 1.00 54.66 350 GLU A N 1
ATOM 2778 C CA . GLU A 1 350 ? 15.059 -15.210 -27.764 1.00 54.66 350 GLU A CA 1
ATOM 2779 C C . GLU A 1 350 ? 15.486 -15.282 -26.297 1.00 54.66 350 GLU A C 1
ATOM 2781 O O . GLU A 1 350 ? 16.598 -14.895 -25.937 1.00 54.66 350 GLU A O 1
ATOM 2786 N N . TYR A 1 351 ? 14.614 -15.800 -25.440 1.00 60.56 351 TYR A N 1
ATOM 2787 C CA . TYR A 1 351 ? 14.908 -16.059 -24.035 1.00 60.56 351 TYR A CA 1
ATOM 2788 C C . TYR A 1 351 ? 15.104 -17.552 -23.840 1.00 60.56 351 TYR A C 1
ATOM 2790 O O . TYR A 1 351 ? 14.343 -18.354 -24.387 1.00 60.56 351 TYR A O 1
ATOM 2798 N N . ALA A 1 352 ? 16.103 -17.945 -23.058 1.00 57.59 352 ALA A N 1
ATOM 2799 C CA . ALA A 1 352 ? 16.336 -19.352 -22.789 1.00 57.59 352 ALA A CA 1
ATOM 2800 C C . ALA A 1 352 ? 16.788 -19.593 -21.351 1.00 57.59 352 ALA A C 1
ATOM 2802 O O . ALA A 1 352 ? 17.353 -18.727 -20.685 1.00 57.59 352 ALA A O 1
ATOM 2803 N N . CYS A 1 353 ? 16.502 -20.791 -20.855 1.00 57.16 353 CYS A N 1
ATOM 2804 C CA . CYS A 1 353 ? 16.959 -21.212 -19.542 1.00 57.16 353 CYS A CA 1
ATOM 2805 C C . CYS A 1 353 ? 18.434 -21.612 -19.629 1.00 57.16 353 CYS A C 1
ATOM 2807 O O . CYS A 1 353 ? 18.805 -22.332 -20.554 1.00 57.16 353 CYS A O 1
ATOM 2809 N N . ALA A 1 354 ? 19.251 -21.221 -18.647 1.00 54.62 354 ALA A N 1
ATOM 2810 C CA . ALA A 1 354 ? 20.655 -21.635 -18.570 1.00 54.62 354 ALA A CA 1
ATOM 2811 C C . ALA A 1 354 ? 20.826 -23.168 -18.619 1.00 54.62 354 ALA A C 1
ATOM 2813 O O . ALA A 1 354 ? 21.770 -23.668 -19.227 1.00 54.62 354 ALA A O 1
ATOM 2814 N N . ASP A 1 355 ? 19.869 -23.904 -18.046 1.00 47.84 355 ASP A N 1
ATOM 2815 C CA . ASP A 1 355 ? 19.867 -25.369 -18.016 1.00 47.84 355 ASP A CA 1
ATOM 2816 C C . ASP A 1 355 ? 19.204 -26.004 -19.255 1.00 47.84 355 ASP A C 1
ATOM 2818 O O . ASP A 1 355 ? 19.442 -27.173 -19.549 1.00 47.84 355 ASP A O 1
ATOM 2822 N N . HIS A 1 356 ? 18.384 -25.248 -19.999 1.00 53.84 356 HIS A N 1
ATOM 2823 C CA . HIS A 1 356 ? 17.624 -25.734 -21.162 1.00 53.84 356 HIS A CA 1
ATOM 2824 C C . HIS A 1 356 ? 17.631 -24.723 -22.321 1.00 53.84 356 HIS A C 1
ATOM 2826 O O . HIS A 1 356 ? 16.566 -24.224 -22.706 1.00 53.84 356 HIS A O 1
ATOM 2832 N N . PRO A 1 357 ? 18.790 -24.368 -22.898 1.00 49.03 357 PRO A N 1
ATOM 2833 C CA . PRO A 1 357 ? 18.821 -23.220 -23.781 1.00 49.03 357 PRO A CA 1
ATOM 2834 C C . PRO A 1 357 ? 18.255 -23.528 -25.171 1.00 49.03 357 PRO A C 1
ATOM 2836 O O . PRO A 1 357 ? 17.778 -22.610 -25.818 1.00 49.03 357 PRO A O 1
ATOM 2839 N N . VAL A 1 358 ? 18.176 -24.785 -25.619 1.00 45.31 358 VAL A N 1
ATOM 2840 C CA . VAL A 1 358 ? 17.531 -25.143 -26.905 1.00 45.31 358 VAL A CA 1
ATOM 2841 C C . VAL A 1 358 ? 16.086 -24.628 -26.994 1.00 45.31 358 VAL A C 1
ATOM 2843 O O . VAL A 1 358 ? 15.611 -24.255 -28.067 1.00 45.31 358 VAL A O 1
ATOM 2846 N N . ARG A 1 359 ? 15.382 -24.547 -25.859 1.00 50.78 359 ARG A N 1
ATOM 2847 C CA . ARG A 1 359 ? 14.014 -24.035 -25.815 1.00 50.78 359 ARG A CA 1
ATOM 2848 C C . ARG A 1 359 ? 14.022 -22.507 -25.775 1.00 50.78 359 ARG A C 1
ATOM 2850 O O . ARG A 1 359 ? 14.273 -21.908 -24.732 1.00 50.78 359 ARG A O 1
ATOM 2857 N N . ARG A 1 360 ? 13.721 -21.896 -26.922 1.00 55.81 360 ARG A N 1
ATOM 2858 C CA . ARG A 1 360 ? 13.608 -20.442 -27.082 1.00 55.81 360 ARG A CA 1
ATOM 2859 C C . ARG A 1 360 ? 12.193 -19.968 -26.810 1.00 55.81 360 ARG A C 1
ATOM 2861 O O . ARG A 1 360 ? 11.233 -20.522 -27.343 1.00 55.81 360 ARG A O 1
ATOM 2868 N N . LEU A 1 361 ? 12.078 -18.944 -25.980 1.00 54.50 361 LEU A N 1
ATOM 2869 C CA . LEU A 1 361 ? 10.826 -18.279 -25.653 1.00 54.50 361 LEU A CA 1
ATOM 2870 C C . LEU A 1 361 ? 10.851 -16.868 -26.235 1.00 54.50 361 LEU A C 1
ATOM 2872 O O . LEU A 1 361 ? 11.907 -16.245 -26.311 1.00 54.50 361 LEU A O 1
ATOM 2876 N N . ALA A 1 362 ? 9.683 -16.380 -26.641 1.00 48.28 362 ALA A N 1
ATOM 2877 C CA . ALA A 1 362 ? 9.524 -15.038 -27.199 1.00 48.28 362 ALA A CA 1
ATOM 2878 C C . ALA A 1 362 ? 9.447 -13.939 -26.118 1.00 48.28 362 ALA A C 1
ATOM 2880 O O . ALA A 1 362 ? 9.416 -12.757 -26.447 1.00 48.28 362 ALA A O 1
ATOM 2881 N N . SER A 1 363 ? 9.392 -14.318 -24.837 1.00 53.72 363 SER A N 1
ATOM 2882 C CA . SER A 1 363 ? 9.273 -13.416 -23.689 1.00 53.72 363 SER A CA 1
ATOM 2883 C C . SER A 1 363 ? 10.060 -13.945 -22.476 1.00 53.72 363 SER A C 1
ATOM 2885 O O . SER A 1 363 ? 10.292 -15.159 -22.369 1.00 53.72 363 SER A O 1
ATOM 2887 N N . PRO A 1 364 ? 10.471 -13.064 -21.542 1.00 59.97 364 PRO A N 1
ATOM 2888 C CA . PRO A 1 364 ? 11.096 -13.455 -20.282 1.00 59.97 364 PRO A CA 1
ATOM 2889 C C . PRO A 1 364 ? 10.043 -14.063 -19.349 1.00 59.97 364 PRO A C 1
ATOM 2891 O O . PRO A 1 364 ? 9.423 -13.377 -18.542 1.00 59.97 364 PRO A O 1
ATOM 2894 N N . GLN A 1 365 ? 9.822 -15.367 -19.486 1.00 67.81 365 GLN A N 1
ATOM 2895 C CA . GLN A 1 365 ? 8.896 -16.143 -18.662 1.00 67.81 365 GLN A CA 1
ATOM 2896 C C . GLN A 1 365 ? 9.617 -17.309 -17.972 1.00 67.81 365 GLN A C 1
ATOM 2898 O O . GLN A 1 365 ? 10.760 -17.643 -18.306 1.00 67.81 365 GLN A O 1
ATOM 2903 N N . ALA A 1 366 ? 8.957 -17.932 -16.994 1.00 69.94 366 ALA A N 1
ATOM 2904 C CA . ALA A 1 366 ? 9.483 -19.120 -16.333 1.00 69.94 366 ALA A CA 1
ATOM 2905 C C . ALA A 1 366 ? 9.683 -20.255 -17.351 1.00 69.94 366 ALA A C 1
ATOM 2907 O O . ALA A 1 366 ? 8.829 -20.514 -18.204 1.00 69.94 366 ALA A O 1
ATOM 2908 N N . CYS A 1 367 ? 10.825 -20.937 -17.269 1.00 58.25 367 CYS A N 1
ATOM 2909 C CA . CYS A 1 367 ? 11.113 -22.092 -18.101 1.00 58.25 367 CYS A CA 1
ATOM 2910 C C . CYS A 1 367 ? 10.036 -23.158 -17.858 1.00 58.25 367 CYS A C 1
ATOM 2912 O O . CYS A 1 367 ? 9.940 -23.646 -16.735 1.00 58.25 367 CYS A O 1
ATOM 2914 N N . PRO A 1 368 ? 9.281 -23.618 -18.868 1.00 63.53 368 PRO A N 1
ATOM 2915 C CA . PRO A 1 368 ? 8.198 -24.571 -18.621 1.00 63.53 368 PRO A CA 1
ATOM 2916 C C . PRO A 1 368 ? 8.702 -25.981 -18.267 1.00 63.53 368 PRO A C 1
ATOM 2918 O O . PRO A 1 368 ? 7.903 -26.888 -18.076 1.00 63.53 368 PRO A O 1
ATOM 2921 N N . THR A 1 369 ? 10.024 -26.180 -18.236 1.00 64.56 369 THR A N 1
ATOM 2922 C CA . THR A 1 369 ? 10.673 -27.444 -17.873 1.00 64.56 369 THR A CA 1
ATOM 2923 C C . THR A 1 369 ? 11.206 -27.433 -16.436 1.00 64.56 369 THR A C 1
ATOM 2925 O O . THR A 1 369 ? 11.171 -28.462 -15.775 1.00 64.56 369 THR A O 1
ATOM 2928 N N . CYS A 1 370 ? 11.711 -26.299 -15.937 1.00 69.19 370 CYS A N 1
ATOM 2929 C CA . CYS A 1 370 ? 12.339 -26.226 -14.607 1.00 69.19 370 CYS A CA 1
ATOM 2930 C C . CYS A 1 370 ? 11.959 -24.994 -13.777 1.00 69.19 370 CYS A C 1
ATOM 2932 O O . CYS A 1 370 ? 12.561 -24.752 -12.734 1.00 69.19 370 CYS A O 1
ATOM 2934 N N . SER A 1 371 ? 11.013 -24.188 -14.255 1.00 77.50 371 SER A N 1
ATOM 2935 C CA . SER A 1 371 ? 10.454 -22.994 -13.608 1.00 77.50 371 SER A CA 1
ATOM 2936 C C . SER A 1 371 ? 11.439 -21.860 -13.287 1.00 77.50 371 SER A C 1
ATOM 2938 O O . SER A 1 371 ? 11.024 -20.811 -12.803 1.00 77.50 371 SER A O 1
ATOM 2940 N N . LYS A 1 372 ? 12.732 -22.005 -13.608 1.00 65.12 372 LYS A N 1
ATOM 2941 C CA . LYS A 1 372 ? 13.723 -20.921 -13.526 1.00 65.12 372 LYS A CA 1
ATOM 2942 C C . LYS A 1 372 ? 13.443 -19.846 -14.576 1.00 65.12 372 LYS A C 1
ATOM 2944 O O . LYS A 1 372 ? 12.986 -20.157 -15.675 1.00 65.12 372 LYS A O 1
ATOM 2949 N N . VAL A 1 373 ? 13.762 -18.592 -14.264 1.00 62.81 373 VAL A N 1
ATOM 2950 C CA . VAL A 1 373 ? 13.562 -17.456 -15.178 1.00 62.81 373 VAL A CA 1
ATOM 2951 C C . VAL A 1 373 ? 14.444 -17.617 -16.418 1.00 62.81 373 VAL A C 1
ATOM 2953 O O . VAL A 1 373 ? 15.662 -17.767 -16.302 1.00 62.81 373 VAL A O 1
ATOM 2956 N N . CYS A 1 374 ? 13.838 -17.595 -17.606 1.00 60.72 374 CYS A N 1
ATOM 2957 C CA . CYS A 1 374 ? 14.583 -17.563 -18.861 1.00 60.72 374 CYS A CA 1
ATOM 2958 C C . CYS A 1 374 ? 15.171 -16.166 -19.081 1.00 60.72 374 CYS A C 1
ATOM 2960 O O . CYS A 1 374 ? 14.458 -15.164 -19.020 1.00 60.72 374 CYS A O 1
ATOM 2962 N N . THR A 1 375 ? 16.470 -16.102 -19.355 1.00 55.75 375 THR A N 1
ATOM 2963 C CA . THR A 1 375 ? 17.195 -14.849 -19.581 1.00 55.75 375 THR A CA 1
ATOM 2964 C C . THR A 1 375 ? 17.431 -14.627 -21.071 1.00 55.75 375 THR A C 1
ATOM 2966 O O . THR A 1 375 ? 17.337 -15.557 -21.875 1.00 55.75 375 THR A O 1
ATOM 2969 N N . LEU A 1 376 ? 17.685 -13.373 -21.450 1.00 53.38 376 LEU A N 1
ATOM 2970 C CA . LEU A 1 376 ? 17.949 -12.997 -22.836 1.00 53.38 376 LEU A CA 1
ATOM 2971 C C . LEU A 1 376 ? 19.171 -13.761 -23.363 1.00 53.38 376 LEU A C 1
ATOM 2973 O O . LEU A 1 376 ? 20.258 -13.680 -22.786 1.00 53.38 376 LEU A O 1
ATOM 2977 N N . VAL A 1 377 ? 19.001 -14.477 -24.472 1.00 56.69 377 VAL A N 1
ATOM 2978 C CA . VAL A 1 377 ? 20.100 -15.156 -25.156 1.00 56.69 377 VAL A CA 1
ATOM 2979 C C . VAL A 1 377 ? 20.940 -14.099 -25.866 1.00 56.69 377 VAL A C 1
ATOM 2981 O O . VAL A 1 377 ? 20.509 -13.520 -26.858 1.00 56.69 377 VAL A O 1
ATOM 2984 N N . ARG A 1 378 ? 22.154 -13.856 -25.367 1.00 53.38 378 ARG A N 1
ATOM 2985 C CA . ARG A 1 378 ? 23.183 -13.115 -26.109 1.00 53.38 378 ARG A CA 1
ATOM 2986 C C . ARG A 1 378 ? 23.912 -14.100 -27.016 1.00 53.38 378 ARG A C 1
ATOM 2988 O O . ARG A 1 378 ? 24.353 -15.149 -26.545 1.00 53.38 378 ARG A O 1
ATOM 2995 N N . GLU A 1 379 ? 23.980 -13.814 -28.314 1.00 53.78 379 GLU A N 1
ATOM 2996 C CA . GLU A 1 379 ? 24.688 -14.684 -29.254 1.00 53.78 379 GLU A CA 1
ATOM 2997 C C . GLU A 1 379 ? 26.187 -14.695 -28.915 1.00 53.78 379 GLU A C 1
ATOM 2999 O O . GLU A 1 379 ? 26.820 -13.647 -28.853 1.00 53.78 379 GLU A O 1
ATOM 3004 N N . MET A 1 380 ? 26.748 -15.880 -28.655 1.00 50.41 380 MET A N 1
ATOM 3005 C CA . MET A 1 380 ? 28.175 -16.054 -28.371 1.00 50.41 380 MET A CA 1
ATOM 3006 C C . MET A 1 380 ? 28.800 -16.901 -29.478 1.00 50.41 380 MET A C 1
ATOM 3008 O O . MET A 1 380 ? 28.311 -17.997 -29.784 1.00 50.41 380 MET A O 1
ATOM 3012 N N . PHE A 1 381 ? 29.870 -16.385 -30.071 1.00 56.50 381 PHE A N 1
ATOM 3013 C CA . PHE A 1 381 ? 30.613 -17.001 -31.164 1.00 56.50 381 PHE A CA 1
ATOM 3014 C C . PHE A 1 381 ? 31.950 -17.526 -30.635 1.00 56.50 381 PHE A C 1
ATOM 3016 O O . PHE A 1 381 ? 32.559 -16.904 -29.768 1.00 56.50 381 PHE A O 1
ATOM 3023 N N . THR A 1 382 ? 32.397 -18.678 -31.126 1.00 54.56 382 THR A N 1
ATOM 3024 C CA . THR A 1 382 ? 33.626 -19.352 -30.689 1.00 54.56 382 THR A CA 1
ATOM 3025 C C . THR A 1 382 ? 34.405 -19.893 -31.882 1.00 54.56 382 THR A C 1
ATOM 3027 O O . THR A 1 382 ? 33.827 -20.200 -32.925 1.00 54.56 382 THR A O 1
ATOM 3030 N N . CYS A 1 383 ? 35.725 -20.010 -31.766 1.00 51.62 383 CYS A N 1
ATOM 3031 C CA . CYS A 1 383 ? 36.531 -20.605 -32.825 1.00 51.62 383 CYS A CA 1
ATOM 3032 C C . CYS A 1 383 ? 36.486 -22.135 -32.743 1.00 51.62 383 CYS A C 1
ATOM 3034 O O . CYS A 1 383 ? 36.721 -22.714 -31.684 1.00 51.62 383 CYS A O 1
ATOM 3036 N N . LEU A 1 384 ? 36.266 -22.801 -33.883 1.00 55.16 384 LEU A N 1
ATOM 3037 C CA . LEU A 1 384 ? 36.260 -24.269 -33.987 1.00 55.16 384 LEU A CA 1
ATOM 3038 C C . LEU A 1 384 ? 37.579 -24.932 -33.554 1.00 55.16 384 LEU A C 1
ATOM 3040 O O . LEU A 1 384 ? 37.569 -26.100 -33.157 1.00 55.16 384 LEU A O 1
ATOM 3044 N N . GLU A 1 385 ? 38.691 -24.202 -33.649 1.00 48.28 385 GLU A N 1
ATOM 3045 C CA . GLU A 1 385 ? 40.033 -24.661 -33.262 1.00 48.28 385 GLU A CA 1
ATOM 3046 C C . GLU A 1 385 ? 40.509 -24.072 -31.928 1.00 48.28 385 GLU A C 1
ATOM 3048 O O . GLU A 1 385 ? 41.329 -24.688 -31.254 1.00 48.28 385 GLU A O 1
ATOM 3053 N N . HIS A 1 386 ? 39.962 -22.923 -31.515 1.00 55.62 386 HIS A N 1
ATOM 3054 C CA . HIS A 1 386 ? 40.340 -22.213 -30.288 1.00 55.62 386 HIS A CA 1
ATOM 3055 C C . HIS A 1 386 ? 39.094 -21.891 -29.447 1.00 55.62 386 HIS A C 1
ATOM 3057 O O . HIS A 1 386 ? 38.605 -20.758 -29.476 1.00 55.62 386 HIS A O 1
ATOM 3063 N N . PRO A 1 387 ? 38.541 -22.876 -28.714 1.00 52.28 387 PRO A N 1
ATOM 3064 C CA . PRO A 1 387 ? 37.262 -22.729 -28.015 1.00 52.28 387 PRO A CA 1
ATOM 3065 C C . PRO A 1 387 ? 37.286 -21.706 -26.871 1.00 52.28 387 PRO A C 1
ATOM 3067 O O . PRO A 1 387 ? 36.235 -21.295 -26.391 1.00 52.28 387 PRO A O 1
ATOM 3070 N N . ASP A 1 388 ? 38.481 -21.325 -26.417 1.00 52.78 388 ASP A N 1
ATOM 3071 C CA . ASP A 1 388 ? 38.736 -20.275 -25.431 1.00 52.78 388 ASP A CA 1
ATOM 3072 C C . ASP A 1 388 ? 38.599 -18.857 -26.010 1.00 52.78 388 ASP A C 1
ATOM 3074 O O . ASP A 1 388 ? 38.453 -17.895 -25.258 1.00 52.78 388 ASP A O 1
ATOM 3078 N N . VAL A 1 389 ? 38.610 -18.716 -27.338 1.00 48.72 389 VAL A N 1
ATOM 3079 C CA . VAL A 1 389 ? 38.339 -17.453 -28.027 1.00 48.72 389 VAL A CA 1
ATOM 3080 C C . VAL A 1 389 ? 36.829 -17.320 -28.213 1.00 48.72 389 VAL A C 1
ATOM 3082 O O . VAL A 1 389 ? 36.254 -17.917 -29.126 1.00 48.72 389 VAL A O 1
ATOM 3085 N N . GLU A 1 390 ? 36.192 -16.539 -27.338 1.00 50.72 390 GLU A N 1
ATOM 3086 C CA . GLU A 1 390 ? 34.769 -16.191 -27.411 1.00 50.72 390 GLU A CA 1
ATOM 3087 C C . GLU A 1 390 ? 34.586 -14.712 -27.782 1.00 50.72 390 GLU A C 1
ATOM 3089 O O . GLU A 1 390 ? 35.304 -13.839 -27.291 1.00 50.72 390 GLU A O 1
ATOM 3094 N N . ALA A 1 391 ? 33.596 -14.420 -28.624 1.00 46.50 391 ALA A N 1
ATOM 3095 C CA . ALA A 1 391 ? 33.184 -13.057 -28.936 1.00 46.50 391 ALA A CA 1
ATOM 3096 C C . ALA A 1 391 ? 31.653 -12.936 -28.893 1.00 46.50 391 ALA A C 1
ATOM 3098 O O . ALA A 1 391 ? 30.951 -13.848 -29.340 1.00 46.50 391 ALA A O 1
ATOM 3099 N N . PRO A 1 392 ? 31.106 -11.810 -28.405 1.00 43.75 392 PRO A N 1
ATOM 3100 C CA . PRO A 1 392 ? 29.667 -11.551 -28.427 1.00 43.75 392 PRO A CA 1
ATOM 3101 C C . PRO A 1 392 ? 29.162 -11.100 -29.814 1.00 43.75 392 PRO A C 1
ATOM 3103 O O . PRO A 1 392 ? 28.068 -10.561 -29.927 1.00 43.75 392 PRO A O 1
ATOM 3106 N N . TYR A 1 393 ? 29.968 -11.271 -30.865 1.00 45.44 393 TYR A N 1
ATOM 3107 C CA . TYR A 1 393 ? 29.680 -10.881 -32.243 1.00 45.44 393 TYR A CA 1
ATOM 3108 C C . TYR A 1 393 ? 30.362 -11.845 -33.222 1.00 45.44 393 TYR A C 1
ATOM 3110 O O . TYR A 1 393 ? 31.359 -12.489 -32.888 1.00 45.44 393 TYR A O 1
ATOM 3118 N N . PHE A 1 394 ? 29.835 -11.933 -34.445 1.00 39.09 394 PHE A N 1
ATOM 3119 C CA . PHE A 1 394 ? 30.482 -12.659 -35.536 1.00 39.09 394 PHE A CA 1
ATOM 3120 C C . PHE A 1 394 ? 31.779 -11.939 -35.933 1.00 39.09 394 PHE A C 1
ATOM 3122 O O . PHE A 1 394 ? 31.785 -10.725 -36.134 1.00 39.09 394 PHE A O 1
ATOM 3129 N N . GLY A 1 395 ? 32.883 -12.672 -36.033 1.00 45.72 395 GLY A N 1
ATOM 3130 C CA . GLY A 1 395 ? 34.203 -12.108 -36.305 1.00 45.72 395 GLY A CA 1
ATOM 3131 C C . GLY A 1 395 ? 35.227 -13.196 -36.597 1.00 45.72 395 GLY A C 1
ATOM 3132 O O . GLY A 1 395 ? 34.883 -14.376 -36.631 1.00 45.72 395 GLY A O 1
ATOM 3133 N N . ARG A 1 396 ? 36.490 -12.810 -36.800 1.00 46.41 396 ARG A N 1
ATOM 3134 C CA . ARG A 1 396 ? 37.582 -13.767 -37.012 1.00 46.41 396 ARG A CA 1
ATOM 3135 C C . ARG A 1 396 ? 38.272 -14.105 -35.697 1.00 46.41 396 ARG A C 1
ATOM 3137 O O . ARG A 1 396 ? 38.459 -13.245 -34.839 1.00 46.41 396 ARG A O 1
ATOM 3144 N N . CYS A 1 397 ? 38.669 -15.361 -35.544 1.00 47.66 397 CYS A N 1
ATOM 3145 C CA . CYS A 1 397 ? 39.461 -15.817 -34.416 1.00 47.66 397 CYS A CA 1
ATOM 3146 C C . CYS A 1 397 ? 40.787 -15.055 -34.364 1.00 47.66 397 CYS A C 1
ATOM 3148 O O . CYS A 1 397 ? 41.548 -15.076 -35.326 1.00 47.66 397 CYS A O 1
ATOM 3150 N N . SER A 1 398 ? 41.111 -14.468 -33.214 1.00 57.28 398 SER A N 1
ATOM 3151 C CA . SER A 1 398 ? 42.364 -13.732 -32.990 1.00 57.28 398 SER A CA 1
ATOM 3152 C C . SER A 1 398 ? 43.636 -14.584 -33.095 1.00 57.28 398 SER A C 1
ATOM 3154 O O . SER A 1 398 ? 44.733 -14.041 -33.020 1.00 57.28 398 SER A O 1
ATOM 3156 N N . ARG A 1 399 ? 43.507 -15.911 -33.240 1.00 56.50 399 ARG A N 1
ATOM 3157 C CA . ARG A 1 399 ? 44.634 -16.853 -33.316 1.00 56.50 399 ARG A CA 1
ATOM 3158 C C . ARG A 1 399 ? 44.812 -17.532 -34.669 1.00 56.50 399 ARG A C 1
ATOM 3160 O O . ARG A 1 399 ? 45.944 -17.735 -35.081 1.00 56.50 399 ARG A O 1
ATOM 3167 N N . CYS A 1 400 ? 43.728 -17.921 -35.338 1.00 59.56 400 CYS A N 1
ATOM 3168 C CA . CYS A 1 400 ? 43.811 -18.584 -36.649 1.00 59.56 400 CYS A CA 1
ATOM 3169 C C . CYS A 1 400 ? 43.124 -17.819 -37.774 1.00 59.56 400 CYS A C 1
ATOM 3171 O O . CYS A 1 400 ? 43.045 -18.335 -38.884 1.00 59.56 400 CYS A O 1
ATOM 3173 N N . GLU A 1 401 ? 42.577 -16.637 -37.482 1.00 52.41 401 GLU A N 1
ATOM 3174 C CA . GLU A 1 401 ? 41.895 -15.758 -38.436 1.00 52.41 401 GLU A CA 1
ATOM 3175 C C . GLU A 1 401 ? 40.710 -16.390 -39.181 1.00 52.41 401 GLU A C 1
ATOM 3177 O O . GLU A 1 401 ? 40.151 -15.774 -40.082 1.00 52.41 401 GLU A O 1
ATOM 3182 N N . ARG A 1 402 ? 40.276 -17.594 -38.795 1.00 49.09 402 ARG A N 1
ATOM 3183 C CA . ARG A 1 402 ? 39.059 -18.228 -39.309 1.00 49.09 402 ARG A CA 1
ATOM 3184 C C . ARG A 1 402 ? 37.823 -17.654 -38.634 1.00 49.09 402 ARG A C 1
ATOM 3186 O O . ARG A 1 402 ? 37.891 -17.195 -37.493 1.00 49.09 402 ARG A O 1
ATOM 3193 N N . ASP A 1 403 ? 36.695 -17.726 -39.325 1.00 45.66 403 ASP A N 1
ATOM 3194 C CA . ASP A 1 403 ? 35.425 -17.218 -38.818 1.00 45.66 403 ASP A CA 1
ATOM 3195 C C . ASP A 1 403 ? 34.986 -17.958 -37.544 1.00 45.66 403 ASP A C 1
ATOM 3197 O O . ASP A 1 403 ? 35.053 -19.188 -37.443 1.00 45.66 403 ASP A O 1
ATOM 3201 N N . LEU A 1 404 ? 34.542 -17.190 -36.551 1.00 47.56 404 LEU A N 1
ATOM 3202 C CA . LEU A 1 404 ? 33.948 -17.705 -35.324 1.00 47.56 404 LEU A CA 1
ATOM 3203 C C . LEU A 1 404 ? 32.542 -18.254 -35.623 1.00 47.56 404 LEU A C 1
ATOM 3205 O O . LEU A 1 404 ? 31.738 -17.614 -36.301 1.00 47.56 404 LEU A O 1
ATOM 3209 N N . VAL A 1 405 ? 32.221 -19.429 -35.082 1.00 47.88 405 VAL A N 1
ATOM 3210 C CA . VAL A 1 405 ? 30.934 -20.123 -35.262 1.00 47.88 405 VAL A CA 1
ATOM 3211 C C . VAL A 1 405 ? 30.058 -20.016 -34.014 1.00 47.88 405 VAL A C 1
ATOM 3213 O O . VAL A 1 405 ? 30.552 -19.775 -32.913 1.00 47.88 405 VAL A O 1
ATOM 3216 N N . ARG A 1 406 ? 28.741 -20.193 -34.147 1.00 52.34 406 ARG A N 1
ATOM 3217 C CA . ARG A 1 406 ? 27.800 -20.023 -33.027 1.00 52.34 406 ARG A CA 1
ATOM 3218 C C . ARG A 1 406 ? 27.924 -21.181 -32.026 1.00 52.34 406 ARG A C 1
ATOM 3220 O O . ARG A 1 406 ? 28.039 -22.346 -32.382 1.00 52.34 406 ARG A O 1
ATOM 3227 N N . ARG A 1 407 ? 27.868 -20.866 -30.730 1.00 48.38 407 ARG A N 1
ATOM 3228 C CA . ARG A 1 407 ? 28.130 -21.817 -29.629 1.00 48.38 407 ARG A CA 1
ATOM 3229 C C . ARG A 1 407 ? 27.114 -22.970 -29.478 1.00 48.38 407 ARG A C 1
ATOM 3231 O O . ARG A 1 407 ? 27.387 -23.911 -28.742 1.00 48.38 407 ARG A O 1
ATOM 3238 N N . ILE A 1 408 ? 25.944 -22.914 -30.119 1.00 48.62 408 ILE A N 1
ATOM 3239 C CA . ILE A 1 408 ? 24.808 -23.830 -29.853 1.00 48.62 408 ILE A CA 1
ATOM 3240 C C . ILE A 1 408 ? 24.911 -25.144 -30.656 1.00 48.62 408 ILE A C 1
ATOM 3242 O O . ILE A 1 408 ? 24.099 -26.049 -30.484 1.00 48.62 408 ILE A O 1
ATOM 3246 N N . ASP A 1 409 ? 25.934 -25.298 -31.492 1.00 56.22 409 ASP A N 1
ATOM 3247 C CA . ASP A 1 409 ? 25.907 -26.292 -32.562 1.00 56.22 409 ASP A CA 1
ATOM 3248 C C . ASP A 1 409 ? 26.369 -27.709 -32.151 1.00 56.22 409 ASP A C 1
ATOM 3250 O O . ASP A 1 409 ? 26.578 -28.520 -33.035 1.00 56.22 409 ASP A O 1
ATOM 3254 N N . TYR A 1 410 ? 26.519 -28.079 -30.867 1.00 61.56 410 TYR A N 1
ATOM 3255 C CA . TYR A 1 410 ? 26.927 -29.449 -30.469 1.00 61.56 410 TYR A CA 1
ATOM 3256 C C . TYR A 1 410 ? 25.870 -30.173 -29.625 1.00 61.56 410 TYR A C 1
ATOM 3258 O O . TYR A 1 410 ? 25.628 -29.833 -28.464 1.00 61.56 410 TYR A O 1
ATOM 3266 N N . LEU A 1 411 ? 25.272 -31.218 -30.206 1.00 62.84 411 LEU A N 1
ATOM 3267 C CA . LEU A 1 411 ? 24.128 -31.953 -29.655 1.00 62.84 411 LEU A CA 1
ATOM 3268 C C . LEU A 1 411 ? 24.365 -33.465 -29.662 1.00 62.84 411 LEU A C 1
ATOM 3270 O O . LEU A 1 411 ? 25.119 -34.000 -30.477 1.00 62.84 411 LEU A O 1
ATOM 3274 N N . CYS A 1 412 ? 23.694 -34.195 -28.772 1.00 61.09 412 CYS A N 1
ATOM 3275 C CA . CYS A 1 412 ? 23.728 -35.652 -28.815 1.00 61.09 412 CYS A CA 1
ATOM 3276 C C . CYS A 1 412 ? 22.800 -36.159 -29.935 1.00 61.09 412 CYS A C 1
ATOM 3278 O O . CYS A 1 412 ? 21.603 -35.874 -29.885 1.00 61.09 412 CYS A O 1
ATOM 3280 N N . PRO A 1 413 ? 23.281 -36.989 -30.883 1.00 55.91 413 PRO A N 1
ATOM 3281 C CA . PRO A 1 413 ? 22.470 -37.472 -32.008 1.00 55.91 413 PRO A CA 1
ATOM 3282 C C . PRO A 1 413 ? 21.211 -38.247 -31.602 1.00 55.91 413 PRO A C 1
ATOM 3284 O O . PRO A 1 413 ? 20.271 -38.355 -32.381 1.00 55.91 413 PRO A O 1
ATOM 3287 N N . THR A 1 414 ? 21.216 -38.824 -30.398 1.00 50.97 414 THR A N 1
ATOM 3288 C CA . THR A 1 414 ? 20.108 -39.609 -29.837 1.00 50.97 414 THR A CA 1
ATOM 3289 C C . THR A 1 414 ? 19.325 -38.869 -28.755 1.00 50.97 414 THR A C 1
ATOM 3291 O O . THR A 1 414 ? 18.222 -39.284 -28.427 1.00 50.97 414 THR A O 1
ATOM 3294 N N . HIS A 1 415 ? 19.872 -37.787 -28.196 1.00 59.91 415 HIS A N 1
ATOM 3295 C CA . HIS A 1 415 ? 19.233 -36.993 -27.146 1.00 59.91 415 HIS A CA 1
ATOM 3296 C C . HIS A 1 415 ? 19.359 -35.507 -27.498 1.00 59.91 415 HIS A C 1
ATOM 3298 O O . HIS A 1 415 ? 20.276 -34.852 -27.001 1.00 59.91 415 HIS A O 1
ATOM 3304 N N . PRO A 1 416 ? 18.467 -34.969 -28.348 1.00 53.22 416 PRO A N 1
ATOM 3305 C CA . PRO A 1 416 ? 18.551 -33.589 -28.836 1.00 53.22 416 PRO A CA 1
ATOM 3306 C C . PRO A 1 416 ? 18.534 -32.528 -27.726 1.00 53.22 416 PRO A C 1
ATOM 3308 O O . PRO A 1 416 ? 18.968 -31.404 -27.938 1.00 53.22 416 PRO A O 1
ATOM 3311 N N . ASP A 1 417 ? 18.078 -32.887 -26.527 1.00 52.19 417 ASP A N 1
ATOM 3312 C CA . ASP A 1 417 ? 18.059 -32.016 -25.346 1.00 52.19 417 ASP A CA 1
ATOM 3313 C C . ASP A 1 417 ? 19.429 -31.934 -24.635 1.00 52.19 417 ASP A C 1
ATOM 3315 O O . ASP A 1 417 ? 19.613 -31.135 -23.718 1.00 52.19 417 ASP A O 1
ATOM 3319 N N . MET A 1 418 ? 20.390 -32.784 -25.016 1.00 55.28 418 MET A N 1
ATOM 3320 C CA . MET A 1 418 ? 21.720 -32.873 -24.412 1.00 55.28 418 MET A CA 1
ATOM 3321 C C . MET A 1 418 ? 22.741 -32.111 -25.256 1.00 55.28 418 MET A C 1
ATOM 3323 O O . MET A 1 418 ? 23.020 -32.489 -26.394 1.00 55.28 418 MET A O 1
ATOM 3327 N N . GLN A 1 419 ? 23.330 -31.079 -24.654 1.00 59.34 419 GLN A N 1
ATOM 3328 C CA . GLN A 1 419 ? 24.213 -30.106 -25.301 1.00 59.34 419 GLN A CA 1
ATOM 3329 C C . GLN A 1 419 ? 25.482 -29.832 -24.483 1.00 59.34 419 GLN A C 1
ATOM 3331 O O . GLN A 1 419 ? 25.536 -30.118 -23.282 1.00 59.34 419 GLN A O 1
ATOM 3336 N N . GLY A 1 420 ? 26.488 -29.249 -25.131 1.00 60.50 420 GLY A N 1
ATOM 3337 C CA . GLY A 1 420 ? 27.800 -28.999 -24.541 1.00 60.50 420 GLY A CA 1
ATOM 3338 C C . GLY A 1 420 ? 28.802 -28.496 -25.575 1.00 60.50 420 GLY A C 1
ATOM 3339 O O . GLY A 1 420 ? 28.426 -28.044 -26.651 1.00 60.50 420 GLY A O 1
ATOM 3340 N N . ARG A 1 421 ? 30.089 -28.552 -25.247 1.00 56.97 421 ARG A N 1
ATOM 3341 C CA . ARG A 1 421 ? 31.198 -28.298 -26.178 1.00 56.97 421 ARG A CA 1
ATOM 3342 C C . ARG A 1 421 ? 31.492 -29.549 -27.013 1.00 56.97 421 ARG A C 1
ATOM 3344 O O . ARG A 1 421 ? 31.091 -30.650 -26.649 1.00 56.97 421 ARG A O 1
ATOM 3351 N N . ARG A 1 422 ? 32.272 -29.402 -28.089 1.00 47.94 422 ARG A N 1
ATOM 3352 C CA . ARG A 1 422 ? 32.759 -30.513 -28.939 1.00 47.94 422 ARG A CA 1
ATOM 3353 C C . ARG A 1 422 ? 33.391 -31.670 -28.147 1.00 47.94 422 ARG A C 1
ATOM 3355 O O . ARG A 1 422 ? 33.354 -32.810 -28.593 1.00 47.94 422 ARG A O 1
ATOM 3362 N N . THR A 1 423 ? 33.989 -31.367 -26.996 1.00 48.94 423 THR A N 1
ATOM 3363 C CA . THR A 1 423 ? 34.667 -32.325 -26.110 1.00 48.94 423 THR A CA 1
ATOM 3364 C C . THR A 1 423 ? 33.744 -32.992 -25.094 1.00 48.94 423 THR A C 1
ATOM 3366 O O . THR A 1 423 ? 34.173 -33.909 -24.399 1.00 48.94 423 THR A O 1
ATOM 3369 N N . ASP A 1 424 ? 32.503 -32.525 -24.960 1.00 64.06 424 ASP A N 1
ATOM 3370 C CA . ASP A 1 424 ? 31.595 -33.011 -23.931 1.00 64.06 424 ASP A CA 1
ATOM 3371 C C . ASP A 1 424 ? 30.942 -34.331 -24.371 1.00 64.06 424 ASP A C 1
ATOM 3373 O O . ASP A 1 424 ? 30.611 -34.553 -25.541 1.00 64.06 424 ASP A O 1
ATOM 3377 N N . ALA A 1 425 ? 30.727 -35.216 -23.399 1.00 66.19 425 ALA A N 1
ATOM 3378 C CA . ALA A 1 425 ? 29.952 -36.434 -23.573 1.00 66.19 425 ALA A CA 1
ATOM 3379 C C . ALA A 1 425 ? 28.504 -36.206 -23.127 1.00 66.19 425 ALA A C 1
ATOM 3381 O O . ALA A 1 425 ? 28.223 -35.552 -22.118 1.00 66.19 425 ALA A O 1
ATOM 3382 N N . CYS A 1 426 ? 27.557 -36.787 -23.860 1.00 65.94 426 CYS A N 1
ATOM 3383 C CA . CYS A 1 426 ? 26.161 -36.802 -23.464 1.00 65.94 426 CYS A CA 1
ATOM 3384 C C . CYS A 1 426 ? 26.016 -37.482 -22.098 1.00 65.94 426 CYS A C 1
ATOM 3386 O O . CYS A 1 426 ? 26.214 -38.687 -21.983 1.00 65.94 426 CYS A O 1
ATOM 3388 N N . ARG A 1 427 ? 25.580 -36.750 -21.069 1.00 67.25 427 ARG A N 1
ATOM 3389 C CA . ARG A 1 427 ? 25.396 -37.319 -19.717 1.00 67.25 427 ARG A CA 1
ATOM 3390 C C . ARG A 1 427 ? 24.343 -38.438 -19.647 1.00 67.25 427 ARG A C 1
ATOM 3392 O O . ARG A 1 427 ? 24.311 -39.157 -18.661 1.00 67.25 427 ARG A O 1
ATOM 3399 N N . LYS A 1 428 ? 23.489 -38.589 -20.672 1.00 61.84 428 LYS A N 1
ATOM 3400 C CA . LYS A 1 428 ? 22.477 -39.660 -20.758 1.00 61.84 428 LYS A CA 1
ATOM 3401 C C . LYS A 1 428 ? 22.994 -40.939 -21.418 1.00 61.84 428 LYS A C 1
ATOM 3403 O O . LYS A 1 428 ? 22.555 -42.017 -21.049 1.00 61.84 428 LYS A O 1
ATOM 3408 N N . CYS A 1 429 ? 23.881 -40.846 -22.410 1.00 70.94 429 CYS A N 1
ATOM 3409 C CA . CYS A 1 429 ? 24.321 -42.027 -23.171 1.00 70.94 429 CYS A CA 1
ATOM 3410 C C . CYS A 1 429 ? 25.832 -42.145 -23.366 1.00 70.94 429 CYS A C 1
ATOM 3412 O O . CYS A 1 429 ? 26.275 -42.989 -24.139 1.00 70.94 429 CYS A O 1
ATOM 3414 N N . GLY A 1 430 ? 26.621 -41.263 -22.757 1.00 64.62 430 GLY A N 1
ATOM 3415 C CA . GLY A 1 430 ? 28.083 -41.241 -22.827 1.00 64.62 430 GLY A CA 1
ATOM 3416 C C . GLY A 1 430 ? 28.679 -40.905 -24.198 1.00 64.62 430 GLY A C 1
ATOM 3417 O O . GLY A 1 430 ? 29.886 -40.728 -24.303 1.00 64.62 430 GLY A O 1
ATOM 3418 N N . LYS A 1 431 ? 27.869 -40.801 -25.260 1.00 67.56 431 LYS A N 1
ATOM 3419 C CA . LYS A 1 431 ? 28.356 -40.533 -26.622 1.00 67.56 431 LYS A CA 1
ATOM 3420 C C . LYS A 1 431 ? 28.824 -39.080 -26.772 1.00 67.56 431 LYS A C 1
ATOM 3422 O O . LYS A 1 431 ? 28.163 -38.194 -26.224 1.00 67.56 431 LYS A O 1
ATOM 3427 N N . PRO A 1 432 ? 29.897 -38.825 -27.541 1.00 56.84 432 PRO A N 1
ATOM 3428 C CA . PRO A 1 432 ? 30.358 -37.470 -27.819 1.00 56.84 432 PRO A CA 1
ATOM 3429 C C . PRO A 1 432 ? 29.274 -36.672 -28.547 1.00 56.84 432 PRO A C 1
ATOM 3431 O O . PRO A 1 432 ? 28.560 -37.207 -29.404 1.00 56.84 432 PRO A O 1
ATOM 3434 N N . LEU A 1 433 ? 29.138 -35.398 -28.184 1.00 63.47 433 LEU A N 1
ATOM 3435 C CA . LEU A 1 433 ? 28.216 -34.486 -28.854 1.00 63.47 433 LEU A CA 1
ATOM 3436 C C . LEU A 1 433 ? 28.731 -34.160 -30.265 1.00 63.47 433 LEU A C 1
ATOM 3438 O O . LEU A 1 433 ? 29.930 -33.988 -30.480 1.00 63.47 433 LEU A O 1
ATOM 3442 N N . GLN A 1 434 ? 27.825 -34.110 -31.241 1.00 55.19 434 GLN A N 1
ATOM 3443 C CA . GLN A 1 434 ? 28.135 -33.906 -32.656 1.00 55.19 434 GLN A CA 1
ATOM 3444 C C . GLN A 1 434 ? 27.665 -32.539 -33.140 1.00 55.19 434 GLN A C 1
ATOM 3446 O O . GLN A 1 434 ? 26.667 -32.015 -32.645 1.00 55.19 434 GLN A O 1
ATOM 3451 N N . LEU A 1 435 ? 28.384 -32.000 -34.129 1.00 47.66 435 LEU A N 1
ATOM 3452 C CA . LEU A 1 435 ? 28.045 -30.737 -34.770 1.00 47.66 435 LEU A CA 1
ATOM 3453 C C . LEU A 1 435 ? 26.693 -30.857 -35.495 1.00 47.66 435 LEU A C 1
ATOM 3455 O O . LEU A 1 435 ? 26.503 -31.751 -36.321 1.00 47.66 435 LEU A O 1
ATOM 3459 N N . TRP A 1 436 ? 25.764 -29.962 -35.189 1.00 49.34 436 TRP A N 1
ATOM 3460 C CA . TRP A 1 436 ? 24.450 -29.854 -35.798 1.00 49.34 436 TRP A CA 1
ATOM 3461 C C . TRP A 1 436 ? 24.450 -28.684 -36.779 1.00 49.34 436 TRP A C 1
ATOM 3463 O O . TRP A 1 436 ? 24.654 -27.541 -36.384 1.00 49.34 436 TRP A O 1
ATOM 3473 N N . LEU A 1 437 ? 24.232 -28.976 -38.063 1.00 47.25 437 LEU A N 1
ATOM 3474 C CA . LEU A 1 437 ? 24.087 -27.958 -39.103 1.00 47.25 437 LEU A CA 1
ATOM 3475 C C . LEU A 1 437 ? 22.593 -27.729 -39.388 1.00 47.25 437 LEU A C 1
ATOM 3477 O O . LEU A 1 437 ? 21.827 -28.697 -39.448 1.00 47.25 437 LEU A O 1
ATOM 3481 N N . PRO A 1 438 ? 22.150 -26.470 -39.544 1.00 45.75 438 PRO A N 1
ATOM 3482 C CA . PRO A 1 438 ? 20.734 -26.138 -39.569 1.00 45.75 438 PRO A CA 1
ATOM 3483 C C . PRO A 1 438 ? 20.125 -26.523 -40.921 1.00 45.75 438 PRO A C 1
ATOM 3485 O O . PRO A 1 438 ? 20.349 -25.865 -41.934 1.00 45.75 438 PRO A O 1
ATOM 3488 N N . GLY A 1 439 ? 19.343 -27.601 -40.947 1.00 56.31 439 GLY A N 1
ATOM 3489 C CA . GLY A 1 439 ? 18.494 -27.909 -42.093 1.00 56.31 439 GLY A CA 1
ATOM 3490 C C . GLY A 1 439 ? 17.835 -29.282 -42.033 1.00 56.31 439 GLY A C 1
ATOM 3491 O O . GLY A 1 439 ? 18.491 -30.302 -41.826 1.00 56.31 439 GLY A O 1
ATOM 3492 N N . TYR A 1 440 ? 16.528 -29.313 -42.281 1.00 59.25 440 TYR A N 1
ATOM 3493 C CA . TYR A 1 440 ? 15.739 -30.513 -42.546 1.00 59.25 440 TYR A CA 1
ATOM 3494 C C . TYR A 1 440 ? 15.260 -30.491 -43.999 1.00 59.25 440 TYR A C 1
ATOM 3496 O O . TYR A 1 440 ? 14.741 -29.479 -44.471 1.00 59.25 440 TYR A O 1
ATOM 3504 N N . VAL A 1 441 ? 15.397 -31.611 -44.707 1.00 60.81 441 VAL A N 1
ATOM 3505 C CA . VAL A 1 441 ? 14.923 -31.784 -46.089 1.00 60.81 441 VAL A CA 1
ATOM 3506 C C . VAL A 1 441 ? 13.981 -32.974 -46.184 1.00 60.81 441 VAL A C 1
ATOM 3508 O O . VAL A 1 441 ? 14.141 -33.987 -45.498 1.00 60.81 441 VAL A O 1
ATOM 3511 N N . CYS A 1 442 ? 12.969 -32.867 -47.038 1.00 61.00 442 CYS A N 1
ATOM 3512 C CA . CYS A 1 442 ? 12.175 -34.021 -47.418 1.00 61.00 442 CYS A CA 1
ATOM 3513 C C . CYS A 1 442 ? 12.913 -34.778 -48.518 1.00 61.00 442 CYS A C 1
ATOM 3515 O O . CYS A 1 442 ? 13.296 -34.180 -49.520 1.00 61.00 442 CYS A O 1
ATOM 3517 N N . ARG A 1 443 ? 13.080 -36.095 -48.352 1.00 62.25 443 ARG A N 1
ATOM 3518 C CA . ARG A 1 443 ? 13.737 -36.947 -49.358 1.00 62.25 443 ARG A CA 1
ATOM 3519 C C . ARG A 1 443 ? 13.069 -36.885 -50.730 1.00 62.25 443 ARG A C 1
ATOM 3521 O O . ARG A 1 443 ? 13.756 -37.014 -51.733 1.00 62.25 443 ARG A O 1
ATOM 3528 N N . ASP A 1 444 ? 11.762 -36.647 -50.752 1.00 61.09 444 ASP A N 1
ATOM 3529 C CA . ASP A 1 444 ? 10.970 -36.641 -51.981 1.00 61.09 444 ASP A CA 1
ATOM 3530 C C . ASP A 1 444 ? 10.874 -35.235 -52.607 1.00 61.09 444 ASP A C 1
ATOM 3532 O O . ASP A 1 444 ? 10.479 -35.100 -53.761 1.00 61.09 444 ASP A O 1
ATOM 3536 N N . HIS A 1 445 ? 11.257 -34.177 -51.875 1.00 60.31 445 HIS A N 1
ATOM 3537 C CA . HIS A 1 445 ? 11.128 -32.784 -52.313 1.00 60.31 445 HIS A CA 1
ATOM 3538 C C . HIS A 1 445 ? 12.380 -31.965 -51.961 1.00 60.31 445 HIS A C 1
ATOM 3540 O O . HIS A 1 445 ? 12.489 -31.386 -50.878 1.00 60.31 445 HIS A O 1
ATOM 3546 N N . ALA A 1 446 ? 13.315 -31.872 -52.911 1.00 47.44 446 ALA A N 1
ATOM 3547 C CA . ALA A 1 446 ? 14.633 -31.249 -52.730 1.00 47.44 446 ALA A CA 1
ATOM 3548 C C . ALA A 1 446 ? 14.597 -29.759 -52.316 1.00 47.44 446 ALA A C 1
ATOM 3550 O O . ALA A 1 446 ? 15.515 -29.281 -51.651 1.00 47.44 446 ALA A O 1
ATOM 3551 N N . ASN A 1 447 ? 13.515 -29.040 -52.640 1.00 48.72 447 ASN A N 1
ATOM 3552 C CA . ASN A 1 447 ? 13.328 -27.627 -52.282 1.00 48.72 447 ASN A CA 1
ATOM 3553 C C . ASN A 1 447 ? 12.593 -27.409 -50.945 1.00 48.72 447 ASN A C 1
ATOM 3555 O O . ASN A 1 447 ? 12.301 -26.272 -50.590 1.00 48.72 447 ASN A O 1
ATOM 3559 N N . SER A 1 448 ? 12.302 -28.458 -50.166 1.00 52.72 448 SER A N 1
ATOM 3560 C CA . SER A 1 448 ? 11.550 -28.336 -48.907 1.00 52.72 448 SER A CA 1
ATOM 3561 C C . SER A 1 448 ? 12.436 -28.042 -47.678 1.00 52.72 448 SER A C 1
ATOM 3563 O O . SER A 1 448 ? 12.202 -28.616 -46.606 1.00 52.72 448 SER A O 1
ATOM 3565 N N . LYS A 1 449 ? 13.487 -27.224 -47.829 1.00 53.56 449 LYS A N 1
ATOM 3566 C CA . LYS A 1 449 ? 14.405 -26.888 -46.727 1.00 53.56 449 LYS A CA 1
ATOM 3567 C C . LYS A 1 449 ? 13.631 -26.215 -45.592 1.00 53.56 449 LYS A C 1
ATOM 3569 O O . LYS A 1 449 ? 12.866 -25.284 -45.824 1.00 53.56 449 LYS A O 1
ATOM 3574 N N . SER A 1 450 ? 13.808 -26.714 -44.374 1.00 51.62 450 SER A N 1
ATOM 3575 C CA . SER A 1 450 ? 13.184 -26.164 -43.173 1.00 51.62 450 SER A CA 1
ATOM 3576 C C . SER A 1 450 ? 14.188 -26.094 -42.031 1.00 51.62 450 SER A C 1
ATOM 3578 O O . SER A 1 450 ? 14.954 -27.031 -41.818 1.00 51.62 450 SER A O 1
ATOM 3580 N N . ASP A 1 451 ? 14.128 -25.015 -41.257 1.00 48.66 451 ASP A N 1
ATOM 3581 C CA . ASP A 1 451 ? 14.972 -24.812 -40.073 1.00 48.66 451 ASP A CA 1
ATOM 3582 C C . ASP A 1 451 ? 14.422 -25.545 -38.835 1.00 48.66 451 ASP A C 1
ATOM 3584 O O . ASP A 1 451 ? 15.000 -25.481 -37.749 1.00 48.66 451 ASP A O 1
ATOM 3588 N N . ARG A 1 452 ? 13.278 -26.234 -38.976 1.00 45.38 452 ARG A N 1
ATOM 358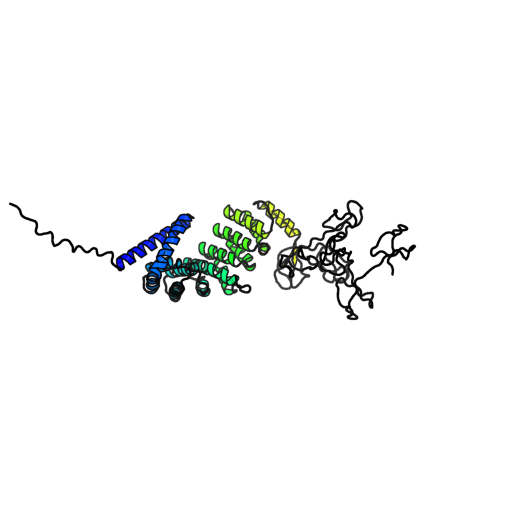9 C CA . ARG A 1 452 ? 12.575 -26.938 -37.898 1.00 45.38 452 ARG A CA 1
ATOM 3590 C C . ARG A 1 452 ? 12.302 -28.402 -38.276 1.00 45.38 452 ARG A C 1
ATOM 3592 O O . ARG A 1 452 ? 11.994 -28.680 -39.438 1.00 45.38 452 ARG A O 1
ATOM 3599 N N . PRO A 1 453 ? 12.358 -29.342 -37.314 1.00 45.97 453 PRO A N 1
ATOM 3600 C CA . PRO A 1 453 ? 11.886 -30.704 -37.538 1.00 45.97 453 PRO A CA 1
ATOM 3601 C C . PRO A 1 453 ? 10.372 -30.699 -37.782 1.00 45.97 453 PRO A C 1
ATOM 3603 O O . PRO A 1 453 ? 9.648 -29.864 -37.239 1.00 45.97 453 PRO A O 1
ATOM 3606 N N . GLY A 1 454 ? 9.877 -31.635 -38.590 1.00 58.28 454 GLY A N 1
ATOM 3607 C CA . GLY A 1 454 ? 8.445 -31.760 -38.851 1.00 58.28 454 GLY A CA 1
ATOM 3608 C C . GLY A 1 454 ? 8.120 -32.483 -40.151 1.00 58.28 454 GLY A C 1
ATOM 3609 O O . GLY A 1 454 ? 9.006 -32.937 -40.880 1.00 58.28 454 GLY A O 1
ATOM 3610 N N . LYS A 1 455 ? 6.822 -32.586 -40.441 1.00 61.94 455 LYS A N 1
ATOM 3611 C CA . LYS A 1 455 ? 6.311 -33.169 -41.683 1.00 61.94 455 LYS A CA 1
ATOM 3612 C C . LYS A 1 455 ? 6.520 -32.206 -42.850 1.00 61.94 455 LYS A C 1
ATOM 3614 O O . LYS A 1 455 ? 6.435 -30.993 -42.691 1.00 61.94 455 LYS A O 1
ATOM 3619 N N . CYS A 1 456 ? 6.834 -32.748 -44.020 1.00 66.56 456 CYS A N 1
ATOM 3620 C CA . CYS A 1 456 ? 6.929 -31.974 -45.248 1.00 66.56 456 CYS A CA 1
ATOM 3621 C C . CYS A 1 456 ? 5.550 -31.434 -45.628 1.00 66.56 456 CYS A C 1
ATOM 3623 O O . CYS A 1 456 ? 4.612 -32.216 -45.761 1.00 66.56 456 CYS A O 1
ATOM 3625 N N . ASP A 1 457 ? 5.444 -30.133 -45.886 1.00 68.06 457 ASP A N 1
ATOM 3626 C CA . ASP A 1 457 ? 4.164 -29.492 -46.223 1.00 68.06 457 ASP A CA 1
ATOM 3627 C C . ASP A 1 457 ? 3.545 -30.049 -47.520 1.00 68.06 457 ASP A C 1
ATOM 3629 O O . ASP A 1 457 ? 2.342 -29.942 -47.728 1.00 68.06 457 ASP A O 1
ATOM 3633 N N . GLN A 1 458 ? 4.358 -30.698 -48.364 1.00 68.62 458 GLN A N 1
ATOM 3634 C CA . GLN A 1 458 ? 3.945 -31.237 -49.661 1.00 68.62 458 GLN A CA 1
ATOM 3635 C C . GLN A 1 458 ? 3.584 -32.732 -49.641 1.00 68.62 458 GLN A C 1
ATOM 3637 O O . GLN A 1 458 ? 2.639 -33.123 -50.314 1.00 68.62 458 GLN A O 1
ATOM 3642 N N . CYS A 1 459 ? 4.291 -33.588 -48.890 1.00 76.00 459 CYS A N 1
ATOM 3643 C CA . CYS A 1 459 ? 3.982 -35.036 -48.838 1.00 76.00 459 CYS A CA 1
ATOM 3644 C C . CYS A 1 459 ? 3.617 -35.566 -47.450 1.00 76.00 459 CYS A C 1
ATOM 3646 O O . CYS A 1 459 ? 3.390 -36.764 -47.305 1.00 76.00 459 CYS A O 1
ATOM 3648 N N . GLN A 1 460 ? 3.611 -34.720 -46.419 1.00 72.50 460 GLN A N 1
ATOM 3649 C CA . GLN A 1 460 ? 3.305 -35.070 -45.027 1.00 72.50 460 GLN A CA 1
ATOM 3650 C C . GLN A 1 460 ? 4.208 -36.154 -44.396 1.00 72.50 460 GLN A C 1
ATOM 3652 O O . GLN A 1 460 ? 3.990 -36.553 -43.252 1.00 72.50 460 GLN A O 1
ATOM 3657 N N . LYS A 1 461 ? 5.261 -36.600 -45.094 1.00 69.69 461 LYS A N 1
ATOM 3658 C CA . LYS A 1 461 ? 6.307 -37.478 -44.548 1.00 69.69 461 LYS A CA 1
ATOM 3659 C C . LYS A 1 461 ? 7.283 -36.682 -43.687 1.00 69.69 461 LYS A C 1
ATOM 3661 O O . LYS A 1 461 ? 7.490 -35.489 -43.917 1.00 69.69 461 LYS A O 1
ATOM 3666 N N . GLU A 1 462 ? 7.906 -37.339 -42.713 1.00 62.03 462 GLU A N 1
ATOM 3667 C CA . GLU A 1 462 ? 8.891 -36.697 -41.837 1.00 62.03 462 GLU A CA 1
ATOM 3668 C C . GLU A 1 462 ? 10.120 -36.213 -42.618 1.00 62.03 462 GLU A C 1
ATOM 3670 O O . GLU A 1 462 ? 10.716 -36.948 -43.412 1.00 62.03 462 GLU A O 1
ATOM 3675 N N . ARG A 1 463 ? 10.504 -34.950 -42.396 1.00 59.84 463 ARG A N 1
ATOM 3676 C CA . ARG A 1 463 ? 11.733 -34.378 -42.953 1.00 59.84 463 ARG A CA 1
ATOM 3677 C C . ARG A 1 463 ? 12.944 -34.963 -42.225 1.00 59.84 463 ARG A C 1
ATOM 3679 O O . ARG A 1 463 ? 12.953 -35.085 -41.003 1.00 59.84 463 ARG A O 1
ATOM 3686 N N . SER A 1 464 ? 13.983 -35.304 -42.979 1.00 50.91 464 SER A N 1
ATOM 3687 C CA . SER A 1 464 ? 15.241 -35.825 -42.442 1.00 50.91 464 SER A CA 1
ATOM 3688 C C . SER A 1 464 ? 16.256 -34.694 -42.250 1.00 50.91 464 SER A C 1
ATOM 3690 O O . SER A 1 464 ? 16.302 -33.787 -43.083 1.00 50.91 464 SER A O 1
ATOM 3692 N N . PRO A 1 465 ? 17.093 -34.733 -41.199 1.00 53.53 465 PRO A N 1
ATOM 3693 C CA . PRO A 1 465 ? 18.183 -33.776 -41.044 1.00 53.53 465 PRO A CA 1
ATOM 3694 C C . PRO A 1 465 ? 19.177 -33.904 -42.205 1.00 53.53 465 PRO A C 1
ATOM 3696 O O . PRO A 1 465 ? 19.525 -35.019 -42.612 1.00 53.53 465 PRO A O 1
ATOM 3699 N N . VAL A 1 466 ? 19.625 -32.766 -42.734 1.00 54.28 466 VAL A N 1
ATOM 3700 C CA . VAL A 1 466 ? 20.638 -32.703 -43.792 1.00 54.28 466 VAL A CA 1
ATOM 3701 C C . VAL A 1 466 ? 21.949 -33.252 -43.230 1.00 54.28 466 VAL A C 1
ATOM 3703 O O . VAL A 1 466 ? 22.501 -32.726 -42.268 1.00 54.28 466 VAL A O 1
ATOM 3706 N N . ARG A 1 467 ? 22.439 -34.346 -43.817 1.00 52.84 467 ARG A N 1
ATOM 3707 C CA . ARG A 1 467 ? 23.761 -34.912 -43.528 1.00 52.84 467 ARG A CA 1
ATOM 3708 C C . ARG A 1 467 ? 24.616 -34.738 -44.772 1.00 52.84 467 ARG A C 1
ATOM 3710 O O . ARG A 1 467 ? 24.644 -35.631 -45.614 1.00 52.84 467 ARG A O 1
ATOM 3717 N N . GLU A 1 468 ? 25.271 -33.594 -44.914 1.00 53.53 468 GLU A N 1
ATOM 3718 C CA . GLU A 1 468 ? 26.287 -33.451 -45.955 1.00 53.53 468 GLU A CA 1
ATOM 3719 C C . GLU A 1 468 ? 27.506 -34.285 -45.556 1.00 53.53 468 GLU A C 1
ATOM 3721 O O . GLU A 1 468 ? 28.121 -34.062 -44.514 1.00 53.53 468 GLU A O 1
ATOM 3726 N N . LYS A 1 469 ? 27.815 -35.304 -46.358 1.00 55.50 469 LYS A N 1
ATOM 3727 C CA . LYS A 1 469 ? 29.077 -36.037 -46.257 1.00 55.50 469 LYS A CA 1
ATOM 3728 C C . LYS A 1 469 ? 30.062 -35.393 -47.214 1.00 55.50 469 LYS A C 1
ATOM 3730 O O . LYS A 1 469 ? 29.682 -35.034 -48.321 1.00 55.50 469 LYS A O 1
ATOM 3735 N N . TYR A 1 470 ? 31.314 -35.278 -46.808 1.00 65.44 470 TYR A N 1
ATOM 3736 C CA . TYR A 1 470 ? 32.387 -34.713 -47.616 1.00 65.44 470 TYR A CA 1
ATOM 3737 C C . TYR A 1 470 ? 33.357 -35.838 -47.978 1.00 65.44 470 TYR A C 1
ATOM 3739 O O . TYR A 1 470 ? 33.642 -36.690 -47.140 1.00 65.44 470 TYR A O 1
ATOM 3747 N N . THR A 1 471 ? 33.827 -35.884 -49.221 1.00 71.19 471 THR A N 1
ATOM 3748 C CA . THR A 1 471 ? 34.719 -36.934 -49.729 1.00 71.19 471 THR A CA 1
ATOM 3749 C C . THR A 1 471 ? 35.892 -36.321 -50.477 1.00 71.19 471 THR A C 1
ATOM 3751 O O . THR A 1 471 ? 35.804 -35.207 -50.996 1.00 71.19 471 THR A O 1
ATOM 3754 N N . CYS A 1 472 ? 37.021 -37.017 -50.517 1.00 77.44 472 CYS A N 1
ATOM 3755 C CA . CYS A 1 472 ? 38.174 -36.545 -51.264 1.00 77.44 472 CYS A CA 1
ATOM 3756 C C . CYS A 1 472 ? 38.017 -36.911 -52.741 1.00 77.44 472 CYS A C 1
ATOM 3758 O O . CYS A 1 472 ? 37.802 -38.075 -53.067 1.00 77.44 472 CYS A O 1
ATOM 3760 N N . ALA A 1 473 ? 38.191 -35.938 -53.639 1.00 77.56 473 ALA A N 1
ATOM 3761 C CA . ALA A 1 473 ? 38.108 -36.175 -55.082 1.00 77.56 473 ALA A CA 1
ATOM 3762 C C . ALA A 1 473 ? 39.114 -37.234 -55.581 1.00 77.56 473 ALA A C 1
ATOM 3764 O O . ALA A 1 473 ? 38.849 -37.908 -56.572 1.00 77.56 473 ALA A O 1
ATOM 3765 N N . THR A 1 474 ? 40.246 -37.397 -54.888 1.00 73.31 474 THR A N 1
ATOM 3766 C CA . THR A 1 474 ? 41.293 -38.386 -55.195 1.00 73.31 474 THR A CA 1
ATOM 3767 C C . THR A 1 474 ? 41.256 -39.639 -54.316 1.00 73.31 474 THR A C 1
ATOM 3769 O O . THR A 1 474 ? 41.814 -40.653 -54.719 1.00 73.31 474 THR A O 1
ATOM 3772 N N . HIS A 1 475 ? 40.579 -39.607 -53.162 1.00 73.62 475 HIS A N 1
ATOM 3773 C CA . HIS A 1 475 ? 40.421 -40.754 -52.250 1.00 73.62 475 HIS A CA 1
ATOM 3774 C C . HIS A 1 475 ? 38.940 -40.919 -51.858 1.00 73.62 475 HIS A C 1
ATOM 3776 O O . HIS A 1 475 ? 38.543 -40.477 -50.775 1.00 73.62 475 HIS A O 1
ATOM 3782 N N . PRO A 1 476 ? 38.100 -41.519 -52.721 1.00 67.56 476 PRO A N 1
ATOM 3783 C CA . PRO A 1 476 ? 36.648 -41.610 -52.518 1.00 67.56 476 PRO A CA 1
ATOM 3784 C C . PRO A 1 476 ? 36.227 -42.421 -51.281 1.00 67.56 476 PRO A C 1
ATOM 3786 O O . PRO A 1 476 ? 35.088 -42.320 -50.816 1.00 67.56 476 PRO A O 1
ATOM 3789 N N . GLU A 1 477 ? 37.132 -43.251 -50.761 1.00 64.06 477 GLU A N 1
ATOM 3790 C CA . GLU A 1 477 ? 36.980 -44.012 -49.522 1.00 64.06 477 GLU A CA 1
ATOM 3791 C C . GLU A 1 477 ? 37.226 -43.178 -48.252 1.00 64.06 477 GLU A C 1
ATOM 3793 O O . GLU A 1 477 ? 36.846 -43.594 -47.156 1.00 64.06 477 GLU A O 1
ATOM 3798 N N . ALA A 1 478 ? 37.841 -41.998 -48.378 1.00 57.53 478 ALA A N 1
ATOM 3799 C CA . ALA A 1 478 ? 38.051 -41.063 -47.280 1.00 57.53 478 ALA A CA 1
ATOM 3800 C C . ALA A 1 478 ? 36.841 -40.119 -47.153 1.00 57.53 478 ALA A C 1
ATOM 3802 O O . ALA A 1 478 ? 36.817 -39.032 -47.732 1.00 57.53 478 ALA A O 1
ATOM 3803 N N . ASP A 1 479 ? 35.839 -40.547 -46.380 1.00 60.03 479 ASP A N 1
ATOM 3804 C CA . ASP A 1 479 ? 34.651 -39.748 -46.064 1.00 60.03 479 ASP A CA 1
ATOM 3805 C C . ASP A 1 479 ? 34.786 -39.043 -44.706 1.00 60.03 479 ASP A C 1
ATOM 3807 O O . ASP A 1 479 ? 35.202 -39.641 -43.711 1.00 60.03 479 ASP A O 1
ATOM 3811 N N . ALA A 1 480 ? 34.353 -37.785 -44.642 1.00 53.84 480 ALA A N 1
ATOM 3812 C CA . ALA A 1 480 ? 34.264 -37.006 -43.415 1.00 53.84 480 ALA A CA 1
ATOM 3813 C C . ALA A 1 480 ? 32.840 -36.462 -43.201 1.00 53.84 480 ALA A C 1
ATOM 3815 O O . ALA A 1 480 ? 32.143 -36.118 -44.160 1.00 53.84 480 ALA A O 1
ATOM 3816 N N . PRO A 1 481 ? 32.384 -36.354 -41.940 1.00 45.12 481 PRO A N 1
ATOM 3817 C CA . PRO A 1 481 ? 31.074 -35.794 -41.610 1.00 45.12 481 PRO A CA 1
ATOM 3818 C C . PRO A 1 481 ? 31.035 -34.255 -41.656 1.00 45.12 481 PRO A C 1
ATOM 3820 O O . PRO A 1 481 ? 29.994 -33.675 -41.370 1.00 45.12 481 PRO A O 1
ATOM 3823 N N . VAL A 1 482 ? 32.163 -33.599 -41.950 1.00 44.34 482 VAL A N 1
ATOM 3824 C CA . VAL A 1 482 ? 32.331 -32.139 -41.975 1.00 44.34 482 VAL A CA 1
ATOM 3825 C C . VAL A 1 482 ? 33.286 -31.738 -43.113 1.00 44.34 482 VAL A C 1
ATOM 3827 O O . VAL A 1 482 ? 34.132 -32.560 -43.483 1.00 44.34 482 VAL A O 1
ATOM 3830 N N . PRO A 1 483 ? 33.196 -30.504 -43.648 1.00 46.69 483 PRO A N 1
ATOM 3831 C CA . PRO A 1 483 ? 34.187 -29.989 -44.590 1.00 46.69 483 PRO A CA 1
ATOM 3832 C C . PRO A 1 483 ? 35.580 -29.935 -43.951 1.00 46.69 483 PRO A C 1
ATOM 3834 O O . PRO A 1 483 ? 35.719 -29.698 -42.750 1.00 46.69 483 PRO A O 1
ATOM 3837 N N . GLY A 1 484 ? 36.624 -30.141 -44.749 1.00 60.25 484 GLY A N 1
ATOM 3838 C CA . GLY A 1 484 ? 38.002 -30.137 -44.263 1.00 60.25 484 GLY A CA 1
ATOM 3839 C C . GLY A 1 484 ? 38.980 -30.664 -45.301 1.00 60.25 484 GLY A C 1
ATOM 3840 O O . GLY A 1 484 ? 38.614 -30.839 -46.457 1.00 60.25 484 GLY A O 1
ATOM 3841 N N . LYS A 1 485 ? 40.218 -30.936 -44.888 1.00 65.50 485 LYS A N 1
ATOM 3842 C CA . LYS A 1 485 ? 41.254 -31.507 -45.754 1.00 65.50 485 LYS A CA 1
ATOM 3843 C C . LYS A 1 485 ? 41.307 -33.026 -45.624 1.00 65.50 485 LYS A C 1
ATOM 3845 O O . LYS A 1 485 ? 41.126 -33.573 -44.537 1.00 65.50 485 LYS A O 1
ATOM 3850 N N . CYS A 1 486 ? 41.563 -33.713 -46.731 1.00 66.12 486 CYS A N 1
ATOM 3851 C CA . CYS A 1 486 ? 41.762 -35.154 -46.744 1.00 66.12 486 CYS A CA 1
ATOM 3852 C C . CYS A 1 486 ? 42.982 -35.517 -45.894 1.00 66.12 486 CYS A C 1
ATOM 3854 O O . CYS A 1 486 ? 44.075 -35.014 -46.130 1.00 66.12 486 CYS A O 1
ATOM 3856 N N . SER A 1 487 ? 42.826 -36.447 -44.954 1.00 68.75 487 SER A N 1
ATOM 3857 C CA . SER A 1 487 ? 43.914 -36.896 -44.074 1.00 68.75 487 SER A CA 1
ATOM 3858 C C . SER A 1 487 ? 45.049 -37.632 -44.796 1.00 68.75 487 SER A C 1
ATOM 3860 O O . SER A 1 487 ? 46.073 -37.911 -44.181 1.00 68.75 487 SER A O 1
ATOM 3862 N N . ARG A 1 488 ? 44.872 -37.970 -46.080 1.00 70.88 488 ARG A N 1
ATOM 3863 C CA . ARG A 1 488 ? 45.876 -38.665 -46.896 1.00 70.88 488 ARG A CA 1
ATOM 3864 C C . ARG A 1 488 ? 46.621 -37.762 -47.868 1.00 70.88 488 ARG A C 1
ATOM 3866 O O . ARG A 1 488 ? 47.775 -38.037 -48.166 1.00 70.88 488 ARG A O 1
ATOM 3873 N N . CYS A 1 489 ? 45.971 -36.725 -48.391 1.00 75.62 489 CYS A N 1
ATOM 3874 C CA . CYS A 1 489 ? 46.566 -35.879 -49.430 1.00 75.62 489 CYS A CA 1
ATOM 3875 C C . CYS A 1 489 ? 46.364 -34.381 -49.220 1.00 75.62 489 CYS A C 1
ATOM 3877 O O . CYS A 1 489 ? 46.684 -33.604 -50.110 1.00 75.62 489 CYS A O 1
ATOM 3879 N N . GLU A 1 490 ? 45.773 -33.985 -48.093 1.00 71.69 490 GLU A N 1
ATOM 3880 C CA . GLU A 1 490 ? 45.550 -32.597 -47.666 1.00 71.69 490 GLU A CA 1
ATOM 3881 C C . GLU A 1 490 ? 44.754 -31.705 -48.635 1.00 71.69 490 GLU A C 1
ATOM 3883 O O . GLU A 1 490 ? 44.609 -30.499 -48.413 1.00 71.69 490 GLU A O 1
ATOM 3888 N N . ALA A 1 491 ? 44.199 -32.294 -49.693 1.00 73.19 491 ALA A N 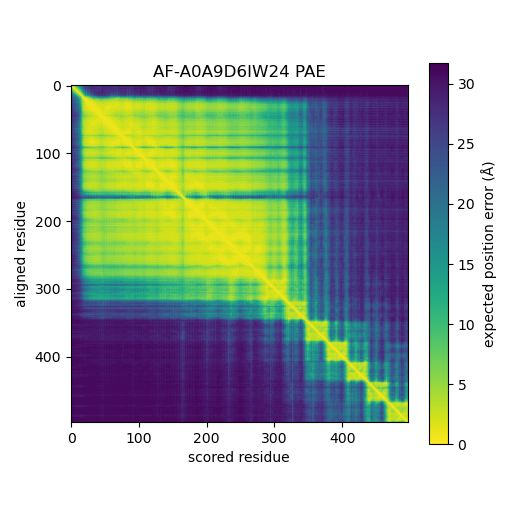1
ATOM 3889 C CA . ALA A 1 491 ? 43.284 -31.636 -50.610 1.00 73.19 491 ALA A CA 1
ATOM 3890 C C . ALA A 1 491 ? 41.936 -31.395 -49.925 1.00 73.19 491 ALA A C 1
ATOM 3892 O O . ALA A 1 491 ? 41.515 -32.193 -49.082 1.00 73.19 491 ALA A O 1
ATOM 3893 N N . ASP A 1 492 ? 41.253 -30.318 -50.303 1.00 68.06 492 ASP A N 1
ATOM 3894 C CA . ASP A 1 492 ? 39.948 -29.994 -49.738 1.00 68.06 492 ASP A CA 1
ATOM 3895 C C . ASP A 1 492 ? 38.923 -31.079 -50.101 1.00 68.06 492 ASP A C 1
ATOM 3897 O O . ASP A 1 492 ? 38.796 -31.510 -51.251 1.00 68.06 492 ASP A O 1
ATOM 3901 N N . LEU A 1 493 ? 38.211 -31.562 -49.086 1.00 67.75 493 LEU A N 1
ATOM 3902 C CA . LEU A 1 493 ? 37.124 -32.514 -49.229 1.00 67.75 493 LEU A CA 1
ATOM 3903 C C . LEU A 1 493 ? 35.929 -31.799 -49.855 1.00 67.75 493 LEU A C 1
ATOM 3905 O O . LEU A 1 493 ? 35.502 -30.740 -49.391 1.00 67.75 493 LEU A O 1
ATOM 3909 N N . VAL A 1 494 ? 35.364 -32.405 -50.890 1.00 67.31 494 VAL A N 1
ATOM 3910 C CA . VAL A 1 494 ? 34.216 -31.874 -51.624 1.00 67.31 494 VAL A CA 1
ATOM 3911 C C . VAL A 1 494 ? 32.921 -32.533 -51.144 1.00 67.31 494 VAL A C 1
ATOM 3913 O O . VAL A 1 494 ? 32.950 -33.693 -50.728 1.00 67.31 494 VAL A O 1
ATOM 3916 N N . PRO A 1 495 ? 31.767 -31.844 -51.197 1.00 59.44 495 PRO A N 1
ATOM 3917 C CA . PRO A 1 495 ? 30.486 -32.449 -50.846 1.00 59.44 495 PRO A CA 1
ATOM 3918 C C . PRO A 1 495 ? 30.213 -33.694 -51.703 1.00 59.44 495 PRO A C 1
ATOM 3920 O O . PRO A 1 495 ? 30.213 -33.636 -52.934 1.00 59.44 495 PRO A O 1
ATOM 3923 N N . LYS A 1 496 ? 29.977 -34.829 -51.048 1.00 57.81 496 LYS A N 1
ATOM 3924 C CA . LYS A 1 496 ? 29.572 -36.091 -51.667 1.00 57.81 496 LYS A CA 1
ATOM 3925 C C . LYS A 1 496 ? 28.095 -35.950 -52.047 1.00 57.81 496 LYS A C 1
ATOM 3927 O O . LYS A 1 496 ? 27.248 -35.895 -51.155 1.00 57.81 496 LYS A O 1
ATOM 3932 N N . LYS A 1 497 ? 27.828 -35.791 -53.348 1.00 53.62 497 LYS A N 1
ATOM 3933 C CA . LYS A 1 497 ? 26.472 -35.642 -53.903 1.00 53.62 497 LYS A CA 1
ATOM 3934 C C . LYS A 1 497 ? 25.588 -36.848 -53.612 1.00 53.62 497 LYS A C 1
ATOM 3936 O O . LYS A 1 497 ? 26.113 -37.984 -53.669 1.00 53.62 497 LYS A O 1
#

Fold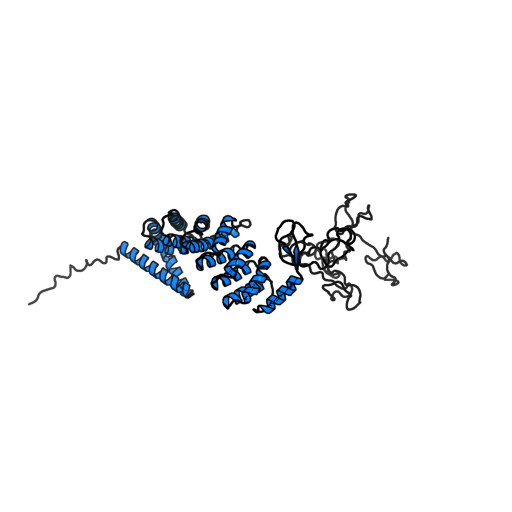seek 3Di:
DDDDDPCVPPPPPPDPPDDDPVRVVVVLLVVLVVLVVQCVVCVVVVPVVSNVVSLVVLCVCCVVCVVVLLVCCVDPPLVSVLSSLQSVLSPAQDPSSLVSLVVSLVPPPHDLSSLLSSLQSLLSSLHQPRDLCSLLVQCPPPDLSSVLSSLSSSLSNLLVQVVPVPGAPDPSSVVSLLVQCPDPDPSSNQSSLVSLLSRLDLVVLVSLLVRQCPDPDLSSVLSSLLSLLSNFLSSVVNLVSLLVQLPDPDPSNLVSSQSSNCRRVVDDDDSDSVRSVVVVVVVLQQKWWADPVHRLDIGSDWAARPVPRHTTDIDGQACWWADPVGRPQIDSDWAAGPPPRHTTHGPQFWWADPLFRVDTDSDQAQDPVHRHTTHGDQWWWADPVGRVQIDSDWAAGPPPRHTTHTQFFWADPVHRRADDDQADARPVPRHGTDGADQWWADPVHRPQTDSDWAARPPPRHTTHGDQFWWADPVGRVQIDSDWAAGPVPRHTTHTDD

Solvent-accessible surface area (backbone atoms only — not comparable to full-atom values): 27955 Å² total; per-residue (Å²): 135,84,89,88,88,89,63,92,85,78,79,86,76,81,74,86,71,67,78,50,76,65,52,51,51,49,54,49,52,55,50,50,53,52,49,50,55,51,43,57,52,24,59,75,68,67,36,61,71,57,40,53,54,48,52,56,51,38,31,51,47,16,65,76,42,41,70,60,30,53,51,32,51,76,72,47,59,64,75,55,20,28,53,24,31,52,36,50,23,44,43,64,63,45,66,70,58,50,54,46,49,53,56,51,70,69,44,88,82,54,56,62,68,37,54,20,34,34,33,40,19,56,23,60,23,57,51,90,83,63,63,66,64,73,22,63,72,27,51,80,42,91,52,61,66,32,20,28,22,15,42,57,18,40,45,61,49,49,61,62,49,53,66,41,92,86,47,72,82,53,69,68,60,52,49,56,42,56,64,28,44,73,42,94,48,66,66,34,20,38,40,33,38,55,44,51,33,74,66,53,54,68,80,52,48,62,63,36,58,69,39,27,50,66,40,93,49,62,69,33,22,22,44,26,26,47,29,48,28,61,39,24,64,69,30,55,86,45,44,72,61,39,44,60,40,36,70,48,93,47,69,67,30,25,52,29,21,42,53,18,47,29,50,25,71,73,45,95,71,78,79,46,45,67,63,52,48,54,52,49,54,59,52,48,73,48,33,30,19,31,26,90,91,41,76,83,48,69,38,83,54,89,52,55,33,91,86,78,61,47,69,33,45,80,41,74,55,54,86,46,21,26,21,87,88,41,75,85,52,66,36,80,56,86,50,55,29,93,84,78,60,44,65,35,41,57,69,72,67,41,13,21,24,94,91,47,54,89,56,67,32,85,54,82,42,57,28,95,87,76,62,48,71,19,43,80,63,73,66,47,18,24,21,93,88,43,74,86,49,70,37,78,53,86,47,58,29,97,84,76,65,44,69,33,41,67,62,81,35,19,27,18,96,90,41,80,90,37,71,48,53,76,88,34,55,25,92,88,75,66,45,63,24,39,82,59,70,92,34,18,33,26,91,92,38,89,85,50,70,31,90,58,87,48,57,30,95,85,76,65,46,71,34,43,69,61,76,68,37,14,22,20,92,89,41,76,85,53,67,36,83,52,81,49,56,32,94,86,74,65,46,69,30,41,78,56,127